Protein AF-A0A5N6GD60-F1 (afdb_monomer_lite)

Structure (mmCIF, N/CA/C/O backbone):
data_AF-A0A5N6GD60-F1
#
_entry.id   AF-A0A5N6GD60-F1
#
loop_
_atom_site.group_PDB
_atom_site.id
_atom_site.type_symbol
_atom_site.label_atom_id
_atom_site.label_alt_id
_atom_site.label_comp_id
_atom_site.label_asym_id
_atom_site.label_entity_id
_atom_site.label_seq_id
_atom_site.pdbx_PDB_ins_code
_atom_site.Cartn_x
_atom_site.Cartn_y
_atom_site.Cartn_z
_atom_site.occupancy
_atom_site.B_iso_or_equiv
_atom_site.auth_seq_id
_atom_site.auth_comp_id
_atom_site.auth_asym_id
_atom_site.auth_atom_id
_atom_site.pdbx_PDB_model_num
ATOM 1 N N . MET A 1 1 ? 6.104 -17.235 -14.531 1.00 30.34 1 MET A N 1
ATOM 2 C CA . MET A 1 1 ? 6.511 -17.018 -13.123 1.00 30.34 1 MET A CA 1
ATOM 3 C C . MET A 1 1 ? 5.355 -16.358 -12.399 1.00 30.34 1 MET A C 1
ATOM 5 O O . MET A 1 1 ? 4.880 -15.340 -12.887 1.00 30.34 1 MET A O 1
ATOM 9 N N . SER A 1 2 ? 4.858 -16.943 -11.306 1.00 24.28 2 SER A N 1
ATOM 10 C CA . SER A 1 2 ? 3.870 -16.249 -10.470 1.00 24.28 2 SER A CA 1
ATOM 11 C C . SER A 1 2 ? 4.576 -15.163 -9.651 1.00 24.28 2 SER A C 1
ATOM 13 O O . SER A 1 2 ? 5.749 -15.305 -9.308 1.00 24.28 2 SER A O 1
ATOM 15 N N . PHE A 1 3 ? 3.867 -14.085 -9.318 1.00 35.06 3 PHE A N 1
ATOM 16 C CA . PHE A 1 3 ? 4.394 -12.948 -8.552 1.00 35.06 3 PHE A CA 1
ATOM 17 C C . PHE A 1 3 ? 4.906 -13.298 -7.140 1.00 35.06 3 PHE A C 1
ATOM 19 O O . PHE A 1 3 ? 5.501 -12.440 -6.497 1.00 35.06 3 PHE A O 1
ATOM 26 N N . ARG A 1 4 ? 4.695 -14.529 -6.652 1.00 31.05 4 ARG A N 1
ATOM 27 C CA . ARG A 1 4 ? 5.201 -15.007 -5.353 1.00 31.05 4 ARG A CA 1
ATOM 28 C C . ARG A 1 4 ? 6.672 -15.454 -5.391 1.00 31.05 4 ARG A C 1
ATOM 30 O O . ARG A 1 4 ? 7.283 -15.595 -4.342 1.00 31.05 4 ARG A O 1
ATOM 37 N N . ASP A 1 5 ? 7.273 -15.583 -6.575 1.00 36.66 5 ASP A N 1
ATOM 38 C CA . ASP A 1 5 ? 8.685 -15.953 -6.771 1.00 36.66 5 ASP A CA 1
ATOM 39 C C . ASP A 1 5 ? 9.611 -14.721 -6.893 1.00 36.66 5 ASP A C 1
ATOM 41 O O . ASP A 1 5 ? 10.482 -14.660 -7.763 1.00 36.66 5 ASP A O 1
ATOM 45 N N . LEU A 1 6 ? 9.439 -13.700 -6.043 1.00 42.69 6 LEU A N 1
ATOM 46 C CA . LEU A 1 6 ? 10.255 -12.469 -6.072 1.00 42.69 6 LEU A CA 1
ATOM 47 C C . LEU A 1 6 ? 11.742 -12.716 -5.792 1.00 42.69 6 LEU A C 1
ATOM 49 O O . LEU A 1 6 ? 12.581 -12.007 -6.337 1.00 42.69 6 LEU A O 1
ATOM 53 N N . GLY A 1 7 ? 12.087 -13.790 -5.072 1.00 44.09 7 GLY A N 1
ATOM 54 C CA . GLY A 1 7 ? 13.473 -14.260 -4.961 1.00 44.09 7 GLY A CA 1
ATOM 55 C C . GLY A 1 7 ? 14.078 -14.668 -6.311 1.00 44.09 7 GLY A C 1
ATOM 56 O O . GLY A 1 7 ? 15.277 -14.933 -6.399 1.00 44.09 7 GLY A O 1
ATOM 57 N N . LYS A 1 8 ? 13.256 -14.734 -7.377 1.00 48.97 8 LYS A N 1
ATOM 58 C CA . LYS A 1 8 ? 13.677 -14.987 -8.749 1.00 48.97 8 LYS A CA 1
ATOM 59 C C . LYS A 1 8 ? 13.608 -13.837 -9.738 1.00 48.97 8 LYS A C 1
ATOM 61 O O . LYS A 1 8 ? 14.082 -14.031 -10.859 1.00 48.97 8 LYS A O 1
ATOM 66 N N . PHE A 1 9 ? 13.087 -12.688 -9.342 1.00 59.94 9 PHE A N 1
ATOM 67 C CA . PHE A 1 9 ? 12.993 -11.529 -10.211 1.00 59.94 9 PHE A CA 1
ATOM 68 C C . PHE A 1 9 ? 14.222 -10.637 -10.033 1.00 59.94 9 PHE A C 1
ATOM 70 O O . PHE A 1 9 ? 14.427 -10.050 -8.975 1.00 59.94 9 PHE A O 1
ATOM 77 N N . ASP A 1 10 ? 15.029 -10.538 -11.084 1.00 61.53 10 ASP A N 1
ATOM 78 C CA . ASP A 1 10 ? 16.164 -9.627 -11.133 1.00 61.53 10 ASP A CA 1
ATOM 79 C C . ASP A 1 10 ? 15.800 -8.436 -12.041 1.00 61.53 10 ASP A C 1
ATOM 81 O O . ASP A 1 10 ? 15.660 -8.619 -13.256 1.00 61.53 10 ASP A O 1
ATOM 85 N N . PRO A 1 11 ? 15.627 -7.225 -11.483 1.00 62.97 11 PRO A N 1
ATOM 86 C CA . PRO A 1 11 ? 15.223 -6.053 -12.252 1.00 62.97 11 PRO A CA 1
ATOM 87 C C . PRO A 1 11 ? 16.275 -5.603 -13.276 1.00 62.97 11 PRO A C 1
ATOM 89 O O . PRO A 1 11 ? 15.905 -5.011 -14.287 1.00 62.97 11 PRO A O 1
ATOM 92 N N . VAL A 1 12 ? 17.560 -5.910 -13.067 1.00 61.38 12 VAL A N 1
ATOM 93 C CA . VAL A 1 12 ? 18.630 -5.612 -14.028 1.00 61.38 12 VAL A CA 1
ATOM 94 C C . VAL A 1 12 ? 18.581 -6.600 -15.191 1.00 61.38 12 VAL A C 1
ATOM 96 O O . VAL A 1 12 ? 18.553 -6.180 -16.346 1.00 61.38 12 VAL A O 1
ATOM 99 N N . ILE A 1 13 ? 18.530 -7.909 -14.911 1.00 60.75 13 ILE A N 1
ATOM 100 C CA . ILE A 1 13 ? 18.481 -8.945 -15.955 1.00 60.75 13 ILE A CA 1
ATOM 101 C C . ILE A 1 13 ? 17.195 -8.808 -16.754 1.00 60.75 13 ILE A C 1
ATOM 103 O O . ILE A 1 13 ? 17.254 -8.725 -17.979 1.00 60.75 13 ILE A O 1
ATOM 107 N N . TRP A 1 14 ? 16.037 -8.745 -16.091 1.00 69.69 14 TRP A N 1
ATOM 108 C CA . TRP A 1 14 ? 14.760 -8.515 -16.767 1.00 69.69 14 TRP A CA 1
ATOM 109 C C . TRP A 1 14 ? 14.815 -7.204 -17.542 1.00 69.69 14 TRP A C 1
ATOM 111 O O . TRP A 1 14 ? 14.540 -7.168 -18.738 1.00 69.69 14 TRP A O 1
ATOM 121 N N . GLY A 1 15 ? 15.276 -6.144 -16.877 1.00 66.12 15 GLY A N 1
ATOM 122 C CA . GLY A 1 15 ? 15.380 -4.818 -17.446 1.00 66.12 15 GLY A CA 1
ATOM 123 C C . GLY A 1 15 ? 16.283 -4.747 -18.662 1.00 66.12 15 GLY A C 1
ATOM 124 O O . GLY A 1 15 ? 16.038 -3.860 -19.454 1.00 66.12 15 GLY A O 1
ATOM 125 N N . LYS A 1 16 ? 17.259 -5.643 -18.866 1.00 61.72 16 LYS A N 1
ATOM 126 C CA . LYS A 1 16 ? 18.139 -5.698 -20.054 1.00 61.72 16 LYS A CA 1
ATOM 127 C C . LYS A 1 16 ? 17.755 -6.770 -21.083 1.00 61.72 16 LYS A C 1
ATOM 129 O O . LYS A 1 16 ? 18.036 -6.584 -22.259 1.00 61.72 16 LYS A O 1
ATOM 134 N N . SER A 1 17 ? 17.090 -7.847 -20.669 1.00 60.19 17 SER A N 1
ATOM 135 C CA . SER A 1 17 ? 16.692 -8.971 -21.539 1.00 60.19 17 SER A CA 1
ATOM 136 C C . SER A 1 17 ? 15.254 -8.892 -22.055 1.00 60.19 17 SER A C 1
ATOM 138 O O . SER A 1 17 ? 14.883 -9.660 -22.943 1.00 60.19 17 SER A O 1
ATOM 140 N N . TYR A 1 18 ? 14.426 -7.993 -21.512 1.00 62.88 18 TYR A N 1
ATOM 141 C CA . TYR A 1 18 ? 13.030 -7.889 -21.921 1.00 62.88 18 TYR A CA 1
ATOM 142 C C . TYR A 1 18 ? 12.907 -7.485 -23.402 1.00 62.88 18 TYR A C 1
ATOM 144 O O . TYR A 1 18 ? 13.564 -6.522 -23.819 1.00 62.88 18 TYR A O 1
ATOM 152 N N . PRO A 1 19 ? 12.042 -8.163 -24.183 1.00 55.44 19 PRO A N 1
ATOM 153 C CA . PRO A 1 19 ? 11.844 -7.862 -25.592 1.00 55.44 19 PRO A CA 1
ATOM 154 C C . PRO A 1 19 ? 11.433 -6.408 -25.811 1.00 55.44 19 PRO A C 1
ATOM 156 O O . PRO A 1 19 ? 10.580 -5.860 -25.111 1.00 55.44 19 PRO A O 1
ATOM 159 N N . GLU A 1 20 ? 11.960 -5.799 -26.865 1.00 60.16 20 GLU A N 1
ATOM 160 C CA . GLU A 1 20 ? 11.677 -4.415 -27.261 1.00 60.16 20 GLU A CA 1
ATOM 161 C C . GLU A 1 20 ? 10.241 -4.195 -27.772 1.00 60.16 20 GLU A C 1
ATOM 163 O O . GLU A 1 20 ? 9.913 -3.140 -28.301 1.00 60.16 20 GLU A O 1
ATOM 168 N N . ILE A 1 21 ? 9.348 -5.165 -27.568 1.00 58.06 21 ILE A N 1
ATOM 169 C CA . ILE A 1 21 ? 7.967 -5.192 -28.053 1.00 58.06 21 ILE A CA 1
ATOM 170 C C . ILE A 1 21 ? 7.131 -4.000 -27.558 1.00 58.06 21 ILE A C 1
ATOM 172 O O . ILE A 1 21 ? 6.097 -3.694 -28.141 1.00 58.06 21 ILE A O 1
ATOM 176 N N . GLY A 1 22 ? 7.565 -3.311 -26.497 1.00 62.66 22 GLY A N 1
ATOM 177 C CA . GLY A 1 22 ? 6.959 -2.081 -25.983 1.00 62.66 22 GLY A CA 1
ATOM 178 C C . GLY A 1 22 ? 7.341 -0.801 -26.741 1.00 62.66 22 GLY A C 1
ATOM 179 O O . GLY A 1 22 ? 6.599 0.181 -26.618 1.00 62.66 22 GLY A O 1
ATOM 180 N N . ARG A 1 23 ? 8.413 -0.819 -27.553 1.00 68.50 23 ARG A N 1
ATOM 181 C CA . ARG A 1 23 ? 9.060 0.387 -28.095 1.00 68.50 23 ARG A CA 1
ATOM 182 C C . ARG A 1 23 ? 8.173 1.154 -29.050 1.00 68.50 23 ARG A C 1
ATOM 184 O O . ARG A 1 23 ? 7.614 0.528 -29.949 1.00 68.50 23 ARG A O 1
ATOM 191 N N . PRO A 1 24 ? 8.059 2.483 -28.877 1.00 67.94 24 PRO A N 1
ATOM 192 C CA . PRO A 1 24 ? 7.441 3.334 -29.865 1.00 67.94 24 PRO A CA 1
ATOM 193 C C . PRO A 1 24 ? 8.008 3.062 -31.250 1.00 67.94 24 PRO A C 1
ATOM 195 O O . PRO A 1 24 ? 9.206 2.829 -31.400 1.00 67.94 24 PRO A O 1
ATOM 198 N N . ILE A 1 25 ? 7.133 3.079 -32.251 1.00 72.69 25 ILE A N 1
ATOM 199 C CA . ILE A 1 25 ? 7.551 2.885 -33.646 1.00 72.69 25 ILE A CA 1
ATOM 200 C C . ILE A 1 25 ? 8.353 4.101 -34.133 1.00 72.69 25 ILE A C 1
ATOM 202 O O . ILE A 1 25 ? 9.256 3.967 -34.951 1.00 72.69 25 ILE A O 1
ATOM 206 N N . THR A 1 26 ? 8.033 5.286 -33.614 1.00 70.62 26 THR A N 1
ATOM 207 C CA . THR A 1 26 ? 8.676 6.565 -33.930 1.00 70.62 26 THR A CA 1
ATOM 208 C C . THR A 1 26 ? 9.478 7.063 -32.725 1.00 70.62 26 THR A C 1
ATOM 210 O O . THR A 1 26 ? 9.106 6.811 -31.580 1.00 70.62 26 THR A O 1
ATOM 213 N N . ALA A 1 27 ? 10.566 7.807 -32.955 1.00 63.56 27 ALA A N 1
ATOM 214 C CA . ALA A 1 27 ? 11.447 8.299 -31.884 1.00 63.56 27 ALA A CA 1
ATOM 215 C C . ALA A 1 27 ? 10.731 9.180 -30.834 1.00 63.56 27 ALA A C 1
ATOM 217 O O . ALA A 1 27 ? 11.106 9.171 -29.664 1.00 63.56 27 ALA A O 1
ATOM 218 N N . ASN A 1 28 ? 9.669 9.883 -31.242 1.00 65.12 28 ASN A N 1
ATOM 219 C CA . ASN A 1 28 ? 8.845 10.745 -30.381 1.00 65.12 28 ASN A CA 1
ATOM 220 C C . ASN A 1 28 ? 7.494 10.113 -30.012 1.00 65.12 28 ASN A C 1
ATOM 222 O O . ASN A 1 28 ? 6.608 10.781 -29.487 1.00 65.12 28 ASN A O 1
ATOM 226 N N . GLY A 1 29 ? 7.317 8.833 -30.318 1.00 68.56 29 GLY A N 1
ATOM 227 C CA . GLY A 1 29 ? 6.056 8.149 -30.136 1.00 68.56 29 GLY A CA 1
ATOM 228 C C . GLY A 1 29 ? 5.747 7.797 -28.677 1.00 68.56 29 GLY A C 1
ATOM 229 O O . GLY A 1 29 ? 6.643 7.636 -27.845 1.00 68.56 29 GLY A O 1
ATOM 230 N N . LEU A 1 30 ? 4.462 7.594 -28.374 1.00 73.12 30 LEU A N 1
ATOM 231 C CA . LEU A 1 30 ? 4.027 7.100 -27.066 1.00 73.12 30 LEU A CA 1
ATOM 232 C C . LEU A 1 30 ? 4.323 5.610 -26.906 1.00 73.12 30 LEU A C 1
ATOM 234 O O . LEU A 1 30 ? 4.057 4.799 -27.790 1.00 73.12 30 LEU A O 1
ATOM 238 N N . ALA A 1 31 ? 4.858 5.229 -25.748 1.00 69.38 31 ALA A N 1
ATOM 239 C CA . ALA A 1 31 ? 5.015 3.825 -25.403 1.00 69.38 31 ALA A CA 1
ATOM 240 C C . ALA A 1 31 ? 3.659 3.230 -24.992 1.00 69.38 31 ALA A C 1
ATOM 242 O O . ALA A 1 31 ? 2.867 3.878 -24.308 1.00 69.38 31 ALA A O 1
ATOM 243 N N . ASN A 1 32 ? 3.432 1.946 -25.286 1.00 68.75 32 ASN A N 1
ATOM 244 C CA . ASN A 1 32 ? 2.251 1.198 -24.823 1.00 68.75 32 ASN A CA 1
ATOM 245 C C . ASN A 1 32 ? 2.307 0.880 -23.317 1.00 68.75 32 ASN A C 1
ATOM 247 O O . ASN A 1 32 ? 1.819 -0.161 -22.903 1.00 68.75 32 ASN A O 1
ATOM 251 N N . SER A 1 33 ? 2.979 1.694 -22.497 1.00 69.00 33 SER A N 1
ATOM 252 C CA . SER A 1 33 ? 3.225 1.424 -21.075 1.00 69.00 33 SER A CA 1
ATOM 253 C C . SER A 1 33 ? 3.716 -0.001 -20.791 1.00 69.00 33 SER A C 1
ATOM 255 O O . SER A 1 33 ? 3.275 -0.611 -19.833 1.00 69.00 33 SER A O 1
ATOM 257 N N . GLY A 1 34 ? 4.563 -0.574 -21.656 1.00 65.25 34 GLY A N 1
ATOM 258 C CA . GLY A 1 34 ? 5.061 -1.952 -21.514 1.00 65.25 34 GLY A CA 1
ATOM 259 C C . GLY A 1 34 ? 4.035 -3.070 -21.770 1.00 65.25 34 GLY A C 1
ATOM 260 O O . GLY A 1 34 ? 4.425 -4.235 -21.839 1.00 65.25 34 GLY A O 1
ATOM 261 N N . VAL A 1 35 ? 2.756 -2.744 -21.985 1.00 72.94 35 VAL A N 1
ATOM 262 C CA . VAL A 1 35 ? 1.637 -3.693 -22.109 1.00 72.94 35 VAL A CA 1
ATOM 263 C C . VAL A 1 35 ? 1.257 -3.988 -23.567 1.00 72.94 35 VAL A C 1
ATOM 265 O O . VAL A 1 35 ? 0.117 -3.836 -23.992 1.00 72.94 35 VAL A O 1
ATOM 268 N N . ASN A 1 36 ? 2.222 -4.436 -24.373 1.00 74.19 36 ASN A N 1
ATOM 269 C CA . ASN A 1 36 ? 1.995 -4.717 -25.796 1.00 74.19 36 ASN A CA 1
ATOM 270 C C . ASN A 1 36 ? 1.575 -6.178 -26.065 1.00 74.19 36 ASN A C 1
ATOM 272 O O . ASN A 1 36 ? 2.282 -6.901 -26.762 1.00 74.19 36 ASN A O 1
ATOM 276 N N . SER A 1 37 ? 0.450 -6.621 -25.493 1.00 80.25 37 SER A N 1
ATOM 277 C CA . SER A 1 37 ? -0.134 -7.946 -25.766 1.00 80.25 37 SER A CA 1
ATOM 278 C C . SER A 1 37 ? -1.553 -7.833 -26.343 1.00 80.25 37 SER A C 1
ATOM 280 O O . SER A 1 37 ? -2.221 -6.823 -26.098 1.00 80.25 37 SER A O 1
ATOM 282 N N . PRO A 1 38 ? -2.051 -8.865 -27.057 1.00 82.00 38 PRO A N 1
ATOM 283 C CA . PRO A 1 38 ? -3.415 -8.873 -27.591 1.00 82.00 38 PRO A CA 1
ATOM 284 C C . PRO A 1 38 ? -4.490 -8.580 -26.543 1.00 82.00 38 PRO A C 1
ATOM 286 O O . PRO A 1 38 ? -5.468 -7.907 -26.842 1.00 82.00 38 PRO A O 1
ATOM 289 N N . LEU A 1 39 ? -4.282 -9.040 -25.303 1.00 87.12 39 LEU A N 1
ATOM 290 C CA . LEU A 1 39 ? -5.204 -8.808 -24.194 1.00 87.12 39 LEU A CA 1
ATOM 291 C C . LEU A 1 39 ? -5.367 -7.312 -23.901 1.00 87.12 39 LEU A C 1
ATOM 293 O O . LEU A 1 39 ? -6.486 -6.822 -23.817 1.00 87.12 39 LEU A O 1
ATOM 297 N N . PHE A 1 40 ? -4.262 -6.579 -23.764 1.00 86.81 40 PHE A N 1
ATOM 298 C CA . PHE A 1 40 ? -4.316 -5.146 -23.466 1.00 86.81 40 PHE A CA 1
ATOM 299 C C . PHE A 1 40 ? -4.817 -4.331 -24.656 1.00 86.81 40 PHE A C 1
ATOM 301 O O . PHE A 1 40 ? -5.535 -3.360 -24.460 1.00 86.81 40 PHE A O 1
ATOM 308 N N . HIS A 1 41 ? -4.520 -4.762 -25.885 1.00 85.69 41 HIS A N 1
ATOM 309 C CA . HIS A 1 41 ? -5.091 -4.151 -27.090 1.00 85.69 41 HIS A CA 1
ATOM 310 C C . HIS A 1 41 ? -6.609 -4.348 -27.158 1.00 85.69 41 HIS A C 1
ATOM 312 O O . HIS A 1 41 ? -7.321 -3.422 -27.530 1.00 85.69 41 HIS A O 1
ATOM 318 N N . ALA A 1 42 ? -7.112 -5.523 -26.766 1.00 85.94 42 ALA A N 1
ATOM 319 C CA . ALA A 1 42 ? -8.546 -5.781 -26.669 1.00 85.94 42 ALA A CA 1
ATOM 320 C C . ALA A 1 42 ? -9.207 -4.930 -25.574 1.00 85.94 42 ALA A C 1
ATOM 322 O O . ALA A 1 42 ? -10.278 -4.381 -25.807 1.00 85.94 42 ALA A O 1
ATOM 323 N N . VAL A 1 43 ? -8.565 -4.764 -24.408 1.00 87.75 43 VAL A N 1
ATOM 324 C CA . VAL A 1 43 ? -9.063 -3.873 -23.343 1.00 87.75 43 VAL A CA 1
ATOM 325 C C . VAL A 1 43 ? -9.071 -2.416 -23.808 1.00 87.75 43 VAL A C 1
ATOM 327 O O . VAL A 1 43 ? -10.077 -1.742 -23.620 1.00 87.75 43 VAL A O 1
ATOM 330 N N . ASP A 1 44 ? -7.999 -1.940 -24.448 1.00 85.06 44 ASP A N 1
ATOM 331 C CA . ASP A 1 44 ? -7.899 -0.576 -24.985 1.00 85.06 44 ASP A CA 1
ATOM 332 C C . ASP A 1 44 ? -8.969 -0.306 -26.063 1.00 85.06 44 ASP A C 1
ATOM 334 O O . ASP A 1 44 ? -9.572 0.768 -26.077 1.00 85.06 44 ASP A O 1
ATOM 338 N N . ALA A 1 45 ? -9.249 -1.290 -26.928 1.00 82.88 45 ALA A N 1
ATOM 339 C CA . ALA A 1 45 ? -10.349 -1.237 -27.892 1.00 82.88 45 ALA A CA 1
ATOM 340 C C . ALA A 1 45 ? -11.720 -1.205 -27.194 1.00 82.88 45 ALA A C 1
ATOM 342 O O . ALA A 1 45 ? -12.530 -0.322 -27.468 1.00 82.88 45 ALA A O 1
ATOM 343 N N . PHE A 1 46 ? -11.946 -2.109 -26.235 1.00 83.50 46 PHE A N 1
ATOM 344 C CA . PHE A 1 46 ? -13.203 -2.242 -25.497 1.00 83.50 46 PHE A CA 1
ATOM 345 C C . PHE A 1 46 ? -13.567 -0.980 -24.706 1.00 83.50 46 PHE A C 1
ATOM 347 O O . PHE A 1 46 ? -14.694 -0.490 -24.790 1.00 83.50 46 PHE A O 1
ATOM 354 N N . ILE A 1 47 ? -12.614 -0.421 -23.950 1.00 82.00 47 ILE A N 1
ATOM 355 C CA . ILE A 1 47 ? -12.843 0.822 -23.201 1.00 82.00 47 ILE A CA 1
ATOM 356 C C . ILE A 1 47 ? -12.915 2.040 -24.119 1.00 82.00 47 ILE A C 1
ATOM 358 O O . ILE A 1 47 ? -13.263 3.106 -23.625 1.00 82.00 47 ILE A O 1
ATOM 362 N N . GLY A 1 48 ? -12.544 1.917 -25.396 1.00 74.12 48 GLY A N 1
ATOM 363 C CA . GLY A 1 48 ? -12.447 2.992 -26.379 1.00 74.12 48 GLY A CA 1
ATOM 364 C C . GLY A 1 48 ? -11.393 4.048 -26.026 1.00 74.12 48 GLY A C 1
ATOM 365 O O . GLY A 1 48 ? -11.515 4.751 -25.025 1.00 74.12 48 GLY A O 1
ATOM 366 N N . MET A 1 49 ? -10.376 4.225 -26.867 1.00 66.19 49 MET A N 1
ATOM 367 C CA . MET A 1 49 ? -9.522 5.423 -26.830 1.00 66.19 49 MET A CA 1
ATOM 368 C C . MET A 1 49 ? -10.182 6.514 -27.684 1.00 66.19 49 MET A C 1
ATOM 370 O O . MET A 1 49 ? -10.825 6.199 -28.684 1.00 66.19 49 MET A O 1
ATOM 374 N N . HIS A 1 50 ? -10.133 7.775 -27.252 1.00 54.28 50 HIS A N 1
ATOM 375 C CA . HIS A 1 50 ? -10.887 8.853 -27.897 1.00 54.28 50 HIS A CA 1
ATOM 376 C C . HIS A 1 50 ? -10.427 9.039 -29.351 1.00 54.28 50 HIS A C 1
ATOM 378 O O . HIS A 1 50 ? -9.338 9.537 -29.603 1.00 54.28 50 HIS A O 1
ATOM 384 N N . GLN A 1 51 ? -11.271 8.680 -30.319 1.00 54.44 51 GLN A N 1
ATOM 385 C CA . GLN A 1 51 ? -11.113 9.136 -31.698 1.00 54.44 51 GLN A CA 1
ATOM 386 C C . GLN A 1 51 ? -11.678 10.552 -31.777 1.00 54.44 51 GLN A C 1
ATOM 388 O O . GLN A 1 51 ? -12.887 10.737 -31.869 1.00 54.44 51 GLN A O 1
ATOM 393 N N . THR A 1 52 ? -10.824 11.561 -31.629 1.00 46.78 52 THR A N 1
ATOM 394 C CA . THR A 1 52 ? -11.170 12.947 -32.006 1.00 46.78 52 THR A CA 1
ATOM 395 C C . THR A 1 52 ? -10.427 13.421 -33.243 1.00 46.78 52 THR A C 1
ATOM 397 O O . THR A 1 52 ? -10.861 14.379 -33.870 1.00 46.78 52 THR A O 1
ATOM 400 N N . SER A 1 53 ? -9.357 12.737 -33.639 1.00 48.81 53 SER A N 1
ATOM 401 C CA . SER A 1 53 ? -8.617 12.997 -34.871 1.00 48.81 53 SER A CA 1
ATOM 402 C C . SER A 1 53 ? -7.675 11.823 -35.153 1.00 48.81 53 SER A C 1
ATOM 404 O O . SER A 1 53 ? -7.397 11.017 -34.261 1.00 48.81 53 SER A O 1
ATOM 406 N N . ASP A 1 54 ? -7.131 11.755 -36.367 1.00 50.91 54 ASP A N 1
ATOM 407 C CA . ASP A 1 54 ? -6.030 10.859 -36.761 1.00 50.91 54 ASP A CA 1
ATOM 408 C C . ASP A 1 54 ? -4.715 11.079 -35.960 1.00 50.91 54 ASP A C 1
ATOM 410 O O . ASP A 1 54 ? -3.670 10.528 -36.307 1.00 50.91 54 ASP A O 1
ATOM 414 N N . GLU A 1 55 ? -4.747 11.857 -34.868 1.00 55.19 55 GLU A N 1
ATOM 415 C CA . GLU A 1 55 ? -3.577 12.315 -34.113 1.00 55.19 55 GLU A CA 1
ATOM 416 C C . GLU A 1 55 ? -3.335 11.600 -32.768 1.00 55.19 55 GLU A C 1
ATOM 418 O O . GLU A 1 55 ? -2.328 11.890 -32.118 1.00 55.19 55 GLU A O 1
ATOM 423 N N . ASP A 1 56 ? -4.176 10.643 -32.325 1.00 70.12 56 ASP A N 1
ATOM 424 C CA . ASP A 1 56 ? -3.824 9.838 -31.137 1.00 70.12 56 ASP A CA 1
ATOM 425 C C . ASP A 1 56 ? -2.695 8.850 -31.477 1.00 70.12 56 ASP A C 1
ATOM 427 O O . ASP A 1 56 ? -2.885 7.728 -31.969 1.00 70.12 56 ASP A O 1
ATOM 431 N N . GLU A 1 57 ? -1.481 9.313 -31.196 1.00 76.81 57 GLU A N 1
ATOM 432 C CA . GLU A 1 57 ? -0.226 8.630 -31.465 1.00 76.81 57 GLU A CA 1
ATOM 433 C C . GLU A 1 57 ? -0.167 7.224 -30.845 1.00 76.81 57 GLU A C 1
ATOM 435 O O . GLU A 1 57 ? 0.429 6.317 -31.435 1.00 76.81 57 GLU A O 1
ATOM 440 N N . LEU A 1 58 ? -0.819 6.995 -29.697 1.00 78.94 58 LEU A N 1
ATOM 441 C CA . LEU A 1 58 ? -0.865 5.676 -29.065 1.00 78.94 58 LEU A CA 1
ATOM 442 C C . LEU A 1 58 ? -1.692 4.697 -29.907 1.00 78.94 58 LEU A C 1
ATOM 444 O O . LEU A 1 58 ? -1.237 3.586 -30.203 1.00 78.94 58 LEU A O 1
ATOM 448 N N . PHE A 1 59 ? -2.895 5.106 -30.320 1.00 76.75 59 PHE A N 1
ATOM 449 C CA . PHE A 1 59 ? -3.790 4.268 -31.120 1.00 76.75 59 PHE A CA 1
ATOM 450 C C . PHE A 1 59 ? -3.168 3.917 -32.475 1.00 76.75 59 PHE A C 1
ATOM 452 O O . PHE A 1 59 ? -3.141 2.743 -32.869 1.00 76.75 59 PHE A O 1
ATOM 459 N N . ARG A 1 60 ? -2.600 4.922 -33.155 1.00 77.56 60 ARG A N 1
ATOM 460 C CA . ARG A 1 60 ? -1.910 4.763 -34.442 1.00 77.56 60 ARG A CA 1
ATOM 461 C C . ARG A 1 60 ? -0.810 3.710 -34.349 1.00 77.56 60 ARG A C 1
ATOM 463 O O . ARG A 1 60 ? -0.748 2.784 -35.162 1.00 77.56 60 ARG A O 1
ATOM 470 N N . GLN A 1 61 ? 0.023 3.794 -33.315 1.00 80.38 61 GLN A N 1
ATOM 471 C CA . GLN A 1 61 ? 1.095 2.831 -33.109 1.00 80.38 61 GLN A CA 1
ATOM 472 C C . GLN A 1 61 ? 0.596 1.426 -32.781 1.00 80.38 61 GLN A C 1
ATOM 474 O O . GLN A 1 61 ? 1.135 0.451 -33.308 1.00 80.38 61 GLN A O 1
ATOM 479 N N . GLN A 1 62 ? -0.427 1.290 -31.934 1.00 81.31 62 GLN A N 1
ATOM 480 C CA . GLN A 1 62 ? -1.013 -0.019 -31.648 1.00 81.31 62 GLN A CA 1
ATOM 481 C C . GLN A 1 62 ? -1.542 -0.682 -32.916 1.00 81.31 62 GLN A C 1
ATOM 483 O O . GLN A 1 62 ? -1.309 -1.873 -33.113 1.00 81.31 62 GLN A O 1
ATOM 488 N N . ARG A 1 63 ? -2.216 0.070 -33.794 1.00 80.50 63 ARG A N 1
ATOM 489 C CA . ARG A 1 63 ? -2.726 -0.448 -35.070 1.00 80.50 63 ARG A CA 1
ATOM 490 C C . ARG A 1 63 ? -1.599 -0.973 -35.962 1.00 80.50 63 ARG A C 1
ATOM 492 O O . ARG A 1 63 ? -1.687 -2.102 -36.437 1.00 80.50 63 ARG A O 1
ATOM 499 N N . ILE A 1 64 ? -0.513 -0.214 -36.122 1.00 80.44 64 ILE A N 1
ATOM 500 C CA . ILE A 1 64 ? 0.655 -0.652 -36.908 1.00 80.44 64 ILE A CA 1
ATOM 501 C C . ILE A 1 64 ? 1.253 -1.944 -36.326 1.00 80.44 64 ILE A C 1
ATOM 503 O O . ILE A 1 64 ? 1.523 -2.887 -37.067 1.00 80.44 64 ILE A O 1
ATOM 507 N N . ARG A 1 65 ? 1.403 -2.042 -34.997 1.00 79.44 65 ARG A N 1
ATOM 508 C CA . ARG A 1 65 ? 1.938 -3.262 -34.359 1.00 79.44 65 ARG A CA 1
ATOM 509 C C . ARG A 1 65 ? 1.020 -4.468 -34.519 1.00 79.44 65 ARG A C 1
ATOM 511 O O . ARG A 1 65 ? 1.517 -5.570 -34.730 1.00 79.44 65 ARG A O 1
ATOM 518 N N . ARG A 1 66 ? -0.300 -4.272 -34.434 1.00 83.31 66 ARG A N 1
ATOM 519 C CA . ARG A 1 66 ? -1.283 -5.338 -34.680 1.00 83.31 66 ARG A CA 1
ATOM 520 C C . ARG A 1 66 ? -1.108 -5.923 -36.076 1.00 83.31 66 ARG A C 1
ATOM 522 O O . ARG A 1 66 ? -1.026 -7.139 -36.201 1.00 83.31 66 ARG A O 1
ATOM 529 N N . LEU A 1 67 ? -0.980 -5.059 -37.084 1.00 81.19 67 LEU A N 1
ATOM 530 C CA . LEU A 1 67 ? -0.772 -5.459 -38.478 1.00 81.19 67 LEU A CA 1
ATOM 531 C C . LEU A 1 67 ? 0.565 -6.173 -38.704 1.00 81.19 67 LEU A C 1
ATOM 533 O O . LEU A 1 67 ? 0.627 -7.086 -39.519 1.00 81.19 67 LEU A O 1
ATOM 537 N N . ALA A 1 68 ? 1.616 -5.770 -37.990 1.00 79.44 68 ALA A N 1
ATOM 538 C CA . ALA A 1 68 ? 2.950 -6.333 -38.167 1.00 79.44 68 ALA A CA 1
ATOM 539 C C . ALA A 1 68 ? 3.173 -7.671 -37.436 1.00 79.44 68 ALA A C 1
ATOM 541 O O . ALA A 1 68 ? 4.015 -8.453 -37.866 1.00 79.44 68 ALA A O 1
ATOM 542 N N . VAL A 1 69 ? 2.480 -7.922 -36.315 1.00 79.06 69 VAL A N 1
ATOM 543 C CA . VAL A 1 69 ? 2.854 -9.003 -35.376 1.00 79.06 69 VAL A CA 1
ATOM 544 C C . VAL A 1 69 ? 1.715 -9.977 -35.059 1.00 79.06 69 VAL A C 1
ATOM 546 O O . VAL A 1 69 ? 1.990 -11.134 -34.741 1.00 79.06 69 VAL A O 1
ATOM 549 N N . LEU A 1 70 ? 0.444 -9.555 -35.094 1.00 84.50 70 LEU A N 1
ATOM 550 C CA . LEU A 1 70 ? -0.657 -10.395 -34.603 1.00 84.50 70 LEU A CA 1
ATOM 551 C C . LEU A 1 70 ? -1.297 -11.260 -35.704 1.00 84.50 70 LEU A C 1
ATOM 553 O O . LEU A 1 70 ? -1.486 -10.784 -36.824 1.00 84.50 70 LEU A O 1
ATOM 557 N N . PRO A 1 71 ? -1.722 -12.502 -35.386 1.00 90.25 71 PRO A N 1
ATOM 558 C CA . PRO A 1 71 ? -2.477 -13.342 -36.315 1.00 90.25 71 PRO A CA 1
ATOM 559 C C . PRO A 1 71 ? -3.782 -12.687 -36.787 1.00 90.25 71 PRO A C 1
ATOM 561 O O . PRO A 1 71 ? -4.435 -11.963 -36.030 1.00 90.25 71 PRO A O 1
ATOM 564 N N . ALA A 1 72 ? -4.215 -13.014 -38.010 1.00 90.94 72 ALA A N 1
ATOM 565 C CA . ALA A 1 72 ? -5.382 -12.401 -38.649 1.00 90.94 72 ALA A CA 1
ATOM 566 C C . ALA A 1 72 ? -6.666 -12.475 -37.801 1.00 90.94 72 ALA A C 1
ATOM 568 O O . ALA A 1 72 ? -7.349 -11.463 -37.675 1.00 90.94 72 ALA A O 1
ATOM 569 N N . LEU A 1 73 ? -6.952 -13.624 -37.175 1.00 92.69 73 LEU A N 1
ATOM 570 C CA . LEU A 1 73 ? -8.140 -13.812 -36.326 1.00 92.69 73 LEU A CA 1
ATOM 571 C C . LEU A 1 73 ? -8.111 -12.928 -35.070 1.00 92.69 73 LEU A C 1
ATOM 573 O O . LEU A 1 73 ? -9.120 -12.342 -34.693 1.00 92.69 73 LEU A O 1
ATOM 577 N N . VAL A 1 74 ? -6.939 -12.789 -34.442 1.00 89.12 74 VAL A N 1
ATOM 578 C CA . VAL A 1 74 ? -6.762 -11.928 -33.261 1.00 89.12 74 VAL A CA 1
ATOM 579 C C . VAL A 1 74 ? -6.947 -10.463 -33.644 1.00 89.12 74 VAL A C 1
ATOM 581 O O . VAL A 1 74 ? -7.602 -9.711 -32.926 1.00 89.12 74 VAL A O 1
ATOM 584 N N . ARG A 1 75 ? -6.400 -10.055 -34.794 1.00 89.62 75 ARG A N 1
ATOM 585 C CA . ARG A 1 75 ? -6.577 -8.705 -35.330 1.00 89.62 75 ARG A CA 1
ATOM 586 C C . ARG A 1 75 ? -8.050 -8.403 -35.615 1.00 89.62 75 ARG A C 1
ATOM 588 O O . ARG A 1 75 ? -8.532 -7.394 -35.116 1.00 89.62 75 ARG A O 1
ATOM 595 N N . GLN A 1 76 ? -8.745 -9.279 -36.345 1.00 89.38 76 GLN A N 1
ATOM 596 C CA . GLN A 1 76 ? -10.165 -9.111 -36.685 1.00 89.38 76 GLN A CA 1
ATOM 597 C C . GLN A 1 76 ? -11.033 -8.974 -35.433 1.00 89.38 76 GLN A C 1
ATOM 599 O O . GLN A 1 76 ? -11.879 -8.092 -35.367 1.00 89.38 76 GLN A O 1
ATOM 604 N N . PHE A 1 77 ? -10.778 -9.790 -34.406 1.00 89.00 77 PHE A N 1
ATOM 605 C CA . PHE A 1 77 ? -11.485 -9.682 -33.133 1.00 89.00 77 PHE A CA 1
ATOM 606 C C . PHE A 1 77 ? -11.283 -8.314 -32.459 1.00 89.00 77 PHE A C 1
ATOM 608 O O . PHE A 1 77 ? -12.245 -7.692 -32.018 1.00 89.00 77 PHE A O 1
ATOM 615 N N . ILE A 1 78 ? -10.042 -7.818 -32.389 1.00 87.38 78 ILE A N 1
ATOM 616 C CA . ILE A 1 78 ? -9.752 -6.514 -31.769 1.00 87.38 78 ILE A CA 1
ATOM 617 C C . ILE A 1 78 ? -10.311 -5.358 -32.615 1.00 87.38 78 ILE A C 1
ATOM 619 O O . ILE A 1 78 ? -10.741 -4.352 -32.058 1.00 87.38 78 ILE A O 1
ATOM 623 N N . GLU A 1 79 ? -10.286 -5.471 -33.944 1.00 84.75 79 GLU A N 1
ATOM 624 C CA . GLU A 1 79 ? -10.880 -4.485 -34.855 1.00 84.75 79 GLU A CA 1
ATOM 625 C C . GLU A 1 79 ? -12.398 -4.411 -34.668 1.00 84.75 79 GLU A C 1
ATOM 627 O O . GLU A 1 79 ? -12.899 -3.315 -34.440 1.00 84.75 79 GLU A O 1
ATOM 632 N N . ALA A 1 80 ? -13.088 -5.553 -34.607 1.00 84.56 80 ALA A N 1
ATOM 633 C CA . ALA A 1 80 ? -14.522 -5.612 -34.322 1.00 84.56 80 ALA A CA 1
ATOM 634 C C . ALA A 1 80 ? -14.880 -4.992 -32.956 1.00 84.56 80 ALA A C 1
ATOM 636 O O . ALA A 1 80 ? -15.864 -4.270 -32.836 1.00 84.56 80 ALA A O 1
ATOM 637 N N . LEU A 1 81 ? -14.054 -5.203 -31.919 1.00 83.19 81 LEU A N 1
ATOM 638 C CA . LEU A 1 81 ? -14.233 -4.544 -30.613 1.00 83.19 81 LEU A CA 1
ATOM 639 C C . LEU A 1 81 ? -14.066 -3.016 -30.667 1.00 83.19 81 LEU A C 1
ATOM 641 O O . LEU A 1 81 ? -14.587 -2.314 -29.799 1.00 83.19 81 LEU A O 1
ATOM 645 N N . ALA A 1 82 ? -13.290 -2.509 -31.627 1.00 77.62 82 ALA A N 1
ATOM 646 C CA . ALA A 1 82 ? -12.984 -1.090 -31.775 1.00 77.62 82 ALA A CA 1
ATOM 647 C C . ALA A 1 82 ? -13.967 -0.351 -32.698 1.00 77.62 82 ALA A C 1
ATOM 649 O O . ALA A 1 82 ? -13.882 0.876 -32.787 1.00 77.62 82 ALA A O 1
ATOM 650 N N . GLU A 1 83 ? -14.869 -1.057 -33.386 1.00 78.75 83 GLU A N 1
ATOM 651 C CA . GLU A 1 83 ? -15.843 -0.443 -34.288 1.00 78.75 83 GLU A CA 1
ATOM 652 C C . GLU A 1 83 ? -16.751 0.534 -33.517 1.00 78.75 83 GLU A C 1
ATOM 654 O O . GLU A 1 83 ? -17.375 0.141 -32.527 1.00 78.75 83 GLU A O 1
ATOM 659 N N . PRO A 1 84 ? -16.853 1.815 -33.925 1.00 71.44 84 PRO A N 1
ATOM 660 C CA . PRO A 1 84 ? -17.618 2.825 -33.185 1.00 71.44 84 PRO A CA 1
ATOM 661 C C . PRO A 1 84 ? -19.100 2.481 -32.989 1.00 71.44 84 PRO A C 1
ATOM 663 O O . PRO A 1 84 ? -19.686 2.876 -31.978 1.00 71.44 84 PRO A O 1
ATOM 666 N N . GLU A 1 85 ? -19.685 1.728 -33.924 1.00 72.38 85 GLU A N 1
ATOM 667 C CA . GLU A 1 85 ? -21.062 1.219 -33.860 1.00 72.38 85 GLU A CA 1
ATOM 668 C C . GLU A 1 85 ? -21.256 0.155 -32.767 1.00 72.38 85 GLU A C 1
ATOM 670 O O . GLU A 1 85 ? -22.368 -0.052 -32.278 1.00 72.38 85 GLU A O 1
ATOM 675 N N . HIS A 1 86 ? -20.170 -0.497 -32.345 1.00 70.81 86 HIS A N 1
ATOM 676 C CA . HIS A 1 86 ? -20.159 -1.588 -31.368 1.00 70.81 86 HIS A CA 1
ATOM 677 C C . HIS A 1 86 ? -19.344 -1.258 -30.104 1.00 70.81 86 HIS A C 1
ATOM 679 O O . HIS A 1 86 ? -19.311 -2.039 -29.152 1.00 70.81 86 HIS A O 1
ATOM 685 N N . SER A 1 87 ? -18.718 -0.078 -30.052 1.00 75.62 87 SER A N 1
ATOM 686 C CA . SER A 1 87 ? -17.903 0.359 -28.922 1.00 75.62 87 SER A CA 1
ATOM 687 C C . SER A 1 87 ? -18.753 0.630 -27.680 1.00 75.62 87 SER A C 1
ATOM 689 O O . SER A 1 87 ? -19.653 1.477 -27.683 1.00 75.62 87 SER A O 1
ATOM 691 N N . VAL A 1 88 ? -18.387 -0.001 -26.560 1.00 79.94 88 VAL A N 1
ATOM 692 C CA . VAL A 1 88 ? -19.028 0.229 -25.254 1.00 79.94 88 VAL A CA 1
ATOM 693 C C . VAL A 1 88 ? -18.897 1.689 -24.815 1.00 79.94 88 VAL A C 1
ATOM 695 O O . VAL A 1 88 ? -19.838 2.245 -24.252 1.00 79.94 88 VAL A O 1
ATOM 698 N N . ARG A 1 89 ? -17.776 2.357 -25.123 1.00 80.81 89 ARG A N 1
ATOM 699 C CA . ARG A 1 89 ? -17.610 3.789 -24.829 1.00 80.81 89 ARG A CA 1
ATOM 700 C C . ARG A 1 89 ? -18.619 4.647 -25.581 1.00 80.81 89 ARG A C 1
ATOM 702 O O . ARG A 1 89 ? -19.219 5.520 -24.962 1.00 80.81 89 ARG A O 1
ATOM 709 N N . SER A 1 90 ? -18.763 4.430 -26.889 1.00 78.38 90 SER A N 1
ATOM 710 C CA . SER A 1 90 ? -19.731 5.158 -27.723 1.00 78.38 90 SER A CA 1
ATOM 711 C C . SER A 1 90 ? -21.140 4.945 -27.176 1.00 78.38 90 SER A C 1
ATOM 713 O O . SER A 1 90 ? -21.854 5.902 -26.886 1.00 78.38 90 SER A O 1
ATOM 715 N N . TYR A 1 91 ? -21.486 3.688 -26.890 1.00 81.25 91 TYR A N 1
ATOM 716 C CA . TYR A 1 91 ? -22.768 3.316 -26.304 1.00 81.25 91 TYR A CA 1
ATOM 717 C C . TYR A 1 91 ? -23.061 4.034 -24.972 1.00 81.25 91 TYR A C 1
ATOM 719 O O . TYR A 1 91 ? -24.149 4.587 -24.802 1.00 81.25 91 TYR A O 1
ATOM 727 N N . VAL A 1 92 ? -22.085 4.093 -24.056 1.00 85.88 92 VAL A N 1
ATOM 728 C CA . VAL A 1 92 ? -22.211 4.808 -22.773 1.00 85.88 92 VAL A CA 1
ATOM 729 C C . VAL A 1 92 ? -22.294 6.327 -22.973 1.00 85.88 92 VAL A C 1
ATOM 731 O O . VAL A 1 92 ? -23.122 6.983 -22.345 1.00 85.88 92 VAL A O 1
ATOM 734 N N . ASN A 1 93 ? -21.466 6.898 -23.853 1.00 80.50 93 ASN A N 1
ATOM 735 C CA . ASN A 1 93 ? -21.404 8.344 -24.099 1.00 80.50 93 ASN A CA 1
ATOM 736 C C . ASN A 1 93 ? -22.646 8.890 -24.813 1.00 80.50 93 ASN A C 1
ATOM 738 O O . ASN A 1 93 ? -23.010 10.041 -24.594 1.00 80.50 93 ASN A O 1
ATOM 742 N N . ASN A 1 94 ? -23.323 8.071 -25.618 1.00 81.81 94 ASN A N 1
ATOM 743 C CA . ASN A 1 94 ? -24.556 8.451 -26.310 1.00 81.81 94 ASN A CA 1
ATOM 744 C C . ASN A 1 94 ? -25.759 8.612 -25.357 1.00 81.81 94 ASN A C 1
ATOM 746 O O . ASN A 1 94 ? -26.878 8.830 -25.817 1.00 81.81 94 ASN A O 1
ATOM 750 N N . GLY A 1 95 ? -25.555 8.465 -24.040 1.00 73.69 95 GLY A N 1
ATOM 751 C CA . GLY A 1 95 ? -26.559 8.736 -23.009 1.00 73.69 95 GLY A CA 1
ATOM 752 C C . GLY A 1 95 ? -27.699 7.719 -22.950 1.00 73.69 95 GLY A C 1
ATOM 753 O O . GLY A 1 95 ? -28.662 7.918 -22.218 1.00 73.69 95 GLY A O 1
ATOM 754 N N . ARG A 1 96 ? -27.603 6.612 -23.698 1.00 78.94 96 ARG A N 1
ATOM 755 C CA . ARG A 1 96 ? -28.641 5.567 -23.776 1.00 78.94 96 ARG A CA 1
ATOM 756 C C . ARG A 1 96 ? -28.570 4.544 -22.638 1.00 78.94 96 ARG A C 1
ATOM 758 O O . ARG A 1 96 ? -29.315 3.569 -22.642 1.00 78.94 96 ARG A O 1
ATOM 765 N N . VAL A 1 97 ? -27.666 4.739 -21.680 1.00 84.62 97 VAL A N 1
ATOM 766 C CA . VAL A 1 97 ? -27.425 3.820 -20.563 1.00 84.62 97 VAL A CA 1
ATOM 767 C C . VAL A 1 97 ? -27.903 4.409 -19.245 1.00 84.62 97 VAL A C 1
ATOM 769 O O . VAL A 1 97 ? -27.930 5.623 -19.060 1.00 84.62 97 VAL A O 1
ATOM 772 N N . SER A 1 98 ? -28.250 3.541 -18.295 1.00 86.75 98 SER A N 1
ATOM 773 C CA . SER A 1 98 ? -28.585 3.986 -16.944 1.00 86.75 98 SER A CA 1
ATOM 774 C C . SER A 1 98 ? -27.374 4.652 -16.263 1.00 86.75 98 SER A C 1
ATOM 776 O O . SER A 1 98 ? -26.230 4.273 -16.541 1.00 86.75 98 SER A O 1
ATOM 778 N N . PRO A 1 99 ? -27.588 5.580 -15.308 1.00 84.44 99 PRO A N 1
ATOM 779 C CA . PRO A 1 99 ? -26.498 6.188 -14.538 1.00 84.44 99 PRO A CA 1
ATOM 780 C C . PRO A 1 99 ? -25.594 5.157 -13.845 1.00 84.44 99 PRO A C 1
ATOM 782 O O . PRO A 1 99 ? -24.382 5.335 -13.775 1.00 84.44 99 PRO A O 1
ATOM 785 N N . CYS A 1 100 ? -26.172 4.040 -13.389 1.00 84.12 100 CYS A N 1
ATOM 786 C CA . CYS A 1 100 ? -25.431 2.930 -12.790 1.00 84.12 100 CYS A CA 1
ATOM 787 C C . CYS A 1 100 ? -24.491 2.249 -13.800 1.00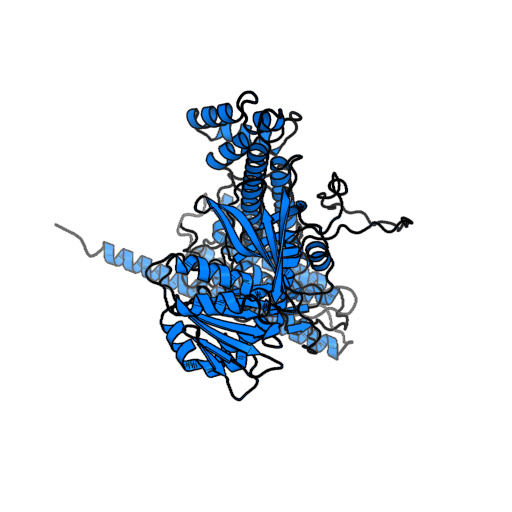 84.12 100 CYS A C 1
ATOM 789 O O . CYS A 1 100 ? -23.336 1.979 -13.480 1.00 84.12 100 CYS A O 1
ATOM 791 N N . ALA A 1 101 ? -24.949 2.014 -15.035 1.00 86.06 101 ALA A N 1
ATOM 792 C CA . ALA A 1 101 ? -24.119 1.428 -16.086 1.00 86.06 101 ALA A CA 1
ATOM 793 C C . ALA A 1 101 ? -22.996 2.380 -16.531 1.00 86.06 101 ALA A C 1
ATOM 795 O O . ALA A 1 101 ? -21.861 1.939 -16.716 1.00 86.06 101 ALA A O 1
ATOM 796 N N . ALA A 1 102 ? -23.280 3.684 -16.633 1.00 86.38 102 ALA A N 1
ATOM 797 C CA . ALA A 1 102 ? -22.257 4.697 -16.891 1.00 86.38 102 ALA A CA 1
ATOM 798 C C . ALA A 1 102 ? -21.200 4.732 -15.773 1.00 86.38 102 ALA A C 1
ATOM 800 O O . ALA A 1 102 ? -20.004 4.657 -16.048 1.00 86.38 102 ALA A O 1
ATOM 801 N N . ALA A 1 103 ? -21.635 4.735 -14.510 1.00 85.94 103 ALA A N 1
ATOM 802 C CA . ALA A 1 103 ? -20.739 4.695 -13.359 1.00 85.94 103 ALA A CA 1
ATOM 803 C C . ALA A 1 103 ? -19.906 3.403 -13.294 1.00 85.94 103 ALA A C 1
ATOM 805 O O . ALA A 1 103 ? -18.724 3.452 -12.957 1.00 85.94 103 ALA A O 1
ATOM 806 N N . ALA A 1 104 ? -20.490 2.253 -13.644 1.00 87.62 104 ALA A N 1
ATOM 807 C CA . ALA A 1 104 ? -19.773 0.980 -13.712 1.00 87.62 104 ALA A CA 1
ATOM 808 C C . ALA A 1 104 ? -18.685 0.998 -14.797 1.00 87.62 104 ALA A C 1
ATOM 810 O O . ALA A 1 104 ? -17.579 0.500 -14.579 1.00 87.62 104 ALA A O 1
ATOM 811 N N . PHE A 1 105 ? -18.973 1.611 -15.947 1.00 88.25 105 PHE A N 1
ATOM 812 C CA . PHE A 1 105 ? -17.982 1.814 -16.997 1.00 88.25 105 PHE A CA 1
ATOM 813 C C . PHE A 1 105 ? -16.844 2.738 -16.537 1.00 88.25 105 PHE A C 1
ATOM 815 O O . PHE A 1 105 ? -15.673 2.404 -16.717 1.00 88.25 105 PHE A O 1
ATOM 822 N N . ASP A 1 106 ? -17.160 3.851 -15.871 1.00 86.31 106 ASP A N 1
ATOM 823 C CA . ASP A 1 106 ? -16.146 4.748 -15.303 1.00 86.31 106 ASP A CA 1
ATOM 824 C C . ASP A 1 106 ? -15.274 4.027 -14.263 1.00 86.31 106 ASP A C 1
ATOM 826 O O . ASP A 1 106 ? -14.046 4.124 -14.300 1.00 86.31 106 ASP A O 1
ATOM 830 N N . ALA A 1 107 ? -15.883 3.222 -13.388 1.00 85.69 107 ALA A N 1
ATOM 831 C CA . ALA A 1 107 ? -15.173 2.408 -12.406 1.00 85.69 107 ALA A CA 1
ATOM 832 C C . ALA A 1 107 ? -14.243 1.362 -13.048 1.00 85.69 107 ALA A C 1
ATOM 834 O O . ALA A 1 107 ? -13.135 1.130 -12.548 1.00 85.69 107 ALA A O 1
ATOM 835 N N . LEU A 1 108 ? -14.653 0.748 -14.165 1.00 87.69 108 LEU A N 1
ATOM 836 C CA . LEU A 1 108 ? -13.804 -0.155 -14.947 1.00 87.69 108 LEU A CA 1
ATOM 837 C C . LEU A 1 108 ? -12.580 0.587 -15.495 1.00 87.69 108 LEU A C 1
ATOM 839 O O . LEU A 1 108 ? -11.450 0.129 -15.307 1.00 87.69 108 LEU A O 1
ATOM 843 N N . VAL A 1 109 ? -12.792 1.750 -16.122 1.00 86.50 109 VAL A N 1
ATOM 844 C CA . VAL A 1 109 ? -11.705 2.590 -16.648 1.00 86.50 109 VAL A CA 1
ATOM 845 C C . VAL A 1 109 ? -10.754 2.990 -15.519 1.00 86.50 109 VAL A C 1
ATOM 847 O O . VAL A 1 109 ? -9.540 2.872 -15.671 1.00 86.50 109 VAL A O 1
ATOM 850 N N . HIS A 1 110 ? -11.271 3.386 -14.352 1.00 83.12 110 HIS A N 1
ATOM 851 C CA . HIS A 1 110 ? -10.442 3.736 -13.191 1.00 83.12 110 HIS A CA 1
ATOM 852 C C . HIS A 1 110 ? -9.625 2.555 -12.684 1.00 83.12 110 HIS A C 1
ATOM 854 O O . HIS A 1 110 ? -8.446 2.719 -12.385 1.00 83.12 110 HIS A O 1
ATOM 860 N N . SER A 1 111 ? -10.226 1.368 -12.612 1.00 83.88 111 SER A N 1
ATOM 861 C CA . SER A 1 111 ? -9.545 0.148 -12.167 1.00 83.88 111 SER A CA 1
ATOM 862 C C . SER A 1 111 ? -8.413 -0.233 -13.120 1.00 83.88 111 SER A C 1
ATOM 864 O O . SER A 1 111 ? -7.324 -0.613 -12.684 1.00 83.88 111 SER A O 1
ATOM 866 N N . TYR A 1 112 ? -8.639 -0.075 -14.425 1.00 86.25 112 TYR A N 1
ATOM 867 C CA . TYR A 1 112 ? -7.615 -0.311 -15.434 1.00 86.25 112 TYR A CA 1
ATOM 868 C C . TYR A 1 112 ? -6.478 0.715 -15.354 1.00 86.25 112 TYR A C 1
ATOM 870 O O . TYR A 1 112 ? -5.306 0.345 -15.377 1.00 86.25 112 TYR A O 1
ATOM 878 N N . ILE A 1 113 ? -6.793 1.996 -15.160 1.00 84.44 113 ILE A N 1
ATOM 879 C CA . ILE A 1 113 ? -5.782 3.041 -14.955 1.00 84.44 113 ILE A CA 1
ATOM 880 C C . ILE A 1 113 ? -4.998 2.811 -13.665 1.00 84.44 113 ILE A C 1
ATOM 882 O O . ILE A 1 113 ? -3.780 2.948 -13.664 1.00 84.44 113 ILE A O 1
ATOM 886 N N . TRP A 1 114 ? -5.658 2.398 -12.584 1.00 81.12 114 TRP A N 1
ATOM 887 C CA . TRP A 1 114 ? -4.988 2.025 -11.341 1.00 81.12 114 TRP A CA 1
ATOM 888 C C . TRP A 1 114 ? -4.006 0.865 -11.558 1.00 81.12 114 TRP A C 1
ATOM 890 O O . TRP A 1 114 ? -2.877 0.915 -11.067 1.00 81.12 114 TRP A O 1
ATOM 900 N N . LEU A 1 115 ? -4.387 -0.150 -12.342 1.00 84.00 115 LEU A N 1
ATOM 901 C CA . LEU A 1 115 ? -3.488 -1.243 -12.724 1.00 84.00 115 LEU A CA 1
ATOM 902 C C . LEU A 1 115 ? -2.266 -0.718 -13.494 1.00 84.00 115 LEU A C 1
ATOM 904 O O . LEU A 1 115 ? -1.134 -1.089 -13.170 1.00 84.00 115 LEU A O 1
ATOM 908 N N . LEU A 1 116 ? -2.480 0.153 -14.486 1.00 83.62 116 LEU A N 1
ATOM 909 C CA . LEU A 1 116 ? -1.404 0.762 -15.273 1.00 83.62 116 LEU A CA 1
ATOM 910 C C . LEU A 1 116 ? -0.501 1.663 -14.422 1.00 83.62 116 LEU A C 1
ATOM 912 O O . LEU A 1 116 ? 0.708 1.664 -14.627 1.00 83.62 116 LEU A O 1
ATOM 916 N N . GLU A 1 117 ? -1.047 2.347 -13.419 1.00 79.25 117 GLU A N 1
ATOM 917 C CA . GLU A 1 117 ? -0.293 3.164 -12.468 1.00 79.25 117 GLU A CA 1
ATOM 918 C C . GLU A 1 117 ? 0.614 2.293 -11.582 1.00 79.25 117 GLU A C 1
ATOM 920 O O . GLU A 1 117 ? 1.802 2.578 -11.412 1.00 79.25 117 GLU A O 1
ATOM 925 N N . LYS A 1 118 ? 0.107 1.156 -11.080 1.00 77.56 118 LYS A N 1
ATOM 926 C CA . LYS A 1 118 ? 0.945 0.178 -10.362 1.00 77.56 118 LYS A CA 1
ATOM 927 C C . LYS A 1 118 ? 2.005 -0.440 -11.269 1.00 77.56 118 LYS A C 1
ATOM 929 O O . LYS A 1 118 ? 3.138 -0.648 -10.825 1.00 77.56 118 LYS A O 1
ATOM 934 N N . HIS A 1 119 ? 1.669 -0.706 -12.531 1.00 80.31 119 HIS A N 1
ATOM 935 C CA . HIS A 1 119 ? 2.641 -1.153 -13.523 1.00 80.31 119 HIS A CA 1
ATOM 936 C C . HIS A 1 119 ? 3.719 -0.088 -13.771 1.00 80.31 119 HIS A C 1
ATOM 938 O O . HIS A 1 119 ? 4.899 -0.419 -13.717 1.00 80.31 119 HIS A O 1
ATOM 944 N N . ARG A 1 120 ? 3.339 1.184 -13.949 1.00 81.56 120 ARG A N 1
ATOM 945 C CA . ARG A 1 120 ? 4.240 2.331 -14.135 1.00 81.56 120 ARG A CA 1
ATOM 946 C C . ARG A 1 120 ? 5.251 2.444 -13.004 1.00 81.56 120 ARG A C 1
ATOM 948 O O . ARG A 1 120 ? 6.448 2.462 -13.273 1.00 81.56 120 ARG A O 1
ATOM 955 N N . ILE A 1 121 ? 4.787 2.464 -11.755 1.00 74.31 121 ILE A N 1
ATOM 956 C CA . ILE A 1 121 ? 5.651 2.560 -10.566 1.00 74.31 121 ILE A CA 1
ATOM 957 C C . ILE A 1 121 ? 6.708 1.445 -10.573 1.00 74.31 121 ILE A C 1
ATOM 959 O O . ILE A 1 121 ? 7.897 1.699 -10.370 1.00 74.31 121 ILE A O 1
ATOM 963 N N . ARG A 1 122 ? 6.294 0.208 -10.876 1.00 73.62 122 ARG A N 1
ATOM 964 C CA . ARG A 1 122 ? 7.201 -0.947 -10.951 1.00 73.62 122 ARG A CA 1
ATOM 965 C C . ARG A 1 122 ? 8.152 -0.880 -12.145 1.00 73.62 122 ARG A C 1
ATOM 967 O O . ARG A 1 122 ? 9.338 -1.171 -11.990 1.00 73.62 122 ARG A O 1
ATOM 974 N N . ALA A 1 123 ? 7.647 -0.504 -13.316 1.00 75.12 123 ALA A N 1
ATOM 975 C CA . ALA A 1 123 ? 8.416 -0.411 -14.550 1.00 75.12 123 ALA A CA 1
ATOM 976 C C . ALA A 1 123 ? 9.488 0.675 -14.446 1.00 75.12 123 ALA A C 1
ATOM 978 O O . ALA A 1 123 ? 10.644 0.403 -14.748 1.00 75.12 123 ALA A O 1
ATOM 979 N N . ILE A 1 124 ? 9.148 1.865 -13.940 1.00 73.19 124 ILE A N 1
ATOM 980 C CA . ILE A 1 124 ? 10.116 2.944 -13.705 1.00 73.19 124 ILE A CA 1
ATOM 981 C C . ILE A 1 124 ? 11.178 2.492 -12.713 1.00 73.19 124 ILE A C 1
ATOM 983 O O . ILE A 1 124 ? 12.361 2.660 -12.999 1.00 73.19 124 ILE A O 1
ATOM 987 N N . GLY A 1 125 ? 10.786 1.898 -11.579 1.00 69.50 125 GLY A N 1
ATOM 988 C CA . GLY A 1 125 ? 11.736 1.362 -10.602 1.00 69.50 125 GLY A CA 1
ATOM 989 C C . GLY A 1 125 ? 12.729 0.403 -11.262 1.00 69.50 125 GLY A C 1
ATOM 990 O O . GLY A 1 125 ? 13.932 0.645 -11.238 1.00 69.50 125 GLY A O 1
ATOM 991 N N . THR A 1 126 ? 12.205 -0.607 -11.955 1.00 70.69 126 THR A N 1
ATOM 992 C CA . THR A 1 126 ? 12.978 -1.648 -12.652 1.00 70.69 126 THR A CA 1
ATOM 993 C C . THR A 1 126 ? 13.888 -1.093 -13.749 1.00 70.69 126 THR A C 1
ATOM 995 O O . THR A 1 126 ? 15.056 -1.454 -13.842 1.00 70.69 126 THR A O 1
ATOM 998 N N . VAL A 1 127 ? 13.375 -0.198 -14.590 1.00 69.69 127 VAL A N 1
ATOM 999 C CA . VAL A 1 127 ? 14.131 0.375 -15.709 1.00 69.69 127 VAL A CA 1
ATOM 1000 C C . VAL A 1 127 ? 15.217 1.319 -15.217 1.00 69.69 127 VAL A C 1
ATOM 1002 O O . VAL A 1 127 ? 16.305 1.337 -15.778 1.00 69.69 127 VAL A O 1
ATOM 1005 N N . SER A 1 128 ? 14.955 2.074 -14.155 1.00 66.62 128 SER A N 1
ATOM 1006 C CA . SER A 1 128 ? 15.973 2.960 -13.591 1.00 66.62 128 SER A CA 1
ATOM 1007 C C . SER A 1 128 ? 17.131 2.175 -12.988 1.00 66.62 128 SER A C 1
ATOM 1009 O O . SER A 1 128 ? 18.274 2.563 -13.190 1.00 66.62 128 SER A O 1
ATOM 1011 N N . ILE A 1 129 ? 16.831 1.047 -12.337 1.00 62.34 129 ILE A N 1
ATOM 1012 C CA . ILE A 1 129 ? 17.835 0.080 -11.882 1.00 62.34 129 ILE A CA 1
ATOM 1013 C C . ILE A 1 129 ? 18.667 -0.417 -13.071 1.00 62.34 129 ILE A C 1
ATOM 1015 O O . ILE A 1 129 ? 19.897 -0.362 -13.069 1.00 62.34 129 ILE A O 1
ATOM 1019 N N . ALA A 1 130 ? 18.001 -0.847 -14.146 1.00 65.56 130 ALA A N 1
ATOM 1020 C CA . ALA A 1 130 ? 18.690 -1.297 -15.350 1.00 65.56 130 ALA A CA 1
ATOM 1021 C C . ALA A 1 130 ? 19.580 -0.193 -15.960 1.00 65.56 130 ALA A C 1
ATOM 1023 O O . ALA A 1 130 ? 20.688 -0.481 -16.413 1.00 65.56 130 ALA A O 1
ATOM 1024 N N . SER A 1 131 ? 19.151 1.067 -15.923 1.00 64.38 131 SER A N 1
ATOM 1025 C CA . SER A 1 131 ? 19.934 2.218 -16.390 1.00 64.38 131 SER A CA 1
ATOM 1026 C C . SER A 1 131 ? 21.110 2.580 -15.502 1.00 64.38 131 SER A C 1
ATOM 1028 O O . SER A 1 131 ? 22.179 2.861 -16.033 1.00 64.38 131 SER A O 1
ATOM 1030 N N . ALA A 1 132 ? 20.958 2.515 -14.178 1.00 57.72 132 ALA A N 1
ATOM 1031 C CA . ALA A 1 132 ? 22.072 2.663 -13.242 1.00 57.72 132 ALA A CA 1
ATOM 1032 C C . ALA A 1 132 ? 23.131 1.567 -13.454 1.00 57.72 132 ALA A C 1
ATOM 1034 O O . ALA A 1 132 ? 24.320 1.789 -13.255 1.00 57.72 132 ALA A O 1
ATOM 1035 N N . SER A 1 133 ? 22.716 0.395 -13.940 1.00 56.56 133 SER A N 1
ATOM 1036 C CA . SER A 1 133 ? 23.622 -0.671 -14.380 1.00 56.56 133 SER A CA 1
ATOM 1037 C C . SER A 1 133 ? 24.062 -0.569 -15.853 1.00 56.56 133 SER A C 1
ATOM 1039 O O . SER A 1 133 ? 24.678 -1.500 -16.358 1.00 56.56 133 SER A O 1
ATOM 1041 N N . GLY A 1 134 ? 23.736 0.523 -16.555 1.00 56.78 134 GLY A N 1
ATOM 1042 C CA . GLY A 1 134 ? 24.261 0.889 -17.879 1.00 56.78 134 GLY A CA 1
ATOM 1043 C C . GLY A 1 134 ? 23.405 0.543 -19.105 1.00 56.78 134 GLY A C 1
ATOM 1044 O O . GLY A 1 134 ? 23.882 0.663 -20.231 1.00 56.78 134 GLY A O 1
ATOM 1045 N N . ARG A 1 135 ? 22.115 0.222 -18.929 1.00 63.69 135 ARG A N 1
ATOM 1046 C CA . ARG A 1 135 ? 21.160 0.150 -20.051 1.00 63.69 135 ARG A CA 1
ATOM 1047 C C . ARG A 1 135 ? 20.952 1.534 -20.681 1.00 63.69 135 ARG A C 1
ATOM 1049 O O . ARG A 1 135 ? 20.390 2.418 -20.040 1.00 63.69 135 ARG A O 1
ATOM 1056 N N . VAL A 1 136 ? 21.307 1.684 -21.959 1.00 60.62 136 VAL A N 1
ATOM 1057 C CA . VAL A 1 136 ? 21.266 2.970 -22.691 1.00 60.62 136 VAL A CA 1
ATOM 1058 C C . VAL A 1 136 ? 19.917 3.324 -23.334 1.00 60.62 136 VAL A C 1
ATOM 1060 O O . VAL A 1 136 ? 19.730 4.456 -23.767 1.00 60.62 136 VAL A O 1
ATOM 1063 N N . THR A 1 137 ? 18.955 2.398 -23.418 1.00 61.91 137 THR A N 1
ATOM 1064 C CA . THR A 1 137 ? 17.636 2.661 -24.037 1.00 61.91 137 THR A CA 1
ATOM 1065 C C . THR A 1 137 ? 16.497 1.952 -23.311 1.00 61.91 137 THR A C 1
ATOM 1067 O O . THR A 1 137 ? 16.669 0.831 -22.852 1.00 61.91 137 THR A O 1
ATOM 1070 N N . THR A 1 138 ? 15.304 2.537 -23.201 1.00 61.22 138 THR A N 1
ATOM 1071 C CA . THR A 1 138 ? 14.133 1.855 -22.610 1.00 61.22 138 THR A CA 1
ATOM 1072 C C . THR A 1 138 ? 13.385 0.992 -23.624 1.00 61.22 138 THR A C 1
ATOM 1074 O O . THR A 1 138 ? 13.493 1.167 -24.839 1.00 61.22 138 THR A O 1
ATOM 1077 N N . ALA A 1 139 ? 12.522 0.105 -23.121 1.00 58.16 139 ALA A N 1
ATOM 1078 C CA . ALA A 1 139 ? 11.440 -0.461 -23.923 1.00 58.16 139 ALA A CA 1
ATOM 1079 C C . ALA A 1 139 ? 10.419 0.605 -24.370 1.00 58.16 139 ALA A C 1
ATOM 1081 O O . ALA A 1 139 ? 9.548 0.280 -25.153 1.00 58.16 139 ALA A O 1
ATOM 1082 N N . GLY A 1 140 ? 10.499 1.851 -23.889 1.00 57.00 140 GLY A N 1
ATOM 1083 C CA . GLY A 1 140 ? 9.731 3.006 -24.356 1.00 57.00 140 GLY A CA 1
ATOM 1084 C C . GLY A 1 140 ? 10.478 3.870 -25.382 1.00 57.00 140 GLY A C 1
ATOM 1085 O O . GLY A 1 140 ? 10.033 4.967 -25.686 1.00 57.00 140 GLY A O 1
ATOM 1086 N N . GLY A 1 141 ? 11.621 3.418 -25.910 1.00 58.09 141 GLY A N 1
ATOM 1087 C CA . GLY A 1 141 ? 12.387 4.147 -26.930 1.00 58.09 141 GLY A CA 1
ATOM 1088 C C . GLY A 1 141 ? 13.211 5.330 -26.403 1.00 58.09 141 GLY A C 1
ATOM 1089 O O . GLY A 1 141 ? 14.085 5.809 -27.117 1.00 58.09 141 GLY A O 1
ATOM 1090 N N . ALA A 1 142 ? 13.014 5.760 -25.150 1.00 60.00 142 ALA A N 1
ATOM 1091 C CA . ALA A 1 142 ? 13.858 6.779 -24.524 1.00 60.00 142 ALA A CA 1
ATOM 1092 C C . ALA A 1 142 ? 15.326 6.320 -24.482 1.00 60.00 142 ALA A C 1
ATOM 1094 O O . ALA A 1 142 ? 15.595 5.195 -24.053 1.00 60.00 142 ALA A O 1
ATOM 1095 N N . GLN A 1 143 ? 16.247 7.181 -24.918 1.00 59.81 143 GLN A N 1
ATOM 1096 C CA . GLN A 1 143 ? 17.693 6.946 -24.917 1.00 59.81 143 GLN A CA 1
ATOM 1097 C C . GLN A 1 143 ? 18.371 7.728 -23.785 1.00 59.81 143 GLN A C 1
ATOM 1099 O O . GLN A 1 143 ? 17.868 8.761 -23.338 1.00 59.81 143 GLN A O 1
ATOM 1104 N N . LEU A 1 144 ? 19.492 7.208 -23.295 1.00 54.00 144 LEU A N 1
ATOM 1105 C CA . LEU A 1 144 ? 20.296 7.805 -22.236 1.00 54.00 144 LEU A CA 1
ATOM 1106 C C . LEU A 1 144 ? 21.219 8.860 -22.855 1.00 54.00 144 LEU A C 1
ATOM 1108 O O . LEU A 1 144 ? 22.237 8.522 -23.452 1.00 54.00 144 LEU A O 1
ATOM 1112 N N . GLU A 1 145 ? 20.862 10.135 -22.717 1.00 49.16 145 GLU A N 1
ATOM 1113 C CA . GLU A 1 145 ? 21.826 11.223 -22.896 1.00 49.16 145 GLU A CA 1
ATOM 1114 C C . GLU A 1 145 ? 22.697 11.337 -21.637 1.00 49.16 145 GLU A C 1
ATOM 1116 O O . GLU A 1 145 ? 22.339 10.837 -20.571 1.00 49.16 145 GLU A O 1
ATOM 1121 N N . THR A 1 146 ? 23.871 11.951 -21.759 1.00 39.31 146 THR A N 1
ATOM 1122 C CA . THR A 1 146 ? 25.017 11.941 -20.823 1.00 39.31 146 THR A CA 1
ATOM 1123 C C . THR A 1 146 ? 24.752 12.385 -19.369 1.00 39.31 146 THR A C 1
ATOM 1125 O O . THR A 1 146 ? 25.688 12.397 -18.568 1.00 39.31 146 THR A O 1
ATOM 1128 N N . SER A 1 147 ? 23.509 12.685 -18.977 1.00 40.34 147 SER A N 1
ATOM 1129 C CA . SER A 1 147 ? 23.108 12.989 -17.599 1.00 40.34 147 SER A CA 1
ATOM 1130 C C . SER A 1 147 ? 22.003 12.044 -17.091 1.00 40.34 147 SER A C 1
ATOM 1132 O O . SER A 1 147 ? 20.935 11.884 -17.681 1.00 40.34 147 SER A O 1
ATOM 1134 N N . SER A 1 148 ? 22.269 11.403 -15.952 1.00 44.69 148 SER A N 1
ATOM 1135 C CA . SER A 1 148 ? 21.508 10.290 -15.358 1.00 44.69 148 SER A CA 1
ATOM 1136 C C . SER A 1 148 ? 20.082 10.622 -14.887 1.00 44.69 148 SER A C 1
ATOM 1138 O O . SER A 1 148 ? 19.353 9.718 -14.481 1.00 44.69 148 SER A O 1
ATOM 1140 N N . LEU A 1 149 ? 19.648 11.884 -14.952 1.00 48.72 149 LEU A N 1
ATOM 1141 C CA . LEU A 1 149 ? 18.388 12.344 -14.352 1.00 48.72 149 LEU A CA 1
ATOM 1142 C C . LEU A 1 149 ? 17.192 12.383 -15.322 1.00 48.72 149 LEU A C 1
ATOM 1144 O O . LEU A 1 149 ? 16.055 12.317 -14.863 1.00 48.72 149 LEU A O 1
ATOM 1148 N N . TYR A 1 150 ? 17.404 12.392 -16.644 1.00 58.12 150 TYR A N 1
ATOM 1149 C CA . TYR A 1 150 ? 16.314 12.540 -17.629 1.00 58.12 150 TYR A CA 1
ATOM 1150 C C . TYR A 1 150 ? 15.644 11.222 -18.050 1.00 58.12 150 TYR A C 1
ATOM 1152 O O . TYR A 1 150 ? 14.517 11.212 -18.545 1.00 58.12 150 TYR A O 1
ATOM 1160 N N . PHE A 1 151 ? 16.300 10.078 -17.860 1.00 63.00 151 PHE A N 1
ATOM 1161 C CA . PHE A 1 151 ? 15.881 8.824 -18.494 1.00 63.00 151 PHE A CA 1
ATOM 1162 C C . PHE A 1 151 ? 14.597 8.214 -17.900 1.00 63.00 151 PHE A C 1
ATOM 1164 O O . PHE A 1 151 ? 13.643 7.916 -18.624 1.00 63.00 151 PHE A O 1
ATOM 1171 N N . SER A 1 152 ? 14.535 8.065 -16.574 1.00 64.56 152 SER A N 1
ATOM 1172 C CA . SER A 1 152 ? 13.335 7.600 -15.863 1.00 64.56 152 SER A CA 1
ATOM 1173 C C . SER A 1 152 ? 12.188 8.601 -15.957 1.00 64.56 152 SER A C 1
ATOM 1175 O O . SER A 1 152 ? 11.029 8.196 -15.991 1.00 64.56 152 SER A O 1
ATOM 1177 N N . GLN A 1 153 ? 12.510 9.894 -16.046 1.00 67.62 153 GLN A N 1
ATOM 1178 C CA . GLN A 1 153 ? 11.542 10.974 -16.216 1.00 67.62 153 GLN A CA 1
ATOM 1179 C C . GLN A 1 153 ? 10.861 10.913 -17.584 1.00 67.62 153 GLN A C 1
ATOM 1181 O O . GLN A 1 153 ? 9.638 11.001 -17.646 1.00 67.62 153 GLN A O 1
ATOM 1186 N N . ARG A 1 154 ? 11.613 10.676 -18.668 1.00 70.62 154 ARG A N 1
ATOM 1187 C CA . ARG A 1 154 ? 11.038 10.505 -20.013 1.00 70.62 154 ARG A CA 1
ATOM 1188 C C . ARG A 1 154 ? 10.140 9.275 -20.098 1.00 70.62 154 ARG A C 1
ATOM 1190 O O . ARG A 1 154 ? 9.022 9.385 -20.593 1.00 70.62 154 ARG A O 1
ATOM 1197 N N . LEU A 1 155 ? 10.580 8.130 -19.563 1.00 74.44 155 LEU A N 1
ATOM 1198 C CA . LEU A 1 155 ? 9.729 6.935 -19.497 1.00 74.44 155 LEU A CA 1
ATOM 1199 C C . LEU A 1 155 ? 8.462 7.200 -18.674 1.00 74.44 155 LEU A C 1
ATOM 1201 O O . LEU A 1 155 ? 7.366 6.836 -19.095 1.00 74.44 155 LEU A O 1
ATOM 1205 N N . ASN A 1 156 ? 8.611 7.845 -17.516 1.00 76.94 156 ASN A N 1
ATOM 1206 C CA . ASN A 1 156 ? 7.487 8.231 -16.678 1.00 76.94 156 ASN A CA 1
ATOM 1207 C C . ASN A 1 156 ? 6.476 9.089 -17.449 1.00 76.94 156 ASN A C 1
ATOM 1209 O O . ASN A 1 156 ? 5.298 8.744 -17.493 1.00 76.94 156 ASN A O 1
ATOM 1213 N N . ALA A 1 157 ? 6.952 10.154 -18.097 1.00 76.56 157 ALA A N 1
ATOM 1214 C CA . ALA A 1 157 ? 6.131 11.065 -18.882 1.00 76.56 157 ALA A CA 1
ATOM 1215 C C . ALA A 1 157 ? 5.391 10.330 -20.010 1.00 76.56 157 ALA A C 1
ATOM 1217 O O . ALA A 1 157 ? 4.174 10.452 -20.115 1.00 76.56 157 ALA A O 1
ATOM 1218 N N . GLN A 1 158 ? 6.085 9.482 -20.779 1.00 76.88 158 GLN A N 1
ATOM 1219 C CA . GLN A 1 158 ? 5.467 8.679 -21.842 1.00 76.88 158 GLN A CA 1
ATOM 1220 C C . GLN A 1 158 ? 4.369 7.745 -21.308 1.00 76.88 158 GLN A C 1
ATOM 1222 O O . GLN A 1 158 ? 3.293 7.652 -21.899 1.00 76.88 158 GLN A O 1
ATOM 1227 N N . MET A 1 159 ? 4.612 7.047 -20.191 1.00 81.12 159 MET A N 1
ATOM 1228 C CA . MET A 1 159 ? 3.618 6.150 -19.587 1.00 81.12 159 MET A CA 1
ATOM 1229 C C . MET A 1 159 ? 2.418 6.921 -19.029 1.00 81.12 159 MET A C 1
ATOM 1231 O O . MET A 1 159 ? 1.281 6.473 -19.178 1.00 81.12 159 MET A O 1
ATOM 1235 N N . MET A 1 160 ? 2.652 8.085 -18.417 1.00 80.50 160 MET A N 1
ATOM 1236 C CA . MET A 1 160 ? 1.593 8.965 -17.919 1.00 80.50 160 MET A CA 1
ATOM 1237 C C . MET A 1 160 ? 0.743 9.542 -19.043 1.00 80.50 160 MET A C 1
ATOM 1239 O O . MET A 1 160 ? -0.481 9.538 -18.930 1.00 80.50 160 MET A O 1
ATOM 1243 N N . GLN A 1 161 ? 1.365 9.954 -20.146 1.00 79.25 161 GLN A N 1
ATOM 1244 C CA . GLN A 1 161 ? 0.655 10.419 -21.330 1.00 79.25 161 GLN A CA 1
ATOM 1245 C C . GLN A 1 161 ? -0.190 9.297 -21.949 1.00 79.25 161 GLN A C 1
ATOM 1247 O O . GLN A 1 161 ? -1.357 9.514 -22.251 1.00 79.25 161 GLN A O 1
ATOM 1252 N N . SER A 1 162 ? 0.330 8.065 -22.026 1.00 81.12 162 SER A N 1
ATOM 1253 C CA . SER A 1 162 ? -0.448 6.919 -22.523 1.00 81.12 162 SER A CA 1
ATOM 1254 C C . SER A 1 162 ? -1.654 6.574 -21.625 1.00 81.12 162 SER A C 1
ATOM 1256 O O . SER A 1 162 ? -2.711 6.168 -22.115 1.00 81.12 162 SER A O 1
ATOM 1258 N N . MET A 1 163 ? -1.536 6.738 -20.302 1.00 83.69 163 MET A N 1
ATOM 1259 C CA . MET A 1 163 ? -2.674 6.596 -19.382 1.00 83.69 163 MET A CA 1
ATOM 1260 C C . MET A 1 163 ? -3.670 7.750 -19.533 1.00 83.69 163 MET A C 1
ATOM 1262 O O . MET A 1 163 ? -4.878 7.522 -19.475 1.00 83.69 163 MET A O 1
ATOM 1266 N N . ALA A 1 164 ? -3.183 8.972 -19.761 1.00 80.06 164 ALA A N 1
ATOM 1267 C CA . ALA A 1 164 ? -4.028 10.128 -20.038 1.00 80.06 164 ALA A CA 1
ATOM 1268 C C . ALA A 1 164 ? -4.849 9.933 -21.325 1.00 80.06 164 ALA A C 1
ATOM 1270 O O . ALA A 1 164 ? -6.051 10.180 -21.287 1.00 80.06 164 ALA A O 1
ATOM 1271 N N . SER A 1 165 ? -4.267 9.382 -22.400 1.00 79.62 165 SER A N 1
ATOM 1272 C CA . SER A 1 165 ? -5.003 9.031 -23.630 1.00 79.62 165 SER A CA 1
ATOM 1273 C C . SER A 1 165 ? -6.168 8.062 -23.372 1.00 79.62 165 SER A C 1
ATOM 1275 O O . SER A 1 165 ? -7.253 8.222 -23.927 1.00 79.62 165 SER A O 1
ATOM 1277 N N . ARG A 1 166 ? -5.992 7.079 -22.475 1.00 81.44 166 ARG A N 1
ATOM 1278 C CA . ARG A 1 166 ? -7.047 6.105 -22.113 1.00 81.44 166 ARG A CA 1
ATOM 1279 C C . ARG A 1 166 ? -8.165 6.708 -21.260 1.00 81.44 166 ARG A C 1
ATOM 1281 O O . ARG A 1 166 ? -9.338 6.359 -21.423 1.00 81.44 166 ARG A O 1
ATOM 1288 N N . LEU A 1 167 ? -7.800 7.598 -20.337 1.00 79.38 167 LEU A N 1
ATOM 1289 C CA . LEU A 1 167 ? -8.759 8.375 -19.549 1.00 79.38 167 LEU A CA 1
ATOM 1290 C C . LEU A 1 167 ? -9.561 9.325 -20.446 1.00 79.38 167 LEU A C 1
ATOM 1292 O O . LEU A 1 167 ? -10.782 9.418 -20.305 1.00 79.38 167 LEU A O 1
ATOM 1296 N N . ALA A 1 168 ? -8.884 9.980 -21.391 1.00 75.88 168 ALA A N 1
ATOM 1297 C CA . ALA A 1 168 ? -9.421 11.064 -22.201 1.00 75.88 168 ALA A CA 1
ATOM 1298 C C . ALA A 1 168 ? -10.078 12.137 -21.307 1.00 75.88 168 ALA A C 1
ATOM 1300 O O . ALA A 1 168 ? -9.465 12.606 -20.350 1.00 75.88 168 ALA A O 1
ATOM 1301 N N . THR A 1 169 ? -11.331 12.501 -21.579 1.00 73.50 169 THR A N 1
ATOM 1302 C CA . THR A 1 169 ? -12.109 13.482 -20.804 1.00 73.50 169 THR A CA 1
ATOM 1303 C C . THR A 1 169 ? -12.839 12.885 -19.597 1.00 73.50 169 THR A C 1
ATOM 1305 O O . THR A 1 169 ? -13.573 13.602 -18.919 1.00 73.50 169 THR A O 1
ATOM 1308 N N . ARG A 1 170 ? -12.673 11.585 -19.299 1.00 75.81 170 ARG A N 1
ATOM 1309 C CA . ARG A 1 170 ? -13.394 10.957 -18.183 1.00 75.81 170 ARG A CA 1
ATOM 1310 C C . ARG A 1 170 ? -12.858 11.421 -16.826 1.00 75.81 170 ARG A C 1
ATOM 1312 O O . ARG A 1 170 ? -11.640 11.544 -16.653 1.00 75.81 170 ARG A O 1
ATOM 1319 N N . PRO A 1 171 ? -13.740 11.630 -15.832 1.00 74.00 171 PRO A N 1
ATOM 1320 C CA . PRO A 1 171 ? -13.314 12.033 -14.499 1.00 74.00 171 PRO A CA 1
ATOM 1321 C C . PRO A 1 171 ? -12.451 10.932 -13.883 1.00 74.00 171 PRO A C 1
ATOM 1323 O O . PRO A 1 171 ? -12.702 9.760 -14.117 1.00 74.00 171 PRO A O 1
ATOM 1326 N N . ARG A 1 172 ? -11.456 11.277 -13.055 1.00 75.88 172 ARG A N 1
ATOM 1327 C CA . ARG A 1 172 ? -10.660 10.304 -12.266 1.00 75.88 172 ARG A CA 1
ATOM 1328 C C . ARG A 1 172 ? -11.311 9.943 -10.928 1.00 75.88 172 ARG A C 1
ATOM 1330 O O . ARG A 1 172 ? -10.663 9.421 -10.029 1.00 75.88 172 ARG A O 1
ATOM 1337 N N . SER A 1 173 ? -12.556 10.328 -10.730 1.00 84.19 173 SER A N 1
ATOM 1338 C CA . SER A 1 173 ? -13.278 10.228 -9.465 1.00 84.19 173 SER A CA 1
ATOM 1339 C C . SER A 1 173 ? -14.747 9.994 -9.760 1.00 84.19 173 SER A C 1
ATOM 1341 O O . SER A 1 173 ? -15.192 10.269 -10.870 1.00 84.19 173 SER A O 1
ATOM 1343 N N . MET A 1 174 ? -15.496 9.554 -8.760 1.00 87.06 174 MET A N 1
ATOM 1344 C CA . MET A 1 174 ? -16.945 9.404 -8.845 1.00 87.06 174 MET A CA 1
ATOM 1345 C C . MET A 1 174 ? -17.636 10.113 -7.683 1.00 87.06 174 MET A C 1
ATOM 1347 O O . MET A 1 174 ? -17.018 10.387 -6.652 1.00 87.06 174 MET A O 1
ATOM 1351 N N . ALA A 1 175 ? -18.917 10.406 -7.868 1.00 90.38 175 ALA A N 1
ATOM 1352 C CA . ALA A 1 175 ? -19.801 10.948 -6.850 1.00 90.38 175 ALA A CA 1
ATOM 1353 C C . ALA A 1 175 ? -20.395 9.800 -6.022 1.00 90.38 175 ALA A C 1
ATOM 1355 O O . ALA A 1 175 ? -21.134 8.977 -6.556 1.00 90.38 175 ALA A O 1
ATOM 1356 N N . ALA A 1 176 ? -20.064 9.728 -4.734 1.00 93.44 176 ALA A N 1
ATOM 1357 C CA . ALA A 1 176 ? -20.715 8.837 -3.777 1.00 93.44 176 ALA A CA 1
ATOM 1358 C C . ALA A 1 176 ? -21.656 9.631 -2.871 1.00 93.44 176 ALA A C 1
ATOM 1360 O O . ALA A 1 176 ? -21.349 10.754 -2.481 1.00 93.44 176 ALA A O 1
ATOM 1361 N N . THR A 1 177 ? -22.780 9.041 -2.486 1.00 95.62 177 THR A N 1
ATOM 1362 C CA . THR A 1 177 ? -23.752 9.689 -1.601 1.00 95.62 177 THR A CA 1
ATOM 1363 C C . THR A 1 177 ? -23.405 9.415 -0.143 1.00 95.62 177 THR A C 1
ATOM 1365 O O . THR A 1 177 ? -23.187 8.264 0.241 1.00 95.62 177 THR A O 1
ATOM 1368 N N . LEU A 1 178 ? -23.388 10.456 0.694 1.00 96.38 178 LEU A N 1
ATOM 1369 C CA . LEU A 1 178 ? -23.311 10.296 2.146 1.00 96.38 178 LEU A CA 1
ATOM 1370 C C . LEU A 1 178 ? -24.642 9.752 2.679 1.00 96.38 178 LEU A C 1
ATOM 1372 O O . LEU A 1 178 ? -25.622 10.486 2.736 1.00 96.38 178 LEU A O 1
ATOM 1376 N N . VAL A 1 179 ? -24.687 8.486 3.090 1.00 97.00 179 VAL A N 1
ATOM 1377 C CA . VAL A 1 179 ? -25.924 7.818 3.543 1.00 97.00 179 VAL A CA 1
ATOM 1378 C C . VAL A 1 179 ? -26.195 8.052 5.018 1.00 97.00 179 VAL A C 1
ATOM 1380 O O . VAL A 1 179 ? -27.329 8.282 5.423 1.00 97.00 179 VAL A O 1
ATOM 1383 N N . SER A 1 180 ? -25.162 7.953 5.849 1.00 96.81 180 SER A N 1
ATOM 1384 C CA . SER A 1 180 ? -25.322 8.107 7.288 1.00 96.81 180 SER A CA 1
ATOM 1385 C C . SER A 1 180 ? -24.035 8.553 7.954 1.00 96.81 180 SER A C 1
ATOM 1387 O O . SER A 1 180 ? -22.926 8.323 7.461 1.00 96.81 180 SER A O 1
ATOM 1389 N N . ARG A 1 181 ? -24.208 9.195 9.107 1.00 95.25 181 ARG A N 1
ATOM 1390 C CA . ARG A 1 181 ? -23.135 9.580 10.013 1.00 95.25 181 ARG A CA 1
ATOM 1391 C C . ARG A 1 181 ? -23.577 9.289 11.438 1.00 95.25 181 ARG A C 1
ATOM 1393 O O . ARG A 1 181 ? -24.631 9.765 11.850 1.00 95.25 181 ARG A O 1
ATOM 1400 N N . SER A 1 182 ? -22.768 8.556 12.194 1.00 94.69 182 SER A N 1
ATOM 1401 C CA . SER A 1 182 ? -23.053 8.251 13.599 1.00 94.69 182 SER A CA 1
ATOM 1402 C C . SER A 1 182 ? -21.795 8.345 14.465 1.00 94.69 182 SER A C 1
ATOM 1404 O O . SER A 1 182 ? -20.689 8.082 13.981 1.00 94.69 182 SER A O 1
ATOM 1406 N N . PRO A 1 183 ? -21.921 8.737 15.745 1.00 95.12 183 PRO A N 1
ATOM 1407 C CA . PRO A 1 183 ? -20.823 8.614 16.691 1.00 95.12 183 PRO A CA 1
ATOM 1408 C C . PRO A 1 183 ? -20.532 7.134 16.944 1.00 95.12 183 PRO A C 1
ATOM 1410 O O . PRO A 1 183 ? -21.445 6.335 17.125 1.00 95.12 183 PRO A O 1
ATOM 1413 N N . ILE A 1 184 ? -19.251 6.784 16.971 1.00 94.88 184 ILE A N 1
ATOM 1414 C CA . ILE A 1 184 ? -18.781 5.424 17.302 1.00 94.88 184 ILE A CA 1
ATOM 1415 C C . ILE A 1 184 ? -17.957 5.406 18.588 1.00 94.88 184 ILE A C 1
ATOM 1417 O O . ILE A 1 184 ? -17.593 4.348 19.075 1.00 94.88 184 ILE A O 1
ATOM 1421 N N . GLY A 1 185 ? -17.686 6.588 19.132 1.00 92.62 185 GLY A N 1
ATOM 1422 C CA . GLY A 1 185 ? -17.023 6.891 20.391 1.00 92.62 185 GLY A CA 1
ATOM 1423 C C . GLY A 1 185 ? -16.979 8.417 20.530 1.00 92.62 185 GLY A C 1
ATOM 1424 O O . GLY A 1 185 ? -17.361 9.140 19.606 1.00 92.62 185 GLY A O 1
ATOM 1425 N N . ARG A 1 186 ? -16.481 8.951 21.647 1.00 93.69 186 ARG A N 1
ATOM 1426 C CA . ARG A 1 186 ? -16.435 10.413 21.871 1.00 93.69 186 ARG A CA 1
ATOM 1427 C C . ARG A 1 186 ? -15.594 11.177 20.844 1.00 93.69 186 ARG A C 1
ATOM 1429 O O . ARG A 1 186 ? -15.838 12.356 20.610 1.00 93.69 186 ARG A O 1
ATOM 1436 N N . ARG A 1 187 ? -14.600 10.519 20.238 1.00 92.62 187 ARG A N 1
ATOM 1437 C CA . ARG A 1 187 ? -13.607 11.135 19.337 1.00 92.62 187 ARG A CA 1
ATOM 1438 C C . ARG A 1 187 ? -13.535 10.488 17.957 1.00 92.62 187 ARG A C 1
ATOM 1440 O O . ARG A 1 187 ? -12.517 10.600 17.277 1.00 92.62 187 ARG A O 1
ATOM 1447 N N . ALA A 1 188 ? -14.586 9.793 17.538 1.00 94.00 188 ALA A N 1
ATOM 1448 C CA . ALA A 1 188 ? -14.646 9.203 16.209 1.00 94.00 188 ALA A CA 1
ATOM 1449 C C . ALA A 1 188 ? -16.091 9.083 15.719 1.00 94.00 188 ALA A C 1
ATOM 1451 O O . ALA A 1 188 ? -17.020 8.912 16.512 1.00 94.00 188 ALA A O 1
ATOM 1452 N N . ILE A 1 189 ? -16.270 9.161 14.403 1.00 95.25 189 ILE A N 1
ATOM 1453 C CA . ILE A 1 189 ? -17.556 8.938 13.735 1.00 95.25 189 ILE A CA 1
ATOM 1454 C C . ILE A 1 189 ? -17.423 7.843 12.674 1.00 95.25 189 ILE A C 1
ATOM 1456 O O . ILE A 1 189 ? -16.368 7.696 12.053 1.00 95.25 189 ILE A O 1
ATOM 1460 N N . ALA A 1 190 ? -18.505 7.104 12.453 1.00 96.00 190 ALA A N 1
ATOM 1461 C CA . ALA A 1 190 ? -18.700 6.302 11.256 1.00 96.00 190 ALA A CA 1
ATOM 1462 C C . ALA A 1 190 ? -19.355 7.166 10.178 1.00 96.00 190 ALA A C 1
ATOM 1464 O O . ALA A 1 190 ? -20.334 7.865 10.445 1.00 96.00 190 ALA A O 1
ATOM 1465 N N . VAL A 1 191 ? -18.821 7.099 8.963 1.00 97.00 191 VAL A N 1
ATOM 1466 C CA . VAL A 1 191 ? -19.348 7.773 7.772 1.00 97.00 191 VAL A CA 1
ATOM 1467 C C . VAL A 1 191 ? -19.647 6.708 6.731 1.00 97.00 191 VAL A C 1
ATOM 1469 O O . VAL A 1 191 ? -18.734 6.017 6.284 1.00 97.00 191 VAL A O 1
ATOM 1472 N N . THR A 1 192 ? -20.910 6.557 6.348 1.00 97.50 192 THR A N 1
ATOM 1473 C CA . THR A 1 192 ? -21.327 5.538 5.380 1.00 97.50 192 THR A CA 1
ATOM 1474 C C . THR A 1 192 ? -21.560 6.167 4.017 1.00 97.50 192 THR A C 1
ATOM 1476 O O . THR A 1 192 ? -22.345 7.106 3.894 1.00 97.50 192 THR A O 1
ATOM 1479 N N . LEU A 1 193 ? -20.882 5.644 2.999 1.00 97.06 193 LEU A N 1
ATOM 1480 C CA . LEU A 1 193 ? -20.942 6.119 1.622 1.00 97.06 193 LEU A CA 1
ATOM 1481 C C . LEU A 1 193 ? -21.592 5.064 0.731 1.00 97.06 193 LEU A C 1
ATOM 1483 O O . LEU A 1 193 ? -21.212 3.895 0.801 1.00 97.06 193 LEU A O 1
ATOM 1487 N N . HIS A 1 194 ? -22.518 5.490 -0.124 1.00 96.25 194 HIS A N 1
ATOM 1488 C CA . HIS A 1 194 ? -23.115 4.666 -1.170 1.00 96.25 194 HIS A CA 1
ATOM 1489 C C . HIS A 1 194 ? -22.527 5.042 -2.528 1.00 96.25 194 HIS A C 1
ATOM 1491 O O . HIS A 1 194 ? -22.583 6.197 -2.956 1.00 96.25 194 HIS A O 1
ATOM 1497 N N . PHE A 1 195 ? -21.955 4.056 -3.204 1.00 94.56 195 PHE A N 1
ATOM 1498 C CA . PHE A 1 195 ? -21.360 4.207 -4.518 1.00 94.56 195 PHE A CA 1
ATOM 1499 C C . PHE A 1 195 ? -22.423 4.119 -5.617 1.00 94.56 195 PHE A C 1
ATOM 1501 O O . PHE A 1 195 ? -23.395 3.374 -5.490 1.00 94.56 195 PHE A O 1
ATOM 1508 N N . PRO A 1 196 ? -22.232 4.826 -6.740 1.00 91.62 196 PRO A N 1
ATOM 1509 C CA . PRO A 1 196 ? -23.171 4.792 -7.860 1.00 91.62 196 PRO A CA 1
ATOM 1510 C C . PRO A 1 196 ? -23.165 3.445 -8.607 1.00 91.62 196 PRO A C 1
ATOM 1512 O O . PRO A 1 196 ? -24.057 3.184 -9.409 1.00 91.62 196 PRO A O 1
ATOM 1515 N N . CYS A 1 197 ? -22.172 2.588 -8.347 1.00 91.12 197 CYS A N 1
ATOM 1516 C CA . CYS A 1 197 ? -22.047 1.238 -8.890 1.00 91.12 197 CYS A CA 1
ATOM 1517 C C . CYS A 1 197 ? -21.332 0.306 -7.894 1.00 91.12 197 CYS A C 1
ATOM 1519 O O . CYS A 1 197 ? -20.813 0.742 -6.866 1.00 91.12 197 CYS A O 1
ATOM 1521 N N . LEU A 1 198 ? -21.300 -0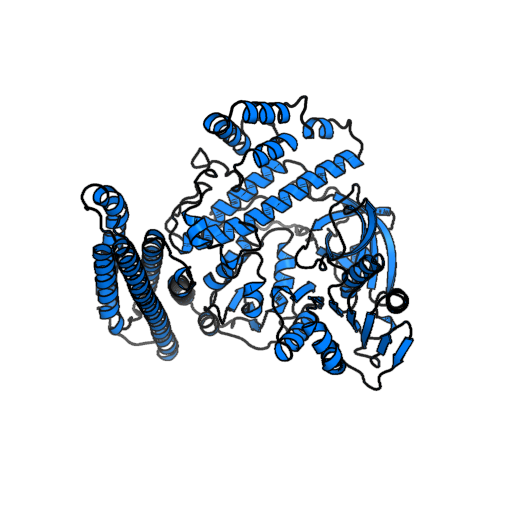.989 -8.209 1.00 91.69 198 LEU A N 1
ATOM 1522 C CA . LEU A 1 198 ? -20.571 -2.000 -7.444 1.00 91.69 198 LEU A CA 1
ATOM 1523 C C . LEU A 1 198 ? -19.057 -1.901 -7.697 1.00 91.69 198 LEU A C 1
ATOM 1525 O O . LEU A 1 198 ? -18.614 -2.003 -8.840 1.00 91.69 198 LEU A O 1
ATOM 1529 N N . LEU A 1 199 ? -18.262 -1.760 -6.633 1.00 90.75 199 LEU A N 1
ATOM 1530 C CA . LEU A 1 199 ? -16.802 -1.623 -6.699 1.00 90.75 199 LEU A CA 1
ATOM 1531 C C . LEU A 1 199 ? -16.077 -2.799 -6.027 1.00 90.75 199 LEU A C 1
ATOM 1533 O O . LEU A 1 199 ? -16.533 -3.275 -4.988 1.00 90.75 199 LEU A O 1
ATOM 1537 N N . PRO A 1 200 ? -14.913 -3.243 -6.539 1.00 89.19 200 PRO A N 1
ATOM 1538 C CA . PRO A 1 200 ? -14.116 -4.315 -5.940 1.00 89.19 200 PRO A CA 1
ATOM 1539 C C . PRO A 1 200 ? -13.287 -3.802 -4.748 1.00 89.19 200 PRO A C 1
ATOM 1541 O O . PRO A 1 200 ? -12.057 -3.822 -4.777 1.00 89.19 200 PRO A O 1
ATOM 1544 N N . ILE A 1 201 ? -13.969 -3.307 -3.714 1.00 91.06 201 ILE A N 1
ATOM 1545 C CA . ILE A 1 201 ? -13.373 -2.756 -2.494 1.00 91.06 201 ILE A CA 1
ATOM 1546 C C . ILE A 1 201 ? -13.904 -3.500 -1.262 1.00 91.06 201 ILE A C 1
ATOM 1548 O O . ILE A 1 201 ? -15.072 -3.885 -1.222 1.00 91.06 201 ILE A O 1
ATOM 1552 N N . ARG A 1 202 ? -13.050 -3.713 -0.261 1.00 92.94 202 ARG A N 1
ATOM 1553 C CA . ARG A 1 202 ? -13.354 -4.479 0.959 1.00 92.94 202 ARG A CA 1
ATOM 1554 C C . ARG A 1 202 ? -12.782 -3.819 2.217 1.00 92.94 202 ARG A C 1
ATOM 1556 O O . ARG A 1 202 ? -12.122 -2.783 2.133 1.00 92.94 202 ARG A O 1
ATOM 1563 N N . ALA A 1 203 ? -13.021 -4.410 3.389 1.00 92.94 203 ALA A N 1
ATOM 1564 C CA . ALA A 1 203 ? -12.382 -3.956 4.624 1.00 92.94 203 ALA A CA 1
ATOM 1565 C C . ALA A 1 203 ? -10.846 -3.949 4.487 1.00 92.94 203 ALA A C 1
ATOM 1567 O O . ALA A 1 203 ? -10.256 -4.868 3.920 1.00 92.94 203 ALA A O 1
ATOM 1568 N N . GLY A 1 204 ? -10.197 -2.896 4.988 1.00 92.31 204 GLY A N 1
ATOM 1569 C CA . GLY A 1 204 ? -8.748 -2.694 4.853 1.00 92.31 204 GLY A CA 1
ATOM 1570 C C . GLY A 1 204 ? -8.309 -1.964 3.580 1.00 92.31 204 GLY A C 1
ATOM 1571 O O . GLY A 1 204 ? -7.192 -1.459 3.541 1.00 92.31 204 GLY A O 1
ATOM 1572 N N . ASP A 1 205 ? -9.176 -1.824 2.569 1.00 93.50 205 ASP A N 1
ATOM 1573 C CA . ASP A 1 205 ? -8.921 -0.904 1.454 1.00 93.50 205 ASP A CA 1
ATOM 1574 C C . ASP A 1 205 ? -9.074 0.562 1.873 1.00 93.50 205 ASP A C 1
ATOM 1576 O O . ASP A 1 205 ? -9.517 0.878 2.977 1.00 93.50 205 ASP A O 1
ATOM 1580 N N . ARG A 1 206 ? -8.739 1.487 0.969 1.00 92.19 206 ARG A N 1
ATOM 1581 C CA . ARG A 1 206 ? -8.845 2.929 1.202 1.00 92.19 206 ARG A CA 1
ATOM 1582 C C . ARG A 1 206 ? -9.781 3.586 0.196 1.00 92.19 206 ARG A C 1
ATOM 1584 O O . ARG A 1 206 ? -9.915 3.149 -0.944 1.00 92.19 206 ARG A O 1
ATOM 1591 N N . VAL A 1 207 ? -10.373 4.700 0.600 1.00 92.12 207 VAL A N 1
ATOM 1592 C CA . VAL A 1 207 ? -11.084 5.631 -0.280 1.00 92.12 207 VAL A CA 1
ATOM 1593 C C . VAL A 1 207 ? -10.385 6.983 -0.193 1.00 92.12 207 VAL A C 1
ATOM 1595 O O . VAL A 1 207 ? -10.166 7.488 0.907 1.00 92.12 207 VAL A O 1
ATOM 1598 N N . LEU A 1 208 ? -10.015 7.564 -1.336 1.00 90.25 208 LEU A N 1
ATOM 1599 C CA . LEU A 1 208 ? -9.614 8.970 -1.400 1.00 90.25 208 LEU A CA 1
ATOM 1600 C C . LEU A 1 208 ? -10.871 9.831 -1.410 1.00 90.25 208 LEU A C 1
ATOM 1602 O O . LEU A 1 208 ? -11.766 9.591 -2.217 1.00 90.25 208 LEU A O 1
ATOM 1606 N N . VAL A 1 209 ? -10.904 10.846 -0.554 1.00 91.25 209 VAL A N 1
ATOM 1607 C CA . VAL A 1 209 ? -11.985 11.832 -0.457 1.00 91.25 209 VAL A CA 1
ATOM 1608 C C . VAL A 1 209 ? -11.429 13.212 -0.786 1.00 91.25 209 VAL A C 1
ATOM 1610 O O . VAL A 1 209 ? -10.427 13.620 -0.195 1.00 91.25 209 VAL A O 1
ATOM 1613 N N . TRP A 1 210 ? -12.086 13.932 -1.698 1.00 89.62 210 TRP A N 1
ATOM 1614 C CA . TRP A 1 210 ? -11.795 15.340 -1.984 1.00 89.62 210 TRP A CA 1
ATOM 1615 C C . TRP A 1 210 ? -12.711 16.236 -1.145 1.00 89.62 210 TRP A C 1
ATOM 1617 O O . TRP A 1 210 ? -13.932 16.146 -1.285 1.00 89.62 210 TRP A O 1
ATOM 1627 N N . PRO A 1 211 ? -12.158 17.106 -0.287 1.00 84.62 211 PRO A N 1
ATOM 1628 C CA . PRO A 1 211 ? -12.954 17.992 0.552 1.00 84.62 211 PRO A CA 1
ATOM 1629 C C . PRO A 1 211 ? -13.236 19.322 -0.163 1.00 84.62 211 PRO A C 1
ATOM 1631 O O . PRO A 1 211 ? -12.727 20.368 0.236 1.00 84.62 211 PRO A O 1
ATOM 1634 N N . THR A 1 212 ? -14.011 19.283 -1.247 1.00 73.19 212 THR A N 1
ATOM 1635 C CA . THR A 1 212 ? -14.407 20.474 -2.020 1.00 73.19 212 THR A CA 1
ATOM 1636 C C . THR A 1 212 ? -15.925 20.630 -2.061 1.00 73.19 212 THR A C 1
ATOM 1638 O O . THR A 1 212 ? -16.657 19.643 -1.984 1.00 73.19 212 THR A O 1
ATOM 1641 N N . ALA A 1 213 ? -16.389 21.880 -2.147 1.00 52.47 213 ALA A N 1
ATOM 1642 C CA . ALA A 1 213 ? -17.808 22.228 -2.101 1.00 52.47 213 ALA A CA 1
ATOM 1643 C C . ALA A 1 213 ? -18.537 22.091 -3.453 1.00 52.47 213 ALA A C 1
ATOM 1645 O O . ALA A 1 213 ? -19.740 21.848 -3.421 1.00 52.47 213 ALA A O 1
ATOM 1646 N N . ASP A 1 214 ? -17.829 22.137 -4.591 1.00 45.66 214 ASP A N 1
ATOM 1647 C CA . ASP A 1 214 ? -18.445 22.216 -5.926 1.00 45.66 214 ASP A CA 1
ATOM 1648 C C . ASP A 1 214 ? -17.976 21.129 -6.905 1.00 45.66 214 ASP A C 1
ATOM 1650 O O . ASP A 1 214 ? -16.825 20.677 -6.870 1.00 45.66 214 ASP A O 1
ATOM 1654 N N . GLU A 1 215 ? -18.889 20.740 -7.800 1.00 42.94 215 GLU A N 1
ATOM 1655 C CA . GLU A 1 215 ? -18.669 19.796 -8.905 1.00 42.94 215 GLU A CA 1
ATOM 1656 C C . GLU A 1 215 ? -17.845 20.408 -10.063 1.00 42.94 215 GLU A C 1
ATOM 1658 O O . GLU A 1 215 ? -17.228 19.657 -10.818 1.00 42.94 215 GLU A O 1
ATOM 1663 N N . ASP A 1 216 ? -17.711 21.742 -10.136 1.00 36.81 216 ASP A N 1
ATOM 1664 C CA . ASP A 1 216 ? -17.190 22.439 -11.329 1.00 36.81 216 ASP A CA 1
ATOM 1665 C C . ASP A 1 216 ? -15.765 23.022 -11.231 1.00 36.81 216 ASP A C 1
ATOM 1667 O O . ASP A 1 216 ? -15.145 23.300 -12.257 1.00 36.81 216 ASP A O 1
ATOM 1671 N N . ALA A 1 217 ? -15.163 23.150 -10.043 1.00 35.25 217 ALA A N 1
ATOM 1672 C CA . ALA A 1 217 ? -13.889 23.879 -9.878 1.00 35.25 217 ALA A CA 1
ATOM 1673 C C . ALA A 1 217 ? -12.614 23.120 -10.324 1.00 35.25 217 ALA A C 1
ATOM 1675 O O . ALA A 1 217 ? -11.498 23.579 -10.098 1.00 35.25 217 ALA A O 1
ATOM 1676 N N . CYS A 1 218 ? -12.744 21.934 -10.919 1.00 34.84 218 CYS A N 1
ATOM 1677 C CA . CYS A 1 218 ? -11.605 21.168 -11.441 1.00 34.84 218 CYS A CA 1
ATOM 1678 C C . CYS A 1 218 ? -11.979 20.492 -12.764 1.00 34.84 218 CYS A C 1
ATOM 1680 O O . CYS A 1 218 ? -11.706 19.311 -12.996 1.00 34.84 218 CYS A O 1
ATOM 1682 N N . THR A 1 219 ? -12.674 21.236 -13.619 1.00 33.81 219 THR A N 1
ATOM 1683 C CA . THR A 1 219 ? -12.739 20.923 -15.039 1.00 33.81 219 THR A CA 1
ATOM 1684 C C . THR A 1 219 ? -11.683 21.776 -15.740 1.00 33.81 219 THR A C 1
ATOM 1686 O O . THR A 1 219 ? -11.828 22.984 -15.847 1.00 33.81 219 THR A O 1
ATOM 1689 N N . ARG A 1 220 ? -10.626 21.101 -16.220 1.00 35.91 220 ARG A N 1
ATOM 1690 C CA . ARG A 1 220 ? -9.449 21.628 -16.947 1.00 35.91 220 ARG A CA 1
ATOM 1691 C C . ARG A 1 220 ? -8.365 22.268 -16.060 1.00 35.91 220 ARG A C 1
ATOM 1693 O O . ARG A 1 220 ? -8.678 23.021 -15.158 1.00 35.91 220 ARG A O 1
ATOM 1700 N N . GLU A 1 221 ? -7.108 21.924 -16.378 1.00 30.84 221 GLU A N 1
ATOM 1701 C CA . GLU A 1 221 ? -5.836 22.430 -15.804 1.00 30.84 221 GLU A CA 1
ATOM 1702 C C . GLU A 1 221 ? -5.504 21.887 -14.386 1.00 30.84 221 GLU A C 1
ATOM 1704 O O . GLU A 1 221 ? -6.284 22.009 -13.456 1.00 30.84 221 GLU A O 1
ATOM 1709 N N . GLU A 1 222 ? -4.412 21.171 -14.088 1.00 34.03 222 GLU A N 1
ATOM 1710 C CA . GLU A 1 222 ? -3.156 20.859 -14.778 1.00 34.03 222 GLU A CA 1
ATOM 1711 C C . GLU A 1 222 ? -2.747 19.406 -14.434 1.00 34.03 222 GLU A C 1
ATOM 1713 O O . GLU A 1 222 ? -2.419 19.057 -13.300 1.00 34.03 222 GLU A O 1
ATOM 1718 N N . CYS A 1 223 ? -2.762 18.521 -15.431 1.00 27.48 223 CYS A N 1
ATOM 1719 C CA . CYS A 1 223 ? -1.914 17.319 -15.458 1.00 27.48 223 CYS A CA 1
ATOM 1720 C C . CYS A 1 223 ? -0.777 17.504 -16.476 1.00 27.48 223 CYS A C 1
ATOM 1722 O O . CYS A 1 223 ? -0.231 16.521 -16.981 1.00 27.48 223 CYS A O 1
ATOM 1724 N N . LEU A 1 224 ? -0.448 18.757 -16.801 1.00 28.64 224 LEU A N 1
ATOM 1725 C CA . LEU A 1 224 ? 0.710 19.088 -17.608 1.00 28.64 224 LEU A CA 1
ATOM 1726 C C . LEU A 1 224 ? 1.906 19.211 -16.673 1.00 28.64 224 LEU A C 1
ATOM 1728 O O . LEU A 1 224 ? 1.965 20.040 -15.773 1.00 28.64 224 LEU A O 1
ATOM 1732 N N . PHE A 1 225 ? 2.831 18.285 -16.872 1.00 27.86 225 PHE A N 1
ATOM 1733 C CA . PHE A 1 225 ? 4.204 18.433 -16.452 1.00 27.86 225 PHE A CA 1
ATOM 1734 C C . PHE A 1 225 ? 4.771 19.675 -17.129 1.00 27.86 225 PHE A C 1
ATOM 1736 O O . PHE A 1 225 ? 4.962 19.648 -18.343 1.00 27.86 225 PHE A O 1
ATOM 1743 N N . ASP A 1 226 ? 5.122 20.702 -16.362 1.00 23.69 226 ASP A N 1
ATOM 1744 C CA . ASP A 1 226 ? 6.136 21.640 -16.826 1.00 23.69 226 ASP A CA 1
ATOM 1745 C C . ASP A 1 226 ? 7.498 20.949 -16.740 1.00 23.69 226 ASP A C 1
ATOM 1747 O O . ASP A 1 226 ? 8.207 20.955 -15.733 1.00 23.69 226 ASP A O 1
ATOM 1751 N N . GLY A 1 227 ? 7.812 20.254 -17.828 1.00 32.09 227 GLY A N 1
ATOM 1752 C CA . GLY A 1 227 ? 9.169 19.977 -18.246 1.00 32.09 227 GLY A CA 1
ATOM 1753 C C . GLY A 1 227 ? 9.483 20.853 -19.449 1.00 32.09 227 GLY A C 1
ATOM 1754 O O . GLY A 1 227 ? 9.290 20.411 -20.574 1.00 32.09 227 GLY A O 1
ATOM 1755 N N . ALA A 1 228 ? 9.983 22.066 -19.223 1.00 26.78 228 ALA A N 1
ATOM 1756 C CA . ALA A 1 228 ? 10.748 22.815 -20.214 1.00 26.78 228 ALA A CA 1
ATOM 1757 C C . ALA A 1 228 ? 11.590 23.893 -19.520 1.00 26.78 228 ALA A C 1
ATOM 1759 O O . ALA A 1 228 ? 11.122 24.608 -18.641 1.00 26.78 228 ALA A O 1
ATOM 1760 N N . ASN A 1 229 ? 12.856 23.970 -19.918 1.00 32.62 229 ASN A N 1
ATOM 1761 C CA . ASN A 1 229 ? 13.822 24.976 -19.498 1.00 32.62 229 ASN A CA 1
ATOM 1762 C C . ASN A 1 229 ? 13.322 26.398 -19.797 1.00 32.62 229 ASN A C 1
ATOM 1764 O O . ASN A 1 229 ? 12.943 26.687 -20.930 1.00 32.62 229 ASN A O 1
ATOM 1768 N N . GLY A 1 230 ? 13.424 27.293 -18.818 1.00 25.95 230 GLY A N 1
ATOM 1769 C CA . GLY A 1 230 ? 13.223 28.728 -18.996 1.00 25.95 230 GLY A CA 1
ATOM 1770 C C . GLY A 1 230 ? 13.159 29.427 -17.644 1.00 25.95 230 GLY A C 1
ATOM 1771 O O . GLY A 1 230 ? 12.230 29.204 -16.880 1.00 25.95 230 GLY A O 1
ATOM 1772 N N . ASP A 1 231 ? 14.177 30.222 -17.337 1.00 25.62 231 ASP A N 1
ATOM 1773 C CA . ASP A 1 231 ? 14.269 31.054 -16.134 1.00 25.62 231 ASP A CA 1
ATOM 1774 C C . ASP A 1 231 ? 13.095 32.061 -16.108 1.00 25.62 231 ASP A C 1
ATOM 1776 O O . ASP A 1 231 ? 12.977 32.847 -17.055 1.00 25.62 231 ASP A O 1
ATOM 1780 N N . PRO A 1 232 ? 12.190 32.061 -15.106 1.00 28.78 232 PRO A N 1
ATOM 1781 C CA . PRO A 1 232 ? 11.103 33.024 -15.072 1.00 28.78 232 PRO A CA 1
ATOM 1782 C C . PRO A 1 232 ? 11.545 34.267 -14.298 1.00 28.78 232 PRO A C 1
ATOM 1784 O O . PRO A 1 232 ? 11.779 34.240 -13.088 1.00 28.78 232 PRO A O 1
ATOM 1787 N N . THR A 1 233 ? 11.604 35.398 -14.994 1.00 25.22 233 THR A N 1
ATOM 1788 C CA . THR A 1 233 ? 11.540 36.708 -14.347 1.00 25.22 233 THR A CA 1
ATOM 1789 C C . THR A 1 233 ? 10.231 36.820 -13.548 1.00 25.22 233 THR A C 1
ATOM 1791 O O . THR A 1 233 ? 9.171 36.413 -14.032 1.00 25.22 233 THR A O 1
ATOM 1794 N N . PRO A 1 234 ? 10.256 37.360 -12.316 1.00 29.72 234 PRO A N 1
ATOM 1795 C CA . PRO A 1 234 ? 9.075 37.396 -11.468 1.00 29.72 234 PRO A CA 1
ATOM 1796 C C . PRO A 1 234 ? 8.140 38.511 -11.942 1.00 29.72 234 PRO A C 1
ATOM 1798 O O . PRO A 1 234 ? 8.399 39.691 -11.717 1.00 29.72 234 PRO A O 1
ATOM 1801 N N . THR A 1 235 ? 7.030 38.141 -12.576 1.00 28.11 235 THR A N 1
ATOM 1802 C CA . THR A 1 235 ? 5.852 39.010 -12.663 1.00 28.11 235 THR A CA 1
ATOM 1803 C C . THR A 1 235 ? 4.798 38.475 -11.705 1.00 28.11 235 THR A C 1
ATOM 1805 O O . THR A 1 235 ? 4.381 37.323 -11.773 1.00 28.11 235 THR A O 1
ATOM 1808 N N . THR A 1 236 ? 4.449 39.300 -10.726 1.00 25.30 236 THR A N 1
ATOM 1809 C CA . THR A 1 236 ? 3.566 38.989 -9.601 1.00 25.30 236 THR A CA 1
ATOM 1810 C C . THR A 1 236 ? 2.107 38.905 -10.070 1.00 25.30 236 THR A C 1
ATOM 1812 O O . THR A 1 236 ? 1.584 39.924 -10.523 1.00 25.30 236 THR A O 1
ATOM 1815 N N . PRO A 1 237 ? 1.392 37.772 -9.923 1.00 31.45 237 PRO A N 1
ATOM 1816 C CA . PRO A 1 237 ? -0.061 37.747 -10.062 1.00 31.45 237 PRO A CA 1
ATOM 1817 C C . PRO A 1 237 ? -0.705 38.157 -8.729 1.00 31.45 237 PRO A C 1
ATOM 1819 O O . PRO A 1 237 ? -0.479 37.539 -7.689 1.00 31.45 237 PRO A O 1
ATOM 1822 N N . THR A 1 238 ? -1.515 39.213 -8.751 1.00 29.33 238 THR A N 1
ATOM 1823 C CA . THR A 1 238 ? -2.130 39.881 -7.587 1.00 29.33 238 THR A CA 1
ATOM 1824 C C . THR A 1 238 ? -3.422 39.219 -7.082 1.00 29.33 238 THR A C 1
ATOM 1826 O O . THR A 1 238 ? -4.305 39.884 -6.542 1.00 29.33 238 THR A O 1
ATOM 1829 N N . THR A 1 239 ? -3.575 37.900 -7.209 1.00 28.66 239 THR A N 1
ATOM 1830 C CA . THR A 1 239 ? -4.716 37.180 -6.614 1.00 28.66 239 THR A CA 1
ATOM 1831 C C . THR A 1 239 ? -4.241 35.831 -6.078 1.00 28.66 239 THR A C 1
ATOM 1833 O O . THR A 1 239 ? -3.654 35.066 -6.843 1.00 28.66 239 THR A O 1
ATOM 1836 N N . PRO A 1 240 ? -4.433 35.512 -4.781 1.00 28.05 240 PRO A N 1
ATOM 1837 C CA . PRO A 1 240 ? -4.000 34.232 -4.241 1.00 28.05 240 PRO A CA 1
ATOM 1838 C C . PRO A 1 240 ? -4.841 33.124 -4.877 1.00 28.05 240 PRO A C 1
ATOM 1840 O O . PRO A 1 240 ? -6.016 32.961 -4.553 1.00 28.05 240 PRO A O 1
ATOM 1843 N N . ALA A 1 241 ? -4.240 32.371 -5.797 1.00 31.11 241 ALA A N 1
ATOM 1844 C CA . ALA A 1 241 ? -4.826 31.147 -6.314 1.00 31.11 241 ALA A CA 1
ATOM 1845 C C . ALA A 1 241 ? -5.150 30.231 -5.124 1.00 31.11 241 ALA A C 1
ATOM 1847 O O . ALA A 1 241 ? -4.263 29.867 -4.345 1.00 31.11 241 ALA A O 1
ATOM 1848 N N . ILE A 1 242 ? -6.428 29.890 -4.947 1.00 38.41 242 ILE A N 1
ATOM 1849 C CA . ILE A 1 242 ? -6.849 28.899 -3.957 1.00 38.41 242 ILE A CA 1
ATOM 1850 C C . ILE A 1 242 ? -6.214 27.579 -4.390 1.00 38.41 242 ILE A C 1
ATOM 1852 O O . ILE A 1 242 ? -6.655 26.959 -5.355 1.00 38.41 242 ILE A O 1
ATOM 1856 N N . LEU A 1 243 ? -5.146 27.165 -3.704 1.00 39.91 243 LEU A N 1
ATOM 1857 C CA . LEU A 1 243 ? -4.500 25.885 -3.972 1.00 39.91 243 LEU A CA 1
ATOM 1858 C C . LEU A 1 243 ? -5.554 24.769 -3.854 1.00 39.91 243 LEU A C 1
ATOM 1860 O O . LEU A 1 243 ? -6.213 24.679 -2.810 1.00 39.91 243 LEU A O 1
ATOM 1864 N N . PRO A 1 244 ? -5.725 23.910 -4.875 1.00 54.03 244 PRO A N 1
ATOM 1865 C CA . PRO A 1 244 ? -6.733 22.862 -4.846 1.00 54.03 244 PRO A CA 1
ATOM 1866 C C . PRO A 1 244 ? -6.504 21.948 -3.640 1.00 54.03 244 PRO A C 1
ATOM 1868 O O . PRO A 1 244 ? -5.394 21.455 -3.400 1.00 54.03 244 PRO A O 1
ATOM 1871 N N . VAL A 1 245 ? -7.557 21.734 -2.843 1.00 65.00 245 VAL A N 1
ATOM 1872 C CA . VAL A 1 245 ? -7.443 20.926 -1.628 1.00 65.00 245 VAL A CA 1
ATOM 1873 C C . VAL A 1 245 ? -7.172 19.476 -2.016 1.00 65.00 245 VAL A C 1
ATOM 1875 O O . VAL A 1 245 ? -7.977 18.822 -2.680 1.00 65.00 245 VAL A O 1
ATOM 1878 N N . ARG A 1 246 ? -6.010 18.968 -1.597 1.00 72.19 246 ARG A N 1
ATOM 1879 C CA . ARG A 1 246 ? -5.579 17.602 -1.909 1.00 72.19 246 ARG A CA 1
ATOM 1880 C C . ARG A 1 246 ? -6.500 16.561 -1.259 1.00 72.19 246 ARG A C 1
ATOM 1882 O O . ARG A 1 246 ? -6.937 16.766 -0.120 1.00 72.19 246 ARG A O 1
ATOM 1889 N N . PRO A 1 247 ? -6.750 15.427 -1.936 1.00 83.62 247 PRO A N 1
ATOM 1890 C CA . PRO A 1 247 ? -7.551 14.349 -1.376 1.00 83.62 247 PRO A CA 1
ATOM 1891 C C . PRO A 1 247 ? -6.891 13.694 -0.160 1.00 83.62 247 PRO A C 1
ATOM 1893 O O . PRO A 1 247 ? -5.674 13.759 0.031 1.00 83.62 247 PRO A O 1
ATOM 1896 N N . ARG A 1 248 ? -7.699 13.017 0.661 1.00 85.94 248 ARG A N 1
ATOM 1897 C CA . ARG A 1 248 ? -7.235 12.246 1.824 1.00 85.94 248 ARG A CA 1
ATOM 1898 C C . ARG A 1 248 ? -7.724 10.810 1.789 1.00 85.94 248 ARG A C 1
ATOM 1900 O O . ARG A 1 248 ? -8.880 10.560 1.463 1.00 85.94 248 ARG A O 1
ATOM 1907 N N . HIS A 1 249 ? -6.841 9.885 2.161 1.00 87.75 249 HIS A N 1
ATOM 1908 C CA . HIS A 1 249 ? -7.187 8.480 2.338 1.00 87.75 249 HIS A CA 1
ATOM 1909 C C . HIS A 1 249 ? -7.953 8.269 3.641 1.00 87.75 249 HIS A C 1
ATOM 1911 O O . HIS A 1 249 ? -7.543 8.748 4.699 1.00 87.75 249 HIS A O 1
ATOM 1917 N N . TYR A 1 250 ? -9.018 7.484 3.548 1.00 91.81 250 TYR A N 1
ATOM 1918 C CA . TYR A 1 250 ? -9.751 6.936 4.676 1.00 91.81 250 TYR A CA 1
ATOM 1919 C C . TYR A 1 250 ? -9.864 5.429 4.510 1.00 91.81 250 TYR A C 1
ATOM 1921 O O . TYR A 1 250 ? -10.211 4.947 3.432 1.00 91.81 250 TYR A O 1
ATOM 1929 N N . SER A 1 251 ? -9.577 4.693 5.578 1.00 92.31 251 SER A N 1
ATOM 1930 C CA . SER A 1 251 ? -9.657 3.236 5.559 1.00 92.31 251 SER A CA 1
ATOM 1931 C C . SER A 1 251 ? -11.110 2.757 5.602 1.00 92.31 251 SER A C 1
ATOM 1933 O O . SER A 1 251 ? -11.919 3.214 6.419 1.00 92.31 251 SER A O 1
ATOM 1935 N N . VAL A 1 252 ? -11.434 1.806 4.732 1.00 95.31 252 VAL A N 1
ATOM 1936 C CA . VAL A 1 252 ? -12.719 1.113 4.695 1.00 95.31 252 VAL A CA 1
ATOM 1937 C C . VAL A 1 252 ? -12.805 0.200 5.906 1.00 95.31 252 VAL A C 1
ATOM 1939 O O . VAL A 1 252 ? -12.010 -0.723 6.076 1.00 95.31 252 VAL A O 1
ATOM 1942 N N . SER A 1 253 ? -13.781 0.485 6.763 1.00 94.44 253 SER A N 1
ATOM 1943 C CA . SER A 1 253 ? -14.008 -0.249 8.005 1.00 94.44 253 SER A CA 1
ATOM 1944 C C . SER A 1 253 ? -14.865 -1.483 7.781 1.00 94.44 253 SER A C 1
ATOM 1946 O O . SER A 1 253 ? -14.549 -2.543 8.295 1.00 94.44 253 SER A O 1
ATOM 1948 N N . LYS A 1 254 ? -15.937 -1.365 6.993 1.00 91.69 254 LYS A N 1
ATOM 1949 C CA . LYS A 1 254 ? -16.801 -2.494 6.631 1.00 91.69 254 LYS A CA 1
ATOM 1950 C C . LYS A 1 254 ? -17.527 -2.244 5.318 1.00 91.69 254 LYS A C 1
ATOM 1952 O O . LYS A 1 254 ? -17.825 -1.096 4.977 1.00 91.69 254 LYS A O 1
ATOM 1957 N N . VAL A 1 255 ? -17.864 -3.330 4.632 1.00 91.81 255 VAL A N 1
ATOM 1958 C CA . VAL A 1 255 ? -18.848 -3.337 3.546 1.00 91.81 255 VAL A CA 1
ATOM 1959 C C . VAL A 1 255 ? -20.222 -3.571 4.172 1.00 91.81 255 VAL A C 1
ATOM 1961 O O . VAL A 1 255 ? -20.412 -4.530 4.910 1.00 91.81 255 VAL A O 1
ATOM 1964 N N . THR A 1 256 ? -21.164 -2.663 3.928 1.00 87.00 256 THR A N 1
ATOM 1965 C CA . THR A 1 256 ? -22.524 -2.711 4.508 1.00 87.00 256 THR A CA 1
ATOM 1966 C C . THR A 1 256 ? -23.581 -3.166 3.510 1.00 87.00 256 THR A C 1
ATOM 1968 O O . THR A 1 256 ? -24.604 -3.704 3.915 1.00 87.00 256 THR A O 1
ATOM 1971 N N . GLN A 1 257 ? -23.317 -2.994 2.215 1.00 89.56 257 GLN A N 1
ATOM 1972 C CA . GLN A 1 257 ? -24.139 -3.511 1.127 1.00 89.56 257 GLN A CA 1
ATOM 1973 C C . GLN A 1 257 ? -23.230 -3.859 -0.048 1.00 89.56 257 GLN A C 1
ATOM 1975 O O . GLN A 1 257 ? -22.277 -3.130 -0.337 1.00 89.56 257 GLN A O 1
ATOM 1980 N N . GLY A 1 258 ? -23.521 -4.961 -0.732 1.00 87.38 258 GLY A N 1
ATOM 1981 C CA . GLY A 1 258 ? -22.712 -5.448 -1.839 1.00 87.38 258 GLY A CA 1
ATOM 1982 C C . GLY A 1 258 ? -23.276 -6.717 -2.468 1.00 87.38 258 GLY A C 1
ATOM 1983 O O . GLY A 1 258 ? -24.314 -7.223 -2.047 1.00 87.38 258 GLY A O 1
ATOM 1984 N N . ASN A 1 259 ? -22.570 -7.228 -3.472 1.00 85.94 259 ASN A N 1
ATOM 1985 C CA . ASN A 1 259 ? -22.846 -8.507 -4.115 1.00 85.94 259 ASN A CA 1
ATOM 1986 C C . ASN A 1 259 ? -21.539 -9.303 -4.235 1.00 85.94 259 ASN A C 1
ATOM 1988 O O . ASN A 1 259 ? -20.616 -8.907 -4.954 1.00 85.94 259 ASN A O 1
ATOM 1992 N N . GLY A 1 260 ? -21.443 -10.415 -3.503 1.00 83.94 260 GLY A N 1
ATOM 1993 C CA . GLY A 1 260 ? -20.230 -11.225 -3.434 1.00 83.94 260 GLY A CA 1
ATOM 1994 C C . GLY A 1 260 ? -19.026 -10.408 -2.955 1.00 83.94 260 GLY A C 1
ATOM 1995 O O . GLY A 1 260 ? -19.000 -9.930 -1.827 1.00 83.94 260 GLY A O 1
ATOM 1996 N N . ARG A 1 261 ? -18.020 -10.245 -3.822 1.00 83.50 261 ARG A N 1
ATOM 1997 C CA . ARG A 1 261 ? -16.787 -9.479 -3.538 1.00 83.50 261 ARG A CA 1
ATOM 1998 C C . ARG A 1 261 ? -16.863 -8.001 -3.933 1.00 83.50 261 ARG A C 1
ATOM 2000 O O . ARG A 1 261 ? -15.839 -7.321 -3.915 1.00 83.50 261 ARG A O 1
ATOM 2007 N N . LEU A 1 262 ? -18.034 -7.521 -4.344 1.00 90.31 262 LEU A N 1
ATOM 2008 C CA . LEU A 1 262 ? -18.234 -6.141 -4.765 1.00 90.31 262 LEU A CA 1
ATOM 2009 C C . LEU A 1 262 ? -19.047 -5.379 -3.720 1.00 90.31 262 LEU A C 1
ATOM 2011 O O . LEU A 1 262 ? -20.101 -5.847 -3.298 1.00 90.31 262 LEU A O 1
ATOM 2015 N N . ALA A 1 263 ? -18.590 -4.191 -3.344 1.00 92.69 263 ALA A N 1
ATOM 2016 C CA . ALA A 1 263 ? -19.268 -3.307 -2.410 1.00 92.69 263 ALA A CA 1
ATOM 2017 C C . ALA A 1 263 ? -20.059 -2.227 -3.152 1.00 92.69 263 ALA A C 1
ATOM 2019 O O . ALA A 1 263 ? -19.553 -1.596 -4.079 1.00 92.69 263 ALA A O 1
ATOM 2020 N N . GLN A 1 264 ? -21.285 -1.986 -2.699 1.00 94.50 264 GLN A N 1
ATOM 2021 C CA . GLN A 1 264 ? -22.097 -0.830 -3.079 1.00 94.50 264 GLN A CA 1
ATOM 2022 C C . GLN A 1 264 ? -22.087 0.236 -1.985 1.00 94.50 264 GLN A C 1
ATOM 2024 O O . GLN A 1 264 ? -22.147 1.424 -2.278 1.00 94.50 264 GLN A O 1
ATOM 2029 N N . GLN A 1 265 ? -21.987 -0.179 -0.720 1.00 96.19 265 GLN A N 1
ATOM 2030 C CA . GLN A 1 265 ? -21.980 0.729 0.417 1.00 96.19 265 GLN A CA 1
ATOM 2031 C C . GLN A 1 265 ? -20.875 0.358 1.401 1.00 96.19 265 GLN A C 1
ATOM 2033 O O . GLN A 1 265 ? -20.785 -0.788 1.852 1.00 96.19 265 GLN A O 1
ATOM 2038 N N . VAL A 1 266 ? -20.059 1.339 1.780 1.00 96.62 266 VAL A N 1
ATOM 2039 C CA . VAL A 1 266 ? -18.946 1.160 2.721 1.00 96.62 266 VAL A CA 1
ATOM 2040 C C . VAL A 1 266 ? -19.041 2.136 3.880 1.00 96.62 266 VAL A C 1
ATOM 2042 O O . VAL A 1 266 ? -19.514 3.259 3.722 1.00 96.62 266 VAL A O 1
ATOM 2045 N N . THR A 1 267 ? -18.539 1.731 5.042 1.00 96.94 267 THR A N 1
ATOM 2046 C CA . THR A 1 267 ? -18.373 2.619 6.196 1.00 96.94 267 THR A CA 1
ATOM 2047 C C . THR A 1 267 ? -16.899 2.960 6.384 1.00 96.94 267 THR A C 1
ATOM 2049 O O . THR A 1 267 ? -16.045 2.073 6.380 1.00 96.94 267 THR A O 1
ATOM 2052 N N . LEU A 1 268 ? -16.609 4.242 6.585 1.00 96.00 268 LEU A N 1
ATOM 2053 C CA . LEU A 1 268 ? -15.303 4.792 6.936 1.00 96.00 268 LEU A CA 1
ATOM 2054 C C . LEU A 1 268 ? -15.299 5.179 8.418 1.00 96.00 268 LEU A C 1
ATOM 2056 O O . LEU A 1 268 ? -16.266 5.767 8.904 1.00 96.00 268 LEU A O 1
ATOM 2060 N N . SER A 1 269 ? -14.203 4.903 9.122 1.00 94.06 269 SER A N 1
ATOM 2061 C CA . SER A 1 269 ? -14.000 5.378 10.495 1.00 94.06 269 SER A CA 1
ATOM 2062 C C . SER A 1 269 ? -13.152 6.642 10.469 1.00 94.06 269 SER A C 1
ATOM 2064 O O . SER A 1 269 ? -12.014 6.628 10.003 1.00 94.06 269 SER A O 1
ATOM 2066 N N . VAL A 1 270 ? -13.710 7.747 10.958 1.00 92.94 270 VAL A N 1
ATOM 2067 C CA . VAL A 1 270 ? -13.082 9.069 10.893 1.00 92.94 270 VAL A CA 1
ATOM 2068 C C . VAL A 1 270 ? -12.791 9.556 12.307 1.00 92.94 270 VAL A C 1
ATOM 2070 O O . VAL A 1 270 ? -13.708 9.798 13.095 1.00 92.94 270 VAL A O 1
ATOM 2073 N N . ALA A 1 271 ? -11.504 9.703 12.627 1.00 90.56 271 ALA A N 1
ATOM 2074 C CA . ALA A 1 271 ? -11.063 10.288 13.888 1.00 90.56 271 ALA A CA 1
ATOM 2075 C C . ALA A 1 271 ? -11.381 11.787 13.941 1.00 90.56 271 ALA A C 1
ATOM 2077 O O . ALA A 1 271 ? -11.283 12.497 12.941 1.00 90.56 271 ALA A O 1
ATOM 2078 N N . ASP A 1 272 ? -11.722 12.267 15.130 1.00 86.56 272 ASP A N 1
ATOM 2079 C CA . ASP A 1 272 ? -11.935 13.681 15.401 1.00 86.56 272 ASP A CA 1
ATOM 2080 C C . ASP A 1 272 ? -10.609 14.463 15.379 1.00 86.56 272 ASP A C 1
ATOM 2082 O O . ASP A 1 272 ? -9.682 14.162 16.139 1.00 86.56 272 ASP A O 1
ATOM 2086 N N . SER A 1 273 ? -10.522 15.454 14.489 1.00 84.19 273 SER A N 1
ATOM 2087 C CA . SER A 1 273 ? -9.373 16.350 14.318 1.00 84.19 273 SER A CA 1
ATOM 2088 C C . SER A 1 273 ? -9.789 17.634 13.593 1.00 84.19 273 SER A C 1
ATOM 2090 O O . SER A 1 273 ? -10.808 17.659 12.905 1.00 84.19 273 SER A O 1
ATOM 2092 N N . GLU A 1 274 ? -8.955 18.670 13.675 1.00 77.94 274 GLU A N 1
ATOM 2093 C CA . GLU A 1 274 ? -9.173 19.970 13.015 1.00 77.94 274 GLU A CA 1
ATOM 2094 C C . GLU A 1 274 ? -8.859 19.967 11.504 1.00 77.94 274 GLU A C 1
ATOM 2096 O O . GLU A 1 274 ? -8.877 21.004 10.844 1.00 77.94 274 GLU A O 1
ATOM 2101 N N . GLY A 1 275 ? -8.554 18.805 10.916 1.00 80.50 275 GLY A N 1
ATOM 2102 C CA . GLY A 1 275 ? -8.213 18.713 9.499 1.00 80.50 275 GLY A CA 1
ATOM 2103 C C . GLY A 1 275 ? -9.397 19.041 8.583 1.00 80.50 275 GLY A C 1
ATOM 2104 O O . GLY A 1 275 ? -10.489 18.508 8.768 1.00 80.50 275 GLY A O 1
ATOM 2105 N N . MET A 1 276 ? -9.161 19.827 7.523 1.00 83.56 276 MET A N 1
ATOM 2106 C CA . MET A 1 276 ? -10.198 20.242 6.556 1.00 83.56 276 MET A CA 1
ATOM 2107 C C . MET A 1 276 ? -11.044 19.078 6.021 1.00 83.56 276 MET A C 1
ATOM 2109 O O . MET A 1 276 ? -12.265 19.171 5.978 1.00 83.56 276 MET A O 1
ATOM 2113 N N . SER A 1 277 ? -10.414 17.952 5.665 1.00 86.31 277 SER A N 1
ATOM 2114 C CA . SER A 1 277 ? -11.133 16.774 5.155 1.00 86.31 277 SER A CA 1
ATOM 2115 C C . SER A 1 277 ? -11.997 16.084 6.213 1.00 86.31 277 SER A C 1
ATOM 2117 O O . SER A 1 277 ? -13.068 15.566 5.907 1.00 86.31 277 SER A O 1
ATOM 2119 N N . VAL A 1 278 ? -11.557 16.093 7.473 1.00 88.50 278 VAL A N 1
ATOM 2120 C CA . VAL A 1 278 ? -12.338 15.550 8.590 1.00 88.50 278 VAL A CA 1
ATOM 2121 C C . VAL A 1 278 ? -13.529 16.453 8.872 1.00 88.50 278 VAL A C 1
ATOM 2123 O O . VAL A 1 278 ? -14.650 15.959 8.952 1.00 88.50 278 VAL A O 1
ATOM 2126 N N . ARG A 1 279 ? -13.306 17.769 8.948 1.00 89.69 279 ARG A N 1
ATOM 2127 C CA . ARG A 1 279 ? -14.370 18.762 9.102 1.00 89.69 279 ARG A CA 1
ATOM 2128 C C . ARG A 1 279 ? -15.411 18.641 7.988 1.00 89.69 279 ARG A C 1
ATOM 2130 O O . ARG A 1 279 ? -16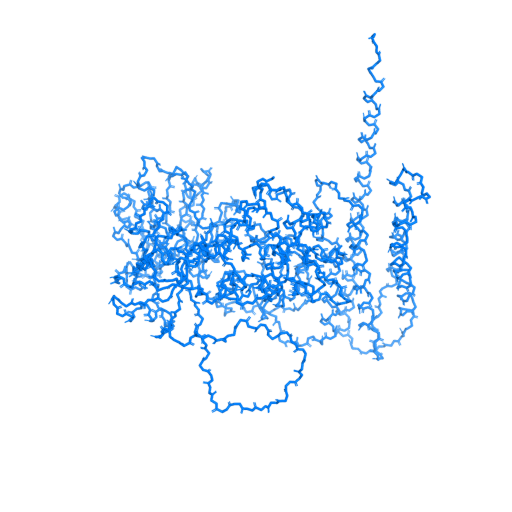.593 18.526 8.285 1.00 89.69 279 ARG A O 1
ATOM 2137 N N . PHE A 1 280 ? -14.964 18.535 6.736 1.00 91.06 280 PHE A N 1
ATOM 2138 C CA . PHE A 1 280 ? -15.827 18.304 5.580 1.00 91.06 280 PHE A CA 1
ATOM 2139 C C . PHE A 1 280 ? -16.741 17.085 5.779 1.00 91.06 280 PHE A C 1
ATOM 2141 O O . PHE A 1 280 ? -17.955 17.224 5.702 1.00 91.06 280 PHE A O 1
ATOM 2148 N N . LEU A 1 281 ? -16.203 15.910 6.126 1.00 92.12 281 LEU A N 1
ATOM 2149 C CA . LEU A 1 281 ? -17.024 14.708 6.355 1.00 92.12 281 LEU A CA 1
ATOM 2150 C C . LEU A 1 281 ? -17.958 14.824 7.576 1.00 92.12 281 LEU A C 1
ATOM 2152 O O . LEU A 1 281 ? -19.046 14.241 7.596 1.00 92.12 281 LEU A O 1
ATOM 2156 N N . ARG A 1 282 ? -17.544 15.565 8.609 1.00 90.06 282 ARG A N 1
ATOM 2157 C CA . ARG A 1 282 ? -18.337 15.792 9.827 1.00 90.06 282 ARG A CA 1
ATOM 2158 C C . ARG A 1 282 ? -19.488 16.769 9.617 1.00 90.06 282 ARG A C 1
ATOM 2160 O O . ARG A 1 282 ? -20.512 16.616 10.272 1.00 90.06 282 ARG A O 1
ATOM 2167 N N . GLU A 1 283 ? -19.323 17.747 8.735 1.00 90.31 283 GLU A N 1
ATOM 2168 C CA . GLU A 1 283 ? -20.287 18.832 8.524 1.00 90.31 283 GLU A CA 1
ATOM 2169 C C . GLU A 1 283 ? -21.159 18.617 7.280 1.00 90.31 283 GLU A C 1
ATOM 2171 O O . GLU A 1 283 ? -22.285 19.111 7.244 1.00 90.31 283 GLU A O 1
ATOM 2176 N N . ARG A 1 284 ? -20.701 17.835 6.288 1.00 90.44 284 ARG A N 1
ATOM 2177 C CA . ARG A 1 284 ? -21.467 17.565 5.060 1.00 90.44 284 ARG A CA 1
ATOM 2178 C C . ARG A 1 284 ? -22.852 16.986 5.404 1.00 90.44 284 ARG A C 1
ATOM 2180 O O . ARG A 1 284 ? -22.925 16.029 6.185 1.00 90.44 284 ARG A O 1
ATOM 2187 N N . PRO A 1 285 ? -23.953 17.532 4.859 1.00 93.69 285 PRO A N 1
ATOM 2188 C CA . PRO A 1 285 ? -25.287 16.988 5.095 1.00 93.69 285 PRO A CA 1
ATOM 2189 C C . PRO A 1 285 ? -25.439 15.569 4.540 1.00 93.69 285 PRO A C 1
ATOM 2191 O O . PRO A 1 285 ? -24.911 15.246 3.475 1.00 93.69 285 PRO A O 1
ATOM 2194 N N . VAL A 1 286 ? -26.189 14.725 5.248 1.00 95.50 286 VAL A N 1
ATOM 2195 C CA . VAL A 1 286 ? -26.601 13.408 4.738 1.00 95.50 286 VAL A CA 1
ATOM 2196 C C . VAL A 1 286 ? -27.440 13.595 3.466 1.00 95.50 286 VAL A C 1
ATOM 2198 O O . VAL A 1 286 ? -28.200 14.553 3.357 1.00 95.50 286 VAL A O 1
ATOM 2201 N N . GLY A 1 287 ? -27.266 12.705 2.491 1.00 93.44 287 GLY A N 1
ATOM 2202 C CA . GLY A 1 287 ? -27.872 12.768 1.160 1.00 93.44 287 GLY A CA 1
ATOM 2203 C C . GLY A 1 287 ? -27.037 13.526 0.124 1.00 93.44 287 GLY A C 1
ATOM 2204 O O . GLY A 1 287 ? -27.280 13.381 -1.070 1.00 93.44 287 GLY A O 1
ATOM 2205 N N . GLN A 1 288 ? -26.026 14.292 0.544 1.00 93.06 288 GLN A N 1
ATOM 2206 C CA . GLN A 1 288 ? -25.171 15.037 -0.380 1.00 93.06 288 GLN A CA 1
ATOM 2207 C C . GLN A 1 288 ? -24.104 14.157 -1.038 1.00 93.06 288 GLN A C 1
ATOM 2209 O O . GLN A 1 288 ? -23.600 13.194 -0.449 1.00 93.06 288 GLN A O 1
ATOM 2214 N N . SER A 1 289 ? -23.730 14.546 -2.256 1.00 91.44 289 SER A N 1
ATOM 2215 C CA . SER A 1 289 ? -22.636 13.939 -3.011 1.00 91.44 289 SER A CA 1
ATOM 2216 C C . SER A 1 289 ? -21.275 14.299 -2.402 1.00 91.44 289 SER A C 1
ATOM 2218 O O . SER A 1 289 ? -21.051 15.423 -1.928 1.00 91.44 289 SER A O 1
ATOM 2220 N N . ILE A 1 290 ? -20.372 13.319 -2.415 1.00 92.00 290 ILE A N 1
ATOM 2221 C CA . ILE A 1 290 ? -18.968 13.404 -2.032 1.00 92.00 290 ILE A CA 1
ATOM 2222 C C . ILE A 1 290 ? -18.134 12.829 -3.171 1.00 92.00 290 ILE A C 1
ATOM 2224 O O . ILE A 1 290 ? -18.321 11.689 -3.601 1.00 92.00 290 ILE A O 1
ATOM 2228 N N . ARG A 1 291 ? -17.151 13.606 -3.617 1.00 91.06 291 ARG A N 1
ATOM 2229 C CA . ARG A 1 291 ? -16.192 13.175 -4.626 1.00 91.06 291 ARG A CA 1
ATOM 2230 C C . ARG A 1 291 ? -15.190 12.189 -4.027 1.00 91.06 291 ARG A C 1
ATOM 2232 O O . ARG A 1 291 ? -14.470 12.519 -3.080 1.00 91.06 291 ARG A O 1
ATOM 2239 N N . ILE A 1 292 ? -15.117 10.997 -4.615 1.00 90.88 292 ILE A N 1
ATOM 2240 C CA . ILE A 1 292 ? -14.284 9.895 -4.130 1.00 90.88 292 ILE A CA 1
ATOM 2241 C C . ILE A 1 292 ? -13.502 9.170 -5.229 1.00 90.88 292 ILE A C 1
ATOM 2243 O O . ILE A 1 292 ? -13.805 9.268 -6.420 1.00 90.88 292 ILE A O 1
ATOM 2247 N N . ARG A 1 293 ? -12.525 8.364 -4.806 1.00 89.06 293 ARG A N 1
ATOM 2248 C CA . ARG A 1 293 ? -11.874 7.333 -5.623 1.00 89.06 293 ARG A CA 1
ATOM 2249 C C . ARG A 1 293 ? -11.544 6.119 -4.758 1.00 89.06 293 ARG A C 1
ATOM 2251 O O . ARG A 1 293 ? -10.950 6.271 -3.691 1.00 89.06 293 ARG A O 1
ATOM 2258 N N . ALA A 1 294 ? -11.891 4.921 -5.220 1.00 88.31 294 ALA A N 1
ATOM 2259 C CA . ALA A 1 294 ? -11.449 3.685 -4.580 1.00 88.31 294 ALA A CA 1
ATOM 2260 C C . ALA A 1 294 ? -9.926 3.518 -4.726 1.00 88.31 294 ALA A C 1
ATOM 2262 O O . ALA A 1 294 ? -9.366 3.741 -5.799 1.00 88.31 294 ALA A O 1
ATOM 2263 N N . SER A 1 295 ? -9.252 3.117 -3.651 1.00 86.12 295 SER A N 1
ATOM 2264 C CA . SER A 1 295 ? -7.810 2.866 -3.617 1.00 86.12 295 SER A CA 1
ATOM 2265 C C . SER A 1 295 ? -7.544 1.543 -2.898 1.00 86.12 295 SER A C 1
ATOM 2267 O O . SER A 1 295 ? -7.367 1.522 -1.676 1.00 86.12 295 SER A O 1
ATOM 2269 N N . PRO A 1 296 ? -7.542 0.422 -3.645 1.00 87.00 296 PRO A N 1
ATOM 2270 C CA . PRO A 1 296 ? -7.276 -0.887 -3.071 1.00 87.00 296 PRO A CA 1
ATOM 2271 C C . PRO A 1 296 ? -5.910 -0.952 -2.373 1.00 87.00 296 PRO A C 1
ATOM 2273 O O . PRO A 1 296 ? -4.906 -0.445 -2.889 1.00 87.00 296 PRO A O 1
ATOM 2276 N N . ALA A 1 297 ? -5.860 -1.629 -1.228 1.00 86.06 297 ALA A N 1
ATOM 2277 C CA . ALA A 1 297 ? -4.676 -1.849 -0.406 1.00 86.06 297 ALA A CA 1
ATOM 2278 C C . ALA A 1 297 ? -4.465 -3.355 -0.125 1.00 86.06 297 ALA A C 1
ATOM 2280 O O . ALA A 1 297 ? -4.588 -3.798 1.015 1.00 86.06 297 ALA A O 1
ATOM 2281 N N . PRO A 1 298 ? -4.071 -4.165 -1.135 1.00 85.81 298 PRO A N 1
ATOM 2282 C CA . PRO A 1 298 ? -3.968 -5.621 -0.981 1.00 85.81 298 PRO A CA 1
ATOM 2283 C C . PRO A 1 298 ? -3.016 -6.105 0.114 1.00 85.81 298 PRO A C 1
ATOM 2285 O O . PRO A 1 298 ? -3.195 -7.188 0.658 1.00 85.81 298 PRO A O 1
ATOM 2288 N N . HIS A 1 299 ? -2.001 -5.302 0.432 1.00 84.31 299 HIS A N 1
ATOM 2289 C CA . HIS A 1 299 ? -1.029 -5.578 1.488 1.00 84.31 299 HIS A CA 1
ATOM 2290 C C . HIS A 1 299 ? -1.631 -5.509 2.899 1.00 84.31 299 HIS A C 1
ATOM 2292 O O . HIS A 1 299 ? -0.990 -5.971 3.835 1.00 84.31 299 HIS A O 1
ATOM 2298 N N . PHE A 1 300 ? -2.827 -4.935 3.051 1.00 92.69 300 PHE A N 1
ATOM 2299 C CA . PHE A 1 300 ? -3.540 -4.803 4.318 1.00 92.69 300 PHE A CA 1
ATOM 2300 C C . PHE A 1 300 ? -4.839 -5.627 4.339 1.00 92.69 300 PHE A C 1
ATOM 2302 O O . PHE A 1 300 ? -5.675 -5.449 5.217 1.00 92.69 300 PHE A O 1
ATOM 2309 N N . TRP A 1 301 ? -5.033 -6.542 3.382 1.00 92.38 301 TRP A N 1
ATOM 2310 C CA . TRP A 1 301 ? -6.141 -7.498 3.430 1.00 92.38 301 TRP A CA 1
ATOM 2311 C C . TRP A 1 301 ? -5.862 -8.612 4.442 1.00 92.38 301 TRP A C 1
ATOM 2313 O O . TRP A 1 301 ? -4.705 -9.022 4.583 1.00 92.38 301 TRP A O 1
ATOM 2323 N N . PRO A 1 302 ? -6.899 -9.136 5.121 1.00 92.75 302 PRO A N 1
ATOM 2324 C CA . PRO A 1 302 ? -6.749 -10.305 5.971 1.00 92.75 302 PRO A CA 1
ATOM 2325 C C . PRO A 1 302 ? -6.435 -11.549 5.116 1.00 92.75 302 PRO A C 1
ATOM 2327 O O . PRO A 1 302 ? -6.793 -11.584 3.930 1.00 92.75 302 PRO A O 1
ATOM 2330 N N . PRO A 1 303 ? -5.810 -12.594 5.693 1.00 93.75 303 PRO A N 1
ATOM 2331 C CA . PRO A 1 303 ? -5.663 -13.882 5.022 1.00 93.75 303 PRO A CA 1
ATOM 2332 C C . PRO A 1 303 ? -7.029 -14.420 4.584 1.00 93.75 303 PRO A C 1
ATOM 2334 O O . PRO A 1 303 ? -8.026 -14.223 5.284 1.00 93.75 303 PRO A O 1
ATOM 2337 N N . ALA A 1 304 ? -7.072 -15.094 3.432 1.00 90.38 304 ALA A N 1
ATOM 2338 C CA . ALA A 1 304 ? -8.317 -15.622 2.877 1.00 90.38 304 ALA A CA 1
ATOM 2339 C C . ALA A 1 304 ? -8.905 -16.737 3.754 1.00 90.38 304 ALA A C 1
ATOM 2341 O O . ALA A 1 304 ? -10.121 -16.905 3.801 1.00 90.38 304 ALA A O 1
ATOM 2342 N N . GLU A 1 305 ? -8.043 -17.480 4.447 1.00 93.94 305 GLU A N 1
ATOM 2343 C CA . GLU A 1 305 ? -8.393 -18.555 5.361 1.00 93.94 305 GLU A CA 1
ATOM 2344 C C . GLU A 1 305 ? -8.806 -17.984 6.736 1.00 93.94 305 GLU A C 1
ATOM 2346 O O . GLU A 1 305 ? -7.972 -17.417 7.453 1.00 93.94 305 GLU A O 1
ATOM 2351 N N . PRO A 1 306 ? -10.070 -18.161 7.171 1.00 94.88 306 PRO A N 1
ATOM 2352 C CA . PRO A 1 306 ? -10.554 -17.632 8.454 1.00 94.88 306 PRO A CA 1
ATOM 2353 C C . PRO A 1 306 ? -9.880 -18.262 9.683 1.00 94.88 306 PRO A C 1
ATOM 2355 O O . PRO A 1 306 ? -9.878 -17.669 10.762 1.00 94.88 306 PRO A O 1
ATOM 2358 N N . GLN A 1 307 ? -9.294 -19.452 9.520 1.00 96.06 307 GLN A N 1
ATOM 2359 C CA . GLN A 1 307 ? -8.570 -20.175 10.570 1.00 96.06 307 GLN A CA 1
ATOM 2360 C C . GLN A 1 307 ? -7.200 -19.564 10.890 1.00 96.06 307 GLN A C 1
ATOM 2362 O O . GLN A 1 307 ? -6.629 -19.869 11.932 1.00 96.06 307 GLN A O 1
ATOM 2367 N N . THR A 1 308 ? -6.676 -18.689 10.026 1.00 96.94 308 THR A N 1
ATOM 2368 C CA . THR A 1 308 ? -5.387 -18.035 10.255 1.00 96.94 308 THR A CA 1
ATOM 2369 C C . THR A 1 308 ? -5.500 -17.053 11.430 1.00 96.94 308 THR A C 1
ATOM 2371 O O . THR A 1 308 ? -6.304 -16.108 11.346 1.00 96.94 308 THR A O 1
ATOM 2374 N N . PRO A 1 309 ? -4.721 -17.231 12.517 1.00 97.75 309 PRO A N 1
ATOM 2375 C CA . PRO A 1 309 ? -4.810 -16.373 13.695 1.00 97.75 309 PRO A CA 1
ATOM 2376 C C . PRO A 1 309 ? -4.407 -14.921 13.393 1.00 97.75 309 PRO A C 1
ATOM 2378 O O . PRO A 1 309 ? -3.640 -14.661 12.460 1.00 97.75 309 PRO A O 1
ATOM 2381 N N . LEU A 1 310 ? -4.924 -13.964 14.168 1.00 98.31 310 LEU A N 1
ATOM 2382 C CA . LEU A 1 310 ? -4.658 -12.533 13.964 1.00 98.31 310 LEU A CA 1
ATOM 2383 C C . LEU A 1 310 ? -4.253 -11.815 15.247 1.00 98.31 310 LEU A C 1
ATOM 2385 O O . LEU A 1 310 ? -4.968 -11.873 16.245 1.00 98.31 310 LEU A O 1
ATOM 2389 N N . LEU A 1 311 ? -3.164 -11.051 15.169 1.00 98.50 311 LEU A N 1
ATOM 2390 C CA . LEU A 1 311 ? -2.816 -10.030 16.154 1.00 98.50 311 LEU A CA 1
ATOM 2391 C C . LEU A 1 311 ? -3.140 -8.653 15.570 1.00 98.50 311 LEU A C 1
ATOM 2393 O O . LEU A 1 311 ? -2.497 -8.204 14.625 1.00 98.50 311 LEU A O 1
ATOM 2397 N N . LEU A 1 312 ? -4.147 -7.986 16.116 1.00 98.62 312 LEU A N 1
ATOM 2398 C CA . LEU A 1 312 ? -4.665 -6.712 15.632 1.00 98.62 312 LEU A CA 1
ATOM 2399 C C . LEU A 1 312 ? -4.288 -5.610 16.622 1.00 98.62 312 LEU A C 1
ATOM 2401 O O . LEU A 1 312 ? -4.610 -5.696 17.801 1.00 98.62 312 LEU A O 1
ATOM 2405 N N . LEU A 1 313 ? -3.604 -4.570 16.165 1.00 98.44 313 LEU A N 1
ATOM 2406 C CA . LEU A 1 313 ? -3.078 -3.493 17.001 1.00 98.44 313 LEU A CA 1
ATOM 2407 C C . LEU A 1 313 ? -3.623 -2.164 16.478 1.00 98.44 313 LEU A C 1
ATOM 2409 O O . LEU A 1 313 ? -3.197 -1.658 15.440 1.00 98.44 313 LEU A O 1
ATOM 2413 N N . GLY A 1 314 ? -4.621 -1.622 17.168 1.00 97.31 314 GLY A N 1
ATOM 2414 C CA . GLY A 1 314 ? -5.382 -0.452 16.742 1.00 97.31 314 GLY A CA 1
ATOM 2415 C C . GLY A 1 314 ? -5.197 0.750 17.659 1.00 97.31 314 GLY A C 1
ATOM 2416 O O . GLY A 1 314 ? -5.056 0.601 18.870 1.00 97.31 314 GLY A O 1
ATOM 2417 N N . GLN A 1 315 ? -5.291 1.959 17.110 1.00 96.12 315 GLN A N 1
ATOM 2418 C CA . GLN A 1 315 ? -5.435 3.185 17.896 1.00 96.12 315 GLN A CA 1
ATOM 2419 C C . GLN A 1 315 ? -6.614 4.020 17.401 1.00 96.12 315 GLN A C 1
ATOM 2421 O O . GLN A 1 315 ? -6.666 4.416 16.233 1.00 96.12 315 GLN A O 1
ATOM 2426 N N . GLY A 1 316 ? -7.537 4.347 18.310 1.00 94.06 316 GLY A N 1
ATOM 2427 C CA . GLY A 1 316 ? -8.709 5.167 18.001 1.00 94.06 316 GLY A CA 1
ATOM 2428 C C . GLY A 1 316 ? -9.458 4.653 16.767 1.00 94.06 316 GLY A C 1
ATOM 2429 O O . GLY A 1 316 ? -9.745 3.463 16.662 1.00 94.06 316 GLY A O 1
ATOM 2430 N N . ALA A 1 317 ? -9.754 5.541 15.809 1.00 92.62 317 ALA A N 1
ATOM 2431 C CA . ALA A 1 317 ? -10.471 5.188 14.576 1.00 92.62 317 ALA A CA 1
ATOM 2432 C C . ALA A 1 317 ? -9.743 4.145 13.699 1.00 92.62 317 ALA A C 1
ATOM 2434 O O . ALA A 1 317 ? -10.371 3.552 12.824 1.00 92.62 317 ALA A O 1
ATOM 2435 N N . GLY A 1 318 ? -8.455 3.880 13.956 1.00 92.88 318 GLY A N 1
ATOM 2436 C CA . GLY A 1 318 ? -7.688 2.818 13.307 1.00 92.88 318 GLY A CA 1
ATOM 2437 C C . GLY A 1 318 ? -8.212 1.402 13.578 1.00 92.88 318 GLY A C 1
ATOM 2438 O O . GLY A 1 318 ? -7.840 0.482 12.865 1.00 92.88 318 GLY A O 1
ATOM 2439 N N . VAL A 1 319 ? -9.124 1.212 14.540 1.00 95.88 319 VAL A N 1
ATOM 2440 C CA . VAL A 1 319 ? -9.836 -0.069 14.721 1.00 95.88 319 VAL A CA 1
ATOM 2441 C C . VAL A 1 319 ? -10.798 -0.393 13.570 1.00 95.88 319 VAL A C 1
ATOM 2443 O O . VAL A 1 319 ? -11.184 -1.545 13.400 1.00 95.88 319 VAL A O 1
ATOM 2446 N N . GLY A 1 320 ? -11.193 0.603 12.769 1.00 95.25 320 GLY A N 1
ATOM 2447 C CA . GLY A 1 320 ? -12.209 0.459 11.725 1.00 95.25 320 GLY A CA 1
ATOM 2448 C C . GLY A 1 320 ? -12.017 -0.768 10.822 1.00 95.25 320 GLY A C 1
ATOM 2449 O O . GLY A 1 320 ? -12.921 -1.599 10.770 1.00 95.25 320 GLY A O 1
ATOM 2450 N N . PRO A 1 321 ? -10.866 -0.928 10.139 1.00 95.81 321 PRO A N 1
ATOM 2451 C CA . PRO A 1 321 ? -10.589 -2.104 9.308 1.00 95.81 321 PRO A CA 1
ATOM 2452 C C . PRO A 1 321 ? -10.693 -3.435 10.059 1.00 95.81 321 PRO A C 1
ATOM 2454 O O . PRO A 1 321 ? -11.213 -4.410 9.522 1.00 95.81 321 PRO A O 1
ATOM 2457 N N . PHE A 1 322 ? -10.252 -3.468 11.318 1.00 97.56 322 PHE A N 1
ATOM 2458 C CA . PHE A 1 322 ? -10.277 -4.671 12.150 1.00 97.56 322 PHE A CA 1
ATOM 2459 C C . PHE A 1 322 ? -11.698 -5.104 12.479 1.00 97.56 322 PHE A C 1
ATOM 2461 O O . PHE A 1 322 ? -11.984 -6.297 12.460 1.00 97.56 322 PHE A O 1
ATOM 2468 N N . LEU A 1 323 ? -12.613 -4.154 12.687 1.00 95.44 323 LEU A N 1
ATOM 2469 C CA . LEU A 1 323 ? -14.032 -4.468 12.830 1.00 95.44 323 LEU A CA 1
ATOM 2470 C C . LEU A 1 323 ? -14.575 -5.187 11.584 1.00 95.44 323 LEU A C 1
ATOM 2472 O O . LEU A 1 323 ? -15.321 -6.160 11.712 1.00 95.44 323 LEU A O 1
ATOM 2476 N N . GLY A 1 324 ? -14.171 -4.752 10.388 1.00 93.81 324 GLY A N 1
ATOM 2477 C CA . GLY A 1 324 ? -14.496 -5.426 9.131 1.00 93.81 324 GLY A CA 1
ATOM 2478 C C . GLY A 1 324 ? -13.941 -6.842 9.066 1.00 93.81 324 GLY A C 1
ATOM 2479 O O . GLY A 1 324 ? -14.696 -7.769 8.786 1.00 93.81 324 GLY A O 1
ATOM 2480 N N . PHE A 1 325 ? -12.662 -7.031 9.409 1.00 96.00 325 PHE A N 1
ATOM 2481 C CA . PHE A 1 325 ? -12.031 -8.358 9.415 1.00 96.00 325 PHE A CA 1
ATOM 2482 C C . PHE A 1 325 ? -12.748 -9.324 10.364 1.00 96.00 325 PHE A C 1
ATOM 2484 O O . PHE A 1 325 ? -13.007 -10.473 10.008 1.00 96.00 325 PHE A O 1
ATOM 2491 N N . LEU A 1 326 ? -13.094 -8.855 11.566 1.00 95.88 326 LEU A N 1
ATOM 2492 C CA . LEU A 1 326 ? -13.829 -9.638 12.560 1.00 95.88 326 LEU A CA 1
ATOM 2493 C C . LEU A 1 326 ? -15.236 -9.991 12.065 1.00 95.88 326 LEU A C 1
ATOM 2495 O O . LEU A 1 326 ? -15.663 -11.139 12.177 1.00 95.88 326 LEU A O 1
ATOM 2499 N N . THR A 1 327 ? -15.941 -9.025 11.474 1.00 92.56 327 THR A N 1
ATOM 2500 C CA . THR A 1 327 ? -17.299 -9.229 10.948 1.00 92.56 327 THR A CA 1
ATOM 2501 C C . THR A 1 327 ? -17.311 -10.237 9.798 1.00 92.56 327 THR A C 1
ATOM 2503 O O . THR A 1 327 ? -18.149 -11.136 9.789 1.00 92.56 327 THR A O 1
ATOM 2506 N N . GLU A 1 328 ? -16.364 -10.137 8.860 1.00 90.75 328 GLU A N 1
ATOM 2507 C CA . GLU A 1 328 ? -16.222 -11.090 7.751 1.00 90.75 328 GLU A CA 1
ATOM 2508 C C . GLU A 1 328 ? -15.926 -12.507 8.264 1.00 90.75 328 GLU A C 1
ATOM 2510 O O . GLU A 1 328 ? -16.519 -13.482 7.800 1.00 90.75 328 GLU A O 1
ATOM 2515 N N . ARG A 1 329 ? -15.064 -12.636 9.278 1.00 93.25 329 ARG A N 1
ATOM 2516 C CA . ARG A 1 329 ? -14.717 -13.937 9.870 1.00 93.25 329 ARG A CA 1
ATOM 2517 C C . ARG A 1 329 ? -15.851 -14.570 10.658 1.00 93.25 329 ARG A C 1
ATOM 2519 O O . ARG A 1 329 ? -15.954 -15.791 10.655 1.00 93.25 329 ARG A O 1
ATOM 2526 N N . ARG A 1 330 ? -16.734 -13.776 11.269 1.00 92.06 330 ARG A N 1
ATOM 2527 C CA . ARG A 1 330 ? -17.917 -14.281 11.987 1.00 92.06 330 ARG A CA 1
ATOM 2528 C C . ARG A 1 330 ? -18.860 -15.095 11.098 1.00 92.06 330 ARG A C 1
ATOM 2530 O O . ARG A 1 330 ? -19.589 -15.934 11.611 1.00 92.06 330 ARG A O 1
ATOM 2537 N N . ALA A 1 331 ? -18.831 -14.888 9.781 1.00 87.88 331 ALA A N 1
ATOM 2538 C CA . ALA A 1 331 ? -19.602 -15.697 8.837 1.00 87.88 331 ALA A CA 1
ATOM 2539 C C . ALA A 1 331 ? -19.036 -17.120 8.637 1.00 87.88 331 ALA A C 1
ATOM 2541 O O . ALA A 1 331 ? -19.676 -17.945 7.989 1.00 87.88 331 ALA A O 1
ATOM 2542 N N . SER A 1 332 ? -17.840 -17.412 9.157 1.00 91.50 332 SER A N 1
ATOM 2543 C CA . SER A 1 332 ? -17.171 -18.706 9.001 1.00 91.50 332 SER A CA 1
ATOM 2544 C C . SER A 1 332 ? -17.409 -19.617 10.211 1.00 91.50 332 SER A C 1
ATOM 2546 O O . SER A 1 332 ? -17.381 -19.138 11.343 1.00 91.50 332 SER A O 1
ATOM 2548 N N . PRO A 1 333 ? -17.573 -20.939 10.010 1.00 89.25 333 PRO A N 1
ATOM 2549 C CA . PRO A 1 333 ? -17.823 -21.884 11.104 1.00 89.25 333 PRO A CA 1
ATOM 2550 C C . PRO A 1 333 ? -16.588 -22.140 11.978 1.00 89.25 333 PRO A C 1
ATOM 2552 O O . PRO A 1 333 ? -16.711 -22.571 13.120 1.00 89.25 333 PRO A O 1
ATOM 2555 N N . THR A 1 334 ? -15.388 -21.901 11.446 1.00 93.44 334 THR A N 1
ATOM 2556 C CA . THR A 1 334 ? -14.121 -22.106 12.153 1.00 93.44 334 THR A CA 1
ATOM 2557 C C . THR A 1 334 ? -13.243 -20.882 11.955 1.00 93.44 334 THR A C 1
ATOM 2559 O O . THR A 1 334 ? -12.931 -20.519 10.820 1.00 93.44 334 THR A O 1
ATOM 2562 N N . VAL A 1 335 ? -12.846 -20.253 13.060 1.00 96.38 335 VAL A N 1
ATOM 2563 C CA . VAL A 1 335 ? -12.053 -19.020 13.076 1.00 96.38 335 VAL A CA 1
ATOM 2564 C C . VAL A 1 335 ? -10.835 -19.231 13.971 1.00 96.38 335 VAL A C 1
ATOM 2566 O O . VAL A 1 335 ? -10.953 -19.821 15.042 1.00 96.38 335 VAL A O 1
ATOM 2569 N N . GLY A 1 336 ? -9.664 -18.777 13.522 1.00 96.31 336 GLY A N 1
ATOM 2570 C CA . GLY A 1 336 ? -8.432 -18.832 14.312 1.00 96.31 336 GLY A CA 1
ATOM 2571 C C . GLY A 1 336 ? -8.474 -17.870 15.493 1.00 96.31 336 GLY A C 1
ATOM 2572 O O . GLY A 1 336 ? -9.257 -16.924 15.483 1.00 96.31 336 GLY A O 1
ATOM 2573 N N . ALA A 1 337 ? -7.615 -18.075 16.492 1.00 97.62 337 ALA A N 1
ATOM 2574 C CA . ALA A 1 337 ? -7.532 -17.181 17.646 1.00 97.62 337 ALA A CA 1
ATOM 2575 C C . ALA A 1 337 ? -7.214 -15.731 17.232 1.00 97.62 337 ALA A C 1
ATOM 2577 O O . ALA A 1 337 ? -6.459 -15.486 16.283 1.00 97.62 337 ALA A O 1
ATOM 2578 N N . ILE A 1 338 ? -7.798 -14.763 17.940 1.00 98.31 338 ILE A N 1
ATOM 2579 C CA . ILE A 1 338 ? -7.629 -13.339 17.651 1.00 98.31 338 ILE A CA 1
ATOM 2580 C C . ILE A 1 338 ? -7.325 -12.577 18.937 1.00 98.31 338 ILE A C 1
ATOM 2582 O O . ILE A 1 338 ? -8.075 -12.652 19.909 1.00 98.31 338 ILE A O 1
ATOM 2586 N N . ILE A 1 339 ? -6.257 -11.784 18.913 1.00 98.50 339 ILE A N 1
ATOM 2587 C CA . ILE A 1 339 ? -5.963 -10.793 19.950 1.00 98.50 339 ILE A CA 1
ATOM 2588 C C . ILE A 1 339 ? -6.056 -9.412 19.309 1.00 98.50 339 ILE A C 1
ATOM 2590 O O . ILE A 1 339 ? -5.348 -9.130 18.346 1.00 98.50 339 ILE A O 1
ATOM 2594 N N . LEU A 1 340 ? -6.918 -8.548 19.841 1.00 98.50 340 LEU A N 1
ATOM 2595 C CA . LEU A 1 340 ? -7.015 -7.137 19.473 1.00 98.50 340 LEU A CA 1
ATOM 2596 C C . LEU A 1 340 ? -6.527 -6.276 20.636 1.00 98.50 340 LEU A C 1
ATOM 2598 O O . LEU A 1 340 ? -7.140 -6.278 21.694 1.00 98.50 340 LEU A O 1
ATOM 2602 N N . ILE A 1 341 ? -5.481 -5.481 20.440 1.00 98.38 341 ILE A N 1
ATOM 2603 C CA . ILE A 1 341 ? -5.088 -4.424 21.376 1.00 98.38 341 ILE A CA 1
ATOM 2604 C C . ILE A 1 341 ? -5.525 -3.086 20.795 1.00 98.38 341 ILE A C 1
ATOM 2606 O O . ILE A 1 341 ? -5.088 -2.704 19.712 1.00 98.38 341 ILE A O 1
ATOM 2610 N N . LEU A 1 342 ? -6.377 -2.364 21.519 1.00 98.00 342 LEU A N 1
ATOM 2611 C CA . LEU A 1 342 ? -6.930 -1.085 21.099 1.00 98.00 342 LEU A CA 1
ATOM 2612 C C . LEU A 1 342 ? -6.538 0.031 22.066 1.00 98.00 342 LEU A C 1
ATOM 2614 O O . LEU A 1 342 ? -6.927 0.040 23.233 1.00 98.00 342 LEU A O 1
ATOM 2618 N N . ALA A 1 343 ? -5.786 0.999 21.552 1.00 97.44 343 ALA A N 1
ATOM 2619 C CA . ALA A 1 343 ? -5.363 2.181 22.279 1.00 97.44 343 ALA A CA 1
ATOM 2620 C C . ALA A 1 343 ? -6.402 3.307 22.202 1.00 97.44 343 ALA A C 1
ATOM 2622 O O . ALA A 1 343 ? -6.806 3.731 21.114 1.00 97.44 343 ALA A O 1
ATOM 2623 N N . ALA A 1 344 ? -6.767 3.856 23.360 1.00 95.88 344 ALA A N 1
ATOM 2624 C CA . ALA A 1 344 ? -7.621 5.036 23.484 1.00 95.88 344 ALA A CA 1
ATOM 2625 C C . ALA A 1 344 ? -7.216 5.893 24.700 1.00 95.88 344 ALA A C 1
ATOM 2627 O O . ALA A 1 344 ? -6.268 5.588 25.429 1.00 95.88 344 ALA A O 1
ATOM 2628 N N . ARG A 1 345 ? -7.895 7.025 24.919 1.00 93.88 345 ARG A N 1
ATOM 2629 C CA . ARG A 1 345 ? -7.635 7.880 26.094 1.00 93.88 345 ARG A CA 1
ATOM 2630 C C . ARG A 1 345 ? -8.418 7.385 27.300 1.00 93.88 345 ARG A C 1
ATOM 2632 O O . ARG A 1 345 ? -7.819 7.021 28.303 1.00 93.88 345 ARG A O 1
ATOM 2639 N N . THR A 1 346 ? -9.736 7.347 27.173 1.00 94.62 346 THR A N 1
ATOM 2640 C CA . THR A 1 346 ? -10.671 6.824 28.172 1.00 94.62 346 THR A CA 1
ATOM 2641 C C . THR A 1 346 ? -11.566 5.762 27.544 1.00 94.62 346 THR A C 1
ATOM 2643 O O . THR A 1 346 ? -11.597 5.627 26.319 1.00 94.62 346 THR A O 1
ATOM 2646 N N . ILE A 1 347 ? -12.341 5.043 28.360 1.00 93.81 347 ILE A N 1
ATOM 2647 C CA . ILE A 1 347 ? -13.292 4.042 27.857 1.00 93.81 347 ILE A CA 1
ATOM 2648 C C . ILE A 1 347 ? -14.308 4.639 26.868 1.00 93.81 347 ILE A C 1
ATOM 2650 O O . ILE A 1 347 ? -14.622 4.021 25.859 1.00 93.81 347 ILE A O 1
ATOM 2654 N N . GLY A 1 348 ? -14.757 5.880 27.091 1.00 93.94 348 GLY A N 1
ATOM 2655 C CA . GLY A 1 348 ? -15.698 6.561 26.196 1.00 93.94 348 GLY A CA 1
ATOM 2656 C C . GLY A 1 348 ? -15.092 6.977 24.851 1.00 93.94 348 GLY A C 1
ATOM 2657 O O . GLY A 1 348 ? -15.825 7.350 23.938 1.00 93.94 348 GLY A O 1
ATOM 2658 N N . ASP A 1 349 ? -13.765 6.936 24.715 1.00 95.31 349 ASP A N 1
ATOM 2659 C CA . ASP A 1 349 ? -13.070 7.225 23.460 1.00 95.31 349 ASP A CA 1
ATOM 2660 C C . ASP A 1 349 ? -12.847 5.970 22.603 1.00 95.31 349 ASP A C 1
ATOM 2662 O O . ASP A 1 349 ? -12.390 6.108 21.470 1.00 95.31 349 ASP A O 1
ATOM 2666 N N . VAL A 1 350 ? -13.143 4.771 23.125 1.00 96.12 350 VAL A N 1
ATOM 2667 C CA . VAL A 1 350 ? -12.976 3.491 22.422 1.00 96.12 350 VAL A CA 1
ATOM 2668 C C . VAL A 1 350 ? -14.027 3.371 21.316 1.00 96.12 350 VAL A C 1
ATOM 2670 O O . VAL A 1 350 ? -15.217 3.305 21.632 1.00 96.12 350 VAL A O 1
ATOM 2673 N N . PRO A 1 351 ? -13.636 3.334 20.028 1.00 96.12 351 PRO A N 1
ATOM 2674 C CA . PRO A 1 351 ? -14.618 3.223 18.963 1.00 96.12 351 PRO A CA 1
ATOM 2675 C C . PRO A 1 351 ? -15.222 1.821 18.890 1.00 96.12 351 PRO A C 1
ATOM 2677 O O . PRO A 1 351 ? -14.497 0.838 19.030 1.00 96.12 351 PRO A O 1
ATOM 2680 N N . TYR A 1 352 ? -16.525 1.741 18.616 1.00 95.94 352 TYR A N 1
ATOM 2681 C CA . TYR A 1 352 ? -17.267 0.487 18.435 1.00 95.94 352 TYR A CA 1
ATOM 2682 C C . TYR A 1 352 ? -17.218 -0.461 19.645 1.00 95.94 352 TYR A C 1
ATOM 2684 O O . TYR A 1 352 ? -17.262 -1.677 19.477 1.00 95.94 352 TYR A O 1
ATOM 2692 N N . LEU A 1 353 ? -17.122 0.069 20.871 1.00 95.19 353 LEU A N 1
ATOM 2693 C CA . LEU A 1 353 ? -17.003 -0.755 22.082 1.00 95.19 353 LEU A CA 1
ATOM 2694 C C . LEU A 1 353 ? -18.115 -1.816 22.184 1.00 95.19 353 LEU A C 1
ATOM 2696 O O . LEU A 1 353 ? -17.816 -2.989 22.380 1.00 95.19 353 LEU A O 1
ATOM 2700 N N . SER A 1 354 ? -19.373 -1.430 21.957 1.00 93.75 354 SER A N 1
ATOM 2701 C CA . SER A 1 354 ? -20.508 -2.362 21.997 1.00 93.75 354 SER A CA 1
ATOM 2702 C C . SER A 1 354 ? -20.452 -3.426 20.895 1.00 93.75 354 SER A C 1
ATOM 2704 O O . SER A 1 354 ? -20.788 -4.582 21.141 1.00 93.75 354 SER A O 1
ATOM 2706 N N . ASP A 1 355 ? -19.992 -3.081 19.687 1.00 94.81 355 ASP A N 1
ATOM 2707 C CA . ASP A 1 355 ? -19.808 -4.076 18.623 1.00 94.81 355 ASP A CA 1
ATOM 2708 C C . ASP A 1 355 ? -18.697 -5.073 18.987 1.00 94.81 355 ASP A C 1
ATOM 2710 O O . ASP A 1 355 ? -18.837 -6.271 18.746 1.00 94.81 355 ASP A O 1
ATOM 2714 N N . LEU A 1 356 ? -17.603 -4.599 19.597 1.00 95.56 356 LEU A N 1
ATOM 2715 C CA . LEU A 1 356 ? -16.502 -5.448 20.060 1.00 95.56 356 LEU A CA 1
ATOM 2716 C C . LEU A 1 356 ? -16.943 -6.390 21.189 1.00 95.56 356 LEU A C 1
ATOM 2718 O O . LEU A 1 356 ? -16.549 -7.556 21.182 1.00 95.56 356 LEU A O 1
ATOM 2722 N N . GLU A 1 357 ? -17.790 -5.927 22.112 1.00 94.75 357 GLU A N 1
ATOM 2723 C CA . GLU A 1 357 ? -18.413 -6.762 23.149 1.00 94.75 357 GLU A CA 1
ATOM 2724 C C . GLU A 1 357 ? -19.206 -7.913 22.521 1.00 94.75 357 GLU A C 1
ATOM 2726 O O . GLU A 1 357 ? -18.942 -9.077 22.830 1.00 94.75 357 GLU A O 1
ATOM 2731 N N . VAL A 1 358 ? -20.087 -7.616 21.561 1.00 94.88 358 VAL A N 1
ATOM 2732 C CA . VAL A 1 358 ? -20.883 -8.628 20.843 1.00 94.88 358 VAL A CA 1
ATOM 2733 C C . VAL A 1 358 ? -19.997 -9.583 20.036 1.00 94.88 358 VAL A C 1
ATOM 2735 O O . VAL A 1 358 ? -20.216 -10.796 20.029 1.00 94.88 358 VAL A O 1
ATOM 2738 N N . LEU A 1 359 ? -18.974 -9.071 19.351 1.00 95.12 359 LEU A N 1
ATOM 2739 C CA . LEU A 1 359 ? -18.048 -9.908 18.586 1.00 95.12 359 LEU A CA 1
ATOM 2740 C C . LEU A 1 359 ? -17.245 -10.838 19.499 1.00 95.12 359 LEU A C 1
ATOM 2742 O O . LEU A 1 359 ? -17.083 -12.008 19.164 1.00 95.12 359 LEU A O 1
ATOM 2746 N N . SER A 1 360 ? -16.818 -10.368 20.674 1.00 95.62 360 SER A N 1
ATOM 2747 C CA . SER A 1 360 ? -16.063 -11.181 21.636 1.00 95.62 360 SER A CA 1
ATOM 2748 C C . SER A 1 360 ? -16.856 -12.361 22.209 1.00 95.62 360 SER A C 1
ATOM 2750 O O . SER A 1 360 ? -16.252 -13.330 22.651 1.00 95.62 360 SER A O 1
ATOM 2752 N N . GLN A 1 361 ? -18.193 -12.311 22.176 1.00 94.44 361 GLN A N 1
ATOM 2753 C CA . GLN A 1 361 ? -19.062 -13.425 22.582 1.00 94.44 361 GLN A CA 1
ATOM 2754 C C . GLN A 1 361 ? -19.139 -14.537 21.528 1.00 94.44 361 GLN A C 1
ATOM 2756 O O . GLN A 1 361 ? -19.470 -15.673 21.855 1.00 94.44 361 GLN A O 1
ATOM 2761 N N . THR A 1 362 ? -18.882 -14.212 20.258 1.00 92.81 362 THR A N 1
ATOM 2762 C CA . THR A 1 362 ? -19.116 -15.121 19.119 1.00 92.81 362 THR A CA 1
ATOM 2763 C C . THR A 1 362 ? -17.839 -15.576 18.425 1.00 92.81 362 THR A C 1
ATOM 2765 O O . THR A 1 362 ? -17.850 -16.583 17.724 1.00 92.81 362 THR A O 1
ATOM 2768 N N . LEU A 1 363 ? -16.739 -14.852 18.616 1.00 96.38 363 LEU A N 1
ATOM 2769 C CA . LEU A 1 363 ? -15.430 -15.155 18.054 1.00 96.38 363 LEU A CA 1
ATOM 2770 C C . LEU A 1 363 ? -14.449 -15.549 19.165 1.00 96.38 363 LEU A C 1
ATOM 2772 O O . LEU A 1 363 ? -14.598 -15.076 20.293 1.00 96.38 363 LEU A O 1
ATOM 2776 N N . PRO A 1 364 ? -13.396 -16.332 18.857 1.00 96.31 364 PRO A N 1
ATOM 2777 C CA . PRO A 1 364 ? -12.258 -16.543 19.754 1.00 96.31 364 PRO A CA 1
ATOM 2778 C C . PRO A 1 364 ? -11.396 -15.268 19.826 1.00 96.31 364 PRO A C 1
ATOM 2780 O O . PRO A 1 364 ? -10.259 -15.232 19.356 1.00 96.31 364 PRO A O 1
ATOM 2783 N N . LEU A 1 365 ? -11.989 -14.194 20.353 1.00 97.38 365 LEU A N 1
ATOM 2784 C CA . LEU A 1 365 ? -11.471 -12.834 20.354 1.00 97.38 365 LEU A CA 1
ATOM 2785 C C . LEU A 1 365 ? -11.220 -12.357 21.787 1.00 97.38 365 LEU A C 1
ATOM 2787 O O . LEU A 1 365 ? -12.153 -12.216 22.579 1.00 97.38 365 LEU A O 1
ATOM 2791 N N . THR A 1 366 ? -9.966 -12.011 22.059 1.00 97.44 366 THR A N 1
ATOM 2792 C CA . THR A 1 366 ? -9.549 -11.274 23.254 1.00 97.44 366 THR A CA 1
ATOM 2793 C C . THR A 1 366 ? -9.268 -9.826 22.868 1.00 97.44 366 THR A C 1
ATOM 2795 O O . THR A 1 366 ? -8.441 -9.569 21.993 1.00 97.44 366 THR A O 1
ATOM 2798 N N . VAL A 1 367 ? -9.930 -8.865 23.516 1.00 98.00 367 VAL A N 1
ATOM 2799 C CA . VAL A 1 367 ? -9.741 -7.428 23.271 1.00 98.00 367 VAL A CA 1
ATOM 2800 C C . VAL A 1 367 ? -9.080 -6.762 24.479 1.00 98.00 367 VAL A C 1
ATOM 2802 O O . VAL A 1 367 ? -9.705 -6.560 25.515 1.00 98.00 367 VAL A O 1
ATOM 2805 N N . GLY A 1 368 ? -7.818 -6.369 24.346 1.00 97.38 368 GLY A N 1
ATOM 2806 C CA . GLY A 1 368 ? -7.106 -5.540 25.314 1.00 97.38 368 GLY A CA 1
ATOM 2807 C C . GLY A 1 368 ? -7.323 -4.047 25.052 1.00 97.38 368 GLY A C 1
ATOM 2808 O O . GLY A 1 368 ? -6.900 -3.522 24.027 1.00 97.38 368 GLY A O 1
ATOM 2809 N N . LEU A 1 369 ? -7.941 -3.332 25.988 1.00 97.56 369 LEU A N 1
ATOM 2810 C CA . LEU A 1 369 ? -8.157 -1.886 25.922 1.00 97.56 369 LEU A CA 1
ATOM 2811 C C . LEU A 1 369 ? -7.042 -1.145 26.671 1.00 97.56 369 LEU A C 1
ATOM 2813 O O . LEU A 1 369 ? -7.087 -0.999 27.895 1.00 97.56 369 LEU A O 1
ATOM 2817 N N . ALA A 1 370 ? -6.060 -0.644 25.922 1.00 96.81 370 ALA A N 1
ATOM 2818 C CA . ALA A 1 370 ? -4.959 0.163 26.437 1.00 96.81 370 ALA A CA 1
ATOM 2819 C C . ALA A 1 370 ? -5.387 1.635 26.560 1.00 96.81 370 ALA A C 1
ATOM 2821 O O . ALA A 1 370 ? -5.360 2.408 25.597 1.00 96.81 370 ALA A O 1
ATOM 2822 N N . LEU A 1 371 ? -5.826 2.025 27.755 1.00 96.19 371 LEU A N 1
ATOM 2823 C CA . LEU A 1 371 ? -6.336 3.364 28.037 1.00 96.19 371 LEU A CA 1
ATOM 2824 C C . LEU A 1 371 ? -5.226 4.226 28.645 1.00 96.19 371 LEU A C 1
ATOM 2826 O O . LEU A 1 371 ? -4.644 3.873 29.661 1.00 96.19 371 LEU A O 1
ATOM 2830 N N . SER A 1 372 ? -4.922 5.373 28.035 1.00 93.19 372 SER A N 1
ATOM 2831 C CA . SER A 1 372 ? -3.833 6.255 28.504 1.00 93.19 372 SER A CA 1
ATOM 2832 C C . SER A 1 372 ? -4.222 7.183 29.662 1.00 93.19 372 SER A C 1
ATOM 2834 O O . SER A 1 372 ? -3.352 7.825 30.247 1.00 93.19 372 SER A O 1
ATOM 2836 N N . ARG A 1 373 ? -5.518 7.292 29.979 1.00 92.81 373 ARG A N 1
ATOM 2837 C CA . ARG A 1 373 ? -6.072 8.136 31.056 1.00 92.81 373 ARG A CA 1
ATOM 2838 C C . ARG A 1 373 ? -7.060 7.393 31.958 1.00 92.81 373 ARG A C 1
ATOM 2840 O O . ARG A 1 373 ? -7.733 8.022 32.765 1.00 92.81 373 ARG A O 1
ATOM 2847 N N . ASP A 1 374 ? -7.180 6.083 31.789 1.00 92.31 374 ASP A N 1
ATOM 2848 C CA . ASP A 1 374 ? -8.029 5.207 32.594 1.00 92.31 374 ASP A CA 1
ATOM 2849 C C . ASP A 1 374 ? -7.306 3.862 32.766 1.00 92.31 374 ASP A C 1
ATOM 2851 O O . ASP A 1 374 ? -6.321 3.581 32.080 1.00 92.31 374 ASP A O 1
ATOM 2855 N N . LYS A 1 375 ? -7.761 3.032 33.699 1.00 92.38 375 LYS A N 1
ATOM 2856 C CA . LYS A 1 375 ? -7.203 1.698 33.916 1.00 92.38 375 LYS A CA 1
ATOM 2857 C C . LYS A 1 375 ? -7.462 0.804 32.705 1.00 92.38 375 LYS A C 1
ATOM 2859 O O . LYS A 1 375 ? -8.550 0.827 32.128 1.00 92.38 375 LYS A O 1
ATOM 2864 N N . CYS A 1 376 ? -6.466 -0.005 32.347 1.00 93.25 376 CYS A N 1
ATOM 2865 C CA . CYS A 1 376 ? -6.583 -0.966 31.255 1.00 93.25 376 CYS A CA 1
ATOM 2866 C C . CYS A 1 376 ? -7.725 -1.960 31.517 1.00 93.25 376 CYS A C 1
ATOM 2868 O O . CYS A 1 376 ? -8.040 -2.284 32.666 1.00 93.25 376 CYS A O 1
ATOM 2870 N N . ARG A 1 377 ? -8.339 -2.467 30.447 1.00 94.94 377 ARG A N 1
ATOM 2871 C CA . ARG A 1 377 ? -9.389 -3.489 30.530 1.00 94.94 377 ARG A CA 1
ATOM 2872 C C . ARG A 1 377 ? -9.121 -4.603 29.533 1.00 94.94 377 ARG A C 1
ATOM 2874 O O . ARG A 1 377 ? -8.524 -4.348 28.494 1.00 94.94 377 ARG A O 1
ATOM 2881 N N . ILE A 1 378 ? -9.549 -5.817 29.845 1.00 94.50 378 ILE A N 1
ATOM 2882 C CA . ILE A 1 378 ? -9.492 -6.953 28.922 1.00 94.50 378 ILE A CA 1
ATOM 2883 C C . ILE A 1 378 ? -10.911 -7.475 28.761 1.00 94.50 378 ILE A C 1
ATOM 2885 O O . ILE A 1 378 ? -11.578 -7.757 29.751 1.00 94.50 378 ILE A O 1
ATOM 2889 N N . LEU A 1 379 ? -11.373 -7.551 27.522 1.00 93.19 379 LEU A N 1
ATOM 2890 C CA . LEU A 1 379 ? -12.678 -8.059 27.142 1.00 93.19 379 LEU A CA 1
ATOM 2891 C C . LEU A 1 379 ? -12.503 -9.432 26.491 1.00 93.19 379 LEU A C 1
ATOM 2893 O O . LEU A 1 379 ? -11.826 -9.550 25.469 1.00 93.19 379 LEU A O 1
ATOM 2897 N N . THR A 1 380 ? -13.154 -10.442 27.059 1.00 90.88 380 THR A N 1
ATOM 2898 C CA . THR A 1 380 ? -13.151 -11.818 26.546 1.00 90.88 380 THR A CA 1
ATOM 2899 C C . THR A 1 380 ? -14.534 -12.419 26.772 1.00 90.88 380 THR A C 1
ATOM 2901 O O . THR A 1 380 ? -15.083 -12.283 27.863 1.00 90.88 380 THR A O 1
ATOM 2904 N N . GLN A 1 381 ? -15.120 -13.066 25.757 1.00 88.25 381 GLN A N 1
ATOM 2905 C CA . GLN A 1 381 ? -16.450 -13.695 25.859 1.00 88.25 381 GLN A CA 1
ATOM 2906 C C . GLN A 1 381 ? -17.554 -12.742 26.367 1.00 88.25 381 GLN A C 1
ATOM 2908 O O . GLN A 1 381 ? -18.452 -13.139 27.103 1.00 88.25 381 GLN A O 1
ATOM 2913 N N . GLY A 1 382 ? -17.491 -11.460 25.996 1.00 82.62 382 GLY A N 1
ATOM 2914 C CA . GLY A 1 382 ? -18.441 -10.434 26.437 1.00 82.62 382 GLY A CA 1
ATOM 2915 C C . GLY A 1 382 ? -18.228 -9.906 27.859 1.00 82.62 382 GLY A C 1
ATOM 2916 O O . GLY A 1 382 ? -18.919 -8.969 28.250 1.00 82.62 382 GLY A O 1
ATOM 2917 N N . ALA A 1 383 ? -17.287 -10.459 28.630 1.00 83.69 383 ALA A N 1
ATOM 2918 C CA . ALA A 1 383 ? -16.981 -10.017 29.987 1.00 83.69 383 ALA A CA 1
ATOM 2919 C C . ALA A 1 383 ? -15.768 -9.077 30.007 1.00 83.69 383 ALA A C 1
ATOM 2921 O O . ALA A 1 383 ? -14.738 -9.368 29.400 1.00 83.69 383 ALA A O 1
ATOM 2922 N N . ILE A 1 384 ? -15.876 -7.961 30.737 1.00 86.88 384 ILE A N 1
ATOM 2923 C CA . ILE A 1 384 ? -14.800 -6.972 30.888 1.00 86.88 384 ILE A CA 1
ATOM 2924 C C . ILE A 1 384 ? -14.113 -7.149 32.245 1.00 86.88 384 ILE A C 1
ATOM 2926 O O . ILE A 1 384 ? -14.684 -6.849 33.292 1.00 86.88 384 ILE A O 1
ATOM 2930 N N . ALA A 1 385 ? -12.851 -7.570 32.219 1.00 87.88 385 ALA A N 1
ATOM 2931 C CA . ALA A 1 385 ? -11.972 -7.609 33.377 1.00 87.88 385 ALA A CA 1
ATOM 2932 C C . ALA A 1 385 ? -11.206 -6.284 33.527 1.00 87.88 385 ALA A C 1
ATOM 2934 O O . ALA A 1 385 ? -10.573 -5.791 32.587 1.00 87.88 385 ALA A O 1
ATOM 2935 N N . HIS A 1 386 ? -11.240 -5.710 34.730 1.00 86.44 386 HIS A N 1
ATOM 2936 C CA . HIS A 1 386 ? -10.51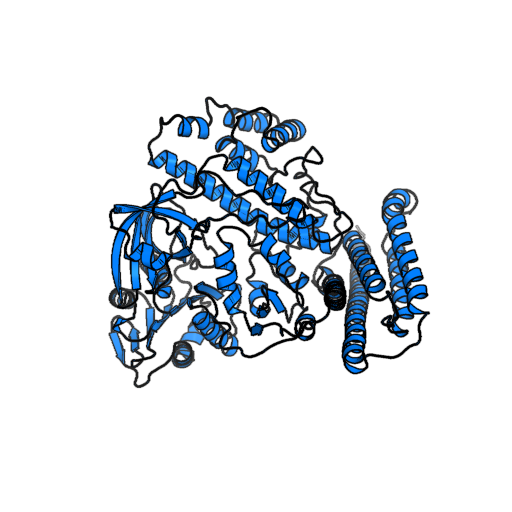5 -4.486 35.064 1.00 86.44 386 HIS A CA 1
ATOM 2937 C C . HIS A 1 386 ? -9.083 -4.798 35.496 1.00 86.44 386 HIS A C 1
ATOM 2939 O O . HIS A 1 386 ? -8.860 -5.646 36.356 1.00 86.44 386 HIS A O 1
ATOM 2945 N N . GLN A 1 387 ? -8.117 -4.059 34.953 1.00 86.25 387 GLN A N 1
ATOM 2946 C CA . GLN A 1 387 ? -6.728 -4.119 35.399 1.00 86.25 387 GLN A CA 1
ATOM 2947 C C . GLN A 1 387 ? -6.444 -3.027 36.432 1.00 86.25 387 GLN A C 1
ATOM 2949 O O . GLN A 1 387 ? -7.093 -1.982 36.467 1.00 86.25 387 GLN A O 1
ATOM 2954 N N . SER A 1 388 ? -5.454 -3.248 37.293 1.00 80.50 388 SER A N 1
ATOM 2955 C CA . SER A 1 388 ? -5.109 -2.304 38.366 1.00 80.50 388 SER A CA 1
ATOM 2956 C C . SER A 1 388 ? -4.333 -1.073 37.880 1.00 80.50 388 SER A C 1
ATOM 2958 O O . SER A 1 388 ? -4.333 -0.046 38.560 1.00 80.50 388 SER A O 1
ATOM 2960 N N . ARG A 1 389 ? -3.709 -1.154 36.699 1.00 89.31 389 ARG A N 1
ATOM 2961 C CA . ARG A 1 389 ? -2.761 -0.166 36.164 1.00 89.31 389 ARG A CA 1
ATOM 2962 C C . ARG A 1 389 ? -3.202 0.445 34.835 1.00 89.31 389 ARG A C 1
ATOM 2964 O O . ARG A 1 389 ? -3.898 -0.176 34.031 1.00 89.31 389 ARG A O 1
ATOM 2971 N N . ILE A 1 390 ? -2.741 1.672 34.613 1.00 91.25 390 ILE A N 1
ATOM 2972 C CA . ILE A 1 390 ? -2.743 2.340 33.310 1.00 91.25 390 ILE A CA 1
ATOM 2973 C C . ILE A 1 390 ? -1.597 1.729 32.495 1.00 91.25 390 ILE A C 1
ATOM 2975 O O . ILE A 1 390 ? -0.474 1.648 32.987 1.00 91.25 390 ILE A O 1
ATOM 2979 N N . MET A 1 391 ? -1.883 1.279 31.275 1.00 91.38 391 MET A N 1
ATOM 2980 C CA . MET A 1 391 ? -0.900 0.686 30.362 1.00 91.38 391 MET A CA 1
ATOM 2981 C C . MET A 1 391 ? -1.085 1.295 28.978 1.00 91.38 391 MET A C 1
ATOM 2983 O O . MET A 1 391 ? -2.217 1.402 28.495 1.00 91.38 391 MET A O 1
ATOM 2987 N N . ARG A 1 392 ? 0.014 1.691 28.328 1.00 93.62 392 ARG A N 1
ATOM 2988 C CA . ARG A 1 392 ? -0.015 2.006 26.896 1.00 93.62 392 ARG A CA 1
ATOM 2989 C C . ARG A 1 392 ? -0.088 0.702 26.099 1.00 93.62 392 ARG A C 1
ATOM 2991 O O . ARG A 1 392 ? 0.045 -0.388 26.650 1.00 93.62 392 ARG A O 1
ATOM 2998 N N . ALA A 1 393 ? -0.331 0.798 24.796 1.00 95.25 393 ALA A N 1
ATOM 2999 C CA . ALA A 1 393 ? -0.550 -0.387 23.967 1.00 95.25 393 ALA A CA 1
ATOM 3000 C C . ALA A 1 393 ? 0.661 -1.320 23.910 1.00 95.25 393 ALA A C 1
ATOM 3002 O O . ALA A 1 393 ? 0.485 -2.531 23.980 1.00 95.25 393 ALA A O 1
ATOM 3003 N N . GLN A 1 394 ? 1.873 -0.766 23.850 1.00 94.31 394 GLN A N 1
ATOM 3004 C CA . GLN A 1 394 ? 3.107 -1.542 23.921 1.00 94.31 394 GLN A CA 1
ATOM 3005 C C . GLN A 1 394 ? 3.259 -2.255 25.272 1.00 94.31 394 GLN A C 1
ATOM 3007 O O . GLN A 1 394 ? 3.649 -3.416 25.304 1.00 94.31 394 GLN A O 1
ATOM 3012 N N . ASP A 1 395 ? 2.875 -1.607 26.376 1.00 93.94 395 ASP A N 1
ATOM 3013 C CA . ASP A 1 395 ? 2.960 -2.204 27.712 1.00 93.94 395 ASP A CA 1
ATOM 3014 C C . ASP A 1 395 ? 1.944 -3.340 27.853 1.00 93.94 395 ASP A C 1
ATOM 3016 O O . ASP A 1 395 ? 2.250 -4.383 28.423 1.00 93.94 395 ASP A O 1
ATOM 3020 N N . LEU A 1 396 ? 0.738 -3.159 27.302 1.00 95.50 396 LEU A N 1
ATOM 3021 C CA . LEU A 1 396 ? -0.290 -4.196 27.286 1.00 95.50 396 LEU A CA 1
ATOM 3022 C C . LEU A 1 396 ? 0.099 -5.371 26.381 1.00 95.50 396 LEU A C 1
ATOM 3024 O O . LEU A 1 396 ? -0.145 -6.516 26.743 1.00 95.50 396 LEU A O 1
ATOM 3028 N N . LEU A 1 397 ? 0.741 -5.106 25.241 1.00 95.94 397 LEU A N 1
ATOM 3029 C CA . LEU A 1 397 ? 1.288 -6.151 24.376 1.00 95.94 397 LEU A CA 1
ATOM 3030 C C . LEU A 1 397 ? 2.316 -7.007 25.129 1.00 95.94 397 LEU A C 1
ATOM 3032 O O . LEU A 1 397 ? 2.253 -8.231 25.071 1.00 95.94 397 LEU A O 1
ATOM 3036 N N . LEU A 1 398 ? 3.216 -6.371 25.883 1.00 94.31 398 LEU A N 1
ATOM 3037 C CA . LEU A 1 398 ? 4.194 -7.069 26.724 1.00 94.31 398 LEU A CA 1
ATOM 3038 C C . LEU A 1 398 ? 3.546 -7.760 27.929 1.00 94.31 398 LEU A C 1
ATOM 3040 O O . LEU A 1 398 ? 3.988 -8.825 28.348 1.00 94.31 398 LEU A O 1
ATOM 3044 N N . HIS A 1 399 ? 2.474 -7.196 28.481 1.00 94.06 399 HIS A N 1
ATOM 3045 C CA . HIS A 1 399 ? 1.712 -7.852 29.538 1.00 94.06 399 HIS A CA 1
ATOM 3046 C C . HIS A 1 399 ? 1.064 -9.157 29.048 1.00 94.06 399 HIS A C 1
ATOM 3048 O O . HIS A 1 399 ? 1.031 -10.127 29.799 1.00 94.06 399 HIS A O 1
ATOM 3054 N N . LEU A 1 400 ? 0.618 -9.192 27.788 1.00 93.56 400 LEU A N 1
ATOM 3055 C CA . LEU A 1 400 ? 0.062 -10.365 27.105 1.00 93.56 400 LEU A CA 1
ATOM 3056 C C . LEU A 1 400 ? 1.135 -11.179 26.361 1.00 93.56 400 LEU A C 1
ATOM 3058 O O . LEU A 1 400 ? 0.839 -11.807 25.342 1.00 93.56 400 LEU A O 1
ATOM 3062 N N . GLN A 1 401 ? 2.394 -11.149 26.808 1.00 94.38 401 GLN A N 1
ATOM 3063 C CA . GLN A 1 401 ? 3.506 -11.727 26.047 1.00 94.38 401 GLN A CA 1
ATOM 3064 C C . GLN A 1 401 ? 3.358 -13.227 25.761 1.00 94.38 401 GLN A C 1
ATOM 3066 O O . GLN A 1 401 ? 3.728 -13.662 24.673 1.00 94.38 401 GLN A O 1
ATOM 3071 N N . GLU A 1 402 ? 2.812 -14.011 26.695 1.00 94.94 402 GLU A N 1
ATOM 3072 C CA . GLU A 1 402 ? 2.657 -15.463 26.537 1.00 94.94 402 GLU A CA 1
ATOM 3073 C C . GLU A 1 402 ? 1.600 -15.786 25.476 1.00 94.94 402 GLU A C 1
ATOM 3075 O O . GLU A 1 402 ? 1.874 -16.533 24.533 1.00 94.94 402 GLU A O 1
ATOM 3080 N N . ASP A 1 403 ? 0.435 -15.139 25.564 1.00 95.00 403 ASP A N 1
ATOM 3081 C CA . ASP A 1 403 ? -0.639 -15.254 24.574 1.00 95.00 403 ASP A CA 1
ATOM 3082 C C . ASP A 1 403 ? -0.174 -14.768 23.199 1.00 95.00 403 ASP A C 1
ATOM 3084 O O . ASP A 1 403 ? -0.382 -15.440 22.188 1.00 95.00 403 ASP A O 1
ATOM 3088 N N . THR A 1 404 ? 0.528 -13.633 23.160 1.00 95.06 404 THR A N 1
ATOM 3089 C CA . THR A 1 404 ? 1.111 -13.068 21.936 1.00 95.06 404 THR A CA 1
ATOM 3090 C C . THR A 1 404 ? 2.112 -14.039 21.318 1.00 95.06 404 THR A C 1
ATOM 3092 O O . THR A 1 404 ? 2.045 -14.325 20.124 1.00 95.06 404 THR A O 1
ATOM 3095 N N . GLN A 1 405 ? 3.023 -14.605 22.113 1.00 95.25 405 GLN A N 1
ATOM 3096 C CA . GLN A 1 405 ? 4.014 -15.559 21.626 1.00 95.25 405 GLN A CA 1
ATOM 3097 C C . GLN A 1 405 ? 3.356 -16.843 21.111 1.00 95.25 405 GLN A C 1
ATOM 3099 O O . GLN A 1 405 ? 3.752 -17.349 20.059 1.00 95.25 405 GLN A O 1
ATOM 3104 N N . SER A 1 406 ? 2.352 -17.359 21.824 1.00 96.06 406 SER A N 1
ATOM 3105 C CA . SER A 1 406 ? 1.563 -18.517 21.395 1.00 96.06 406 SER A CA 1
ATOM 3106 C C . SER A 1 406 ? 0.887 -18.248 20.050 1.00 96.06 406 SER A C 1
ATOM 3108 O O . SER A 1 406 ? 1.043 -19.026 19.107 1.00 96.06 406 SER A O 1
ATOM 3110 N N . LEU A 1 407 ? 0.229 -17.095 19.920 1.00 96.44 407 LEU A N 1
ATOM 3111 C CA . LEU A 1 407 ? -0.457 -16.673 18.705 1.00 96.44 407 LEU A CA 1
ATOM 3112 C C . LEU A 1 407 ? 0.512 -16.555 17.514 1.00 96.44 407 LEU A C 1
ATOM 3114 O O . LEU A 1 407 ? 0.259 -17.099 16.439 1.00 96.44 407 LEU A O 1
ATOM 3118 N N . LEU A 1 408 ? 1.669 -15.916 17.706 1.00 95.19 408 LEU A N 1
ATOM 3119 C CA . LEU A 1 408 ? 2.689 -15.763 16.662 1.00 95.19 408 LEU A CA 1
ATOM 3120 C C . LEU A 1 408 ? 3.284 -17.106 16.205 1.00 95.19 408 LEU A C 1
ATOM 3122 O O . LEU A 1 408 ? 3.528 -17.286 15.004 1.00 95.19 408 LEU A O 1
ATOM 3126 N N . ARG A 1 409 ? 3.482 -18.056 17.133 1.00 94.06 409 ARG A N 1
ATOM 3127 C CA . ARG A 1 409 ? 3.933 -19.430 16.828 1.00 94.06 409 ARG A CA 1
ATOM 3128 C C . ARG A 1 409 ? 2.908 -20.211 16.007 1.00 94.06 409 ARG A C 1
ATOM 3130 O O . ARG A 1 409 ? 3.308 -21.026 15.184 1.00 94.06 409 ARG A O 1
ATOM 3137 N N . GLN A 1 410 ? 1.618 -19.925 16.171 1.00 94.94 410 GLN A N 1
ATOM 3138 C CA . GLN A 1 410 ? 0.535 -20.510 15.368 1.00 94.94 410 GLN A CA 1
ATOM 3139 C C . GLN A 1 410 ? 0.433 -19.914 13.951 1.00 94.94 410 GLN A C 1
ATOM 3141 O O . GLN A 1 410 ? -0.512 -20.206 13.224 1.00 94.94 410 GLN A O 1
ATOM 3146 N N . GLY A 1 411 ? 1.386 -19.074 13.537 1.00 94.75 411 GLY A N 1
ATOM 3147 C CA . GLY A 1 411 ? 1.394 -18.504 12.191 1.00 94.75 411 GLY A CA 1
ATOM 3148 C C . GLY A 1 411 ? 0.569 -17.226 12.058 1.00 94.75 411 GLY A C 1
ATOM 3149 O O . GLY A 1 411 ? 0.204 -16.866 10.942 1.00 94.75 411 GLY A O 1
ATOM 3150 N N . ALA A 1 412 ? 0.279 -16.526 13.161 1.00 96.75 412 ALA A N 1
ATOM 3151 C CA . ALA A 1 412 ? -0.542 -15.323 13.106 1.00 96.75 412 ALA A CA 1
ATOM 3152 C C . ALA A 1 412 ? 0.021 -14.249 12.172 1.00 96.75 412 ALA A C 1
ATOM 3154 O O . ALA A 1 412 ? 1.239 -14.042 12.106 1.00 96.75 412 ALA A O 1
ATOM 3155 N N . HIS A 1 413 ? -0.895 -13.545 11.510 1.00 97.50 413 HIS A N 1
ATOM 3156 C CA . HIS A 1 413 ? -0.600 -12.287 10.836 1.00 97.50 413 HIS A CA 1
ATOM 3157 C C . HIS A 1 413 ? -0.847 -11.118 11.795 1.00 97.50 413 HIS A C 1
ATOM 3159 O O . HIS A 1 413 ? -1.839 -11.092 12.529 1.00 97.50 413 HIS A O 1
ATOM 3165 N N . VAL A 1 414 ? 0.067 -10.152 11.784 1.00 97.69 414 VAL A N 1
ATOM 3166 C CA . VAL A 1 414 ? 0.066 -8.978 12.656 1.00 97.69 414 VAL A CA 1
ATOM 3167 C C . VAL A 1 414 ? -0.344 -7.755 11.852 1.00 97.69 414 VAL A C 1
ATOM 3169 O O . VAL A 1 414 ? 0.269 -7.463 10.828 1.00 97.69 414 VAL A O 1
ATOM 3172 N N . TYR A 1 415 ? -1.349 -7.024 12.325 1.00 97.75 415 TYR A N 1
ATOM 3173 C CA . TYR A 1 415 ? -1.847 -5.813 11.682 1.00 97.75 415 TYR A CA 1
ATOM 3174 C C . TYR A 1 415 ? -1.760 -4.620 12.626 1.00 97.75 415 TYR A C 1
ATOM 3176 O O . TYR A 1 415 ? -2.242 -4.689 13.753 1.00 97.75 415 TYR A O 1
ATOM 3184 N N . VAL A 1 416 ? -1.210 -3.506 12.147 1.00 96.50 416 VAL A N 1
ATOM 3185 C CA . VAL A 1 416 ? -1.087 -2.252 12.899 1.00 96.50 416 VAL A CA 1
ATOM 3186 C C . VAL A 1 416 ? -1.820 -1.132 12.163 1.00 96.50 416 VAL A C 1
ATOM 3188 O O . VAL A 1 416 ? -1.556 -0.887 10.988 1.00 96.50 416 VAL A O 1
ATOM 3191 N N . CYS A 1 417 ? -2.747 -0.448 12.837 1.00 94.69 417 CYS A N 1
ATOM 3192 C CA . CYS A 1 417 ? -3.471 0.689 12.263 1.00 94.69 417 CYS A CA 1
ATOM 3193 C C . CYS A 1 417 ? -3.738 1.780 13.306 1.00 94.69 417 CYS A C 1
ATOM 3195 O O . CYS A 1 417 ? -4.375 1.555 14.336 1.00 94.69 417 CYS A O 1
ATOM 3197 N N . GLY A 1 418 ? -3.288 3.002 13.032 1.00 92.69 418 GLY A N 1
ATOM 3198 C CA . GLY A 1 418 ? -3.376 4.110 13.982 1.00 92.69 418 GLY A CA 1
ATOM 3199 C C . GLY A 1 418 ? -2.637 5.355 13.510 1.00 92.69 418 GLY A C 1
ATOM 3200 O O . GLY A 1 418 ? -2.506 5.580 12.304 1.00 92.69 418 GLY A O 1
ATOM 3201 N N . SER A 1 419 ? -2.158 6.171 14.453 1.00 88.81 419 SER A N 1
ATOM 3202 C CA . SER A 1 419 ? -1.210 7.239 14.133 1.00 88.81 419 SER A CA 1
ATOM 3203 C C . SER A 1 419 ? 0.162 6.673 13.761 1.00 88.81 419 SER A C 1
ATOM 3205 O O . SER A 1 419 ? 0.511 5.552 14.132 1.00 88.81 419 SER A O 1
ATOM 3207 N N . VAL A 1 420 ? 0.970 7.478 13.072 1.00 84.06 420 VAL A N 1
ATOM 3208 C CA . VAL A 1 420 ? 2.376 7.152 12.781 1.00 84.06 420 VAL A CA 1
ATOM 3209 C C . VAL A 1 420 ? 3.164 6.838 14.061 1.00 84.06 420 VAL A C 1
ATOM 3211 O O . VAL A 1 420 ? 3.878 5.842 14.110 1.00 84.06 420 VAL A O 1
ATOM 3214 N N . ASP A 1 421 ? 3.013 7.624 15.128 1.00 84.81 421 ASP A N 1
ATOM 3215 C CA . ASP A 1 421 ? 3.770 7.381 16.367 1.00 84.81 421 ASP A CA 1
ATOM 3216 C C . ASP A 1 421 ? 3.332 6.097 17.080 1.00 84.81 421 ASP A C 1
ATOM 3218 O O . ASP A 1 421 ? 4.160 5.378 17.642 1.00 84.81 421 ASP A O 1
ATOM 3222 N N . PHE A 1 422 ? 2.040 5.763 17.007 1.00 91.56 422 PHE A N 1
ATOM 3223 C CA . PHE A 1 422 ? 1.540 4.477 17.480 1.00 91.56 422 PHE A CA 1
ATOM 3224 C C . PHE A 1 422 ? 2.137 3.319 16.677 1.00 91.56 422 PHE A C 1
ATOM 3226 O O . PHE A 1 422 ? 2.663 2.382 17.274 1.00 91.56 422 PHE A O 1
ATOM 3233 N N . GLY A 1 423 ? 2.119 3.417 15.344 1.00 90.12 423 GLY A N 1
ATOM 3234 C CA . GLY A 1 423 ? 2.734 2.435 14.452 1.00 90.12 423 GLY A CA 1
ATOM 3235 C C . GLY A 1 423 ? 4.200 2.184 14.787 1.00 90.12 423 GLY A C 1
ATOM 3236 O O . GLY A 1 423 ? 4.596 1.043 15.025 1.00 90.12 423 GLY A O 1
ATOM 3237 N N . ARG A 1 424 ? 4.981 3.263 14.935 1.00 85.25 424 ARG A N 1
ATOM 3238 C CA . ARG A 1 424 ? 6.394 3.199 15.333 1.00 85.25 424 ARG A CA 1
ATOM 3239 C C . ARG A 1 424 ? 6.572 2.488 16.676 1.00 85.25 424 ARG A C 1
ATOM 3241 O O . ARG A 1 424 ? 7.364 1.556 16.762 1.00 85.25 424 ARG A O 1
ATOM 3248 N N . SER A 1 425 ? 5.813 2.878 17.703 1.00 90.06 425 SER A N 1
ATOM 3249 C CA . SER A 1 425 ? 5.904 2.264 19.035 1.00 90.06 425 SER A CA 1
ATOM 3250 C C . SER A 1 425 ? 5.580 0.767 19.017 1.00 90.06 425 SER A C 1
ATOM 3252 O O . SER A 1 425 ? 6.270 -0.010 19.676 1.00 90.06 425 SER A O 1
ATOM 3254 N N . MET A 1 426 ? 4.538 0.358 18.287 1.00 94.12 426 MET A N 1
ATOM 3255 C CA . MET A 1 426 ? 4.137 -1.048 18.203 1.00 94.12 426 MET A CA 1
ATOM 3256 C C . MET A 1 426 ? 5.133 -1.873 17.397 1.00 94.12 426 MET A C 1
ATOM 3258 O O . MET A 1 426 ? 5.486 -2.972 17.819 1.00 94.12 426 MET A O 1
ATOM 3262 N N . ARG A 1 427 ? 5.632 -1.335 16.279 1.00 88.62 427 ARG A N 1
ATOM 3263 C CA . ARG A 1 427 ? 6.677 -1.979 15.484 1.00 88.62 427 ARG A CA 1
ATOM 3264 C C . ARG A 1 427 ? 7.925 -2.228 16.322 1.00 88.62 427 ARG A C 1
ATOM 3266 O O . ARG A 1 427 ? 8.411 -3.353 16.337 1.00 88.62 427 ARG A O 1
ATOM 3273 N N . THR A 1 428 ? 8.417 -1.209 17.029 1.00 85.19 428 THR A N 1
ATOM 3274 C CA . THR A 1 428 ? 9.588 -1.355 17.902 1.00 85.19 428 THR A CA 1
ATOM 3275 C C . THR A 1 428 ? 9.352 -2.460 18.927 1.00 85.19 428 THR A C 1
ATOM 3277 O O . THR A 1 428 ? 10.136 -3.397 18.990 1.00 85.19 428 THR A O 1
ATOM 3280 N N . ALA A 1 429 ? 8.231 -2.430 19.655 1.00 91.12 429 ALA A N 1
ATOM 3281 C CA . ALA A 1 429 ? 7.918 -3.470 20.636 1.00 91.12 429 ALA A CA 1
ATOM 3282 C C . ALA A 1 429 ? 7.868 -4.881 20.014 1.00 91.12 429 ALA A C 1
ATOM 3284 O O . ALA A 1 429 ? 8.437 -5.821 20.563 1.00 91.12 429 ALA A O 1
ATOM 3285 N N . LEU A 1 430 ? 7.233 -5.039 18.850 1.00 92.38 430 LEU A N 1
ATOM 3286 C CA . LEU A 1 430 ? 7.120 -6.336 18.182 1.00 92.38 430 LEU A CA 1
ATOM 3287 C C . LEU A 1 430 ? 8.479 -6.895 17.754 1.00 92.38 430 LEU A C 1
ATOM 3289 O O . LEU A 1 430 ? 8.811 -8.022 18.110 1.00 92.38 430 LEU A O 1
ATOM 3293 N N . PHE A 1 431 ? 9.263 -6.111 17.012 1.00 87.12 431 PHE A N 1
ATOM 3294 C CA . PHE A 1 431 ? 10.534 -6.571 16.447 1.00 87.12 431 PHE A CA 1
ATOM 3295 C C . PHE A 1 431 ? 11.666 -6.646 17.481 1.00 87.12 431 PHE A C 1
ATOM 3297 O O . PHE A 1 431 ? 12.641 -7.358 17.255 1.00 87.12 431 PHE A O 1
ATOM 3304 N N . THR A 1 432 ? 11.546 -5.957 18.621 1.00 87.62 432 THR A N 1
ATOM 3305 C CA . THR A 1 432 ? 12.483 -6.111 19.744 1.00 87.62 432 THR A CA 1
ATOM 3306 C C . THR A 1 432 ? 12.262 -7.421 20.501 1.00 87.62 432 THR A C 1
ATOM 3308 O O . THR A 1 432 ? 13.232 -8.045 20.924 1.00 87.62 432 THR A O 1
ATOM 3311 N N . HIS A 1 433 ? 11.010 -7.848 20.685 1.00 89.44 433 HIS A N 1
ATOM 3312 C CA . HIS A 1 433 ? 10.683 -8.975 21.566 1.00 89.44 433 HIS A CA 1
ATOM 3313 C C . HIS A 1 433 ? 10.392 -10.289 20.829 1.00 89.44 433 HIS A C 1
ATOM 3315 O O . HIS A 1 433 ? 10.553 -11.362 21.413 1.00 89.44 433 HIS A O 1
ATOM 3321 N N . TRP A 1 434 ? 9.994 -10.238 19.554 1.00 91.19 434 TRP A N 1
ATOM 3322 C CA . TRP A 1 434 ? 9.642 -11.424 18.776 1.00 91.19 434 TRP A CA 1
ATOM 3323 C C . TRP A 1 434 ? 10.295 -11.434 17.396 1.00 91.19 434 TRP A C 1
ATOM 3325 O O . TRP A 1 434 ? 10.412 -10.417 16.716 1.00 91.19 434 TRP A O 1
ATOM 3335 N N . TYR A 1 435 ? 10.651 -12.636 16.941 1.00 82.31 435 TYR A N 1
ATOM 3336 C CA . TYR A 1 435 ? 10.994 -12.866 15.544 1.00 82.31 435 TYR A CA 1
ATOM 3337 C C . TYR A 1 435 ? 9.710 -12.928 14.710 1.00 82.31 435 TYR A C 1
ATOM 3339 O O . TYR A 1 435 ? 8.945 -13.892 14.804 1.00 82.31 435 TYR A O 1
ATOM 3347 N N . LEU A 1 436 ? 9.478 -11.898 13.897 1.00 81.69 436 LEU A N 1
ATOM 3348 C CA . LEU A 1 436 ? 8.333 -11.802 13.000 1.00 81.69 436 LEU A CA 1
ATOM 3349 C C . LEU A 1 436 ? 8.807 -11.771 11.549 1.00 81.69 436 LEU A C 1
ATOM 3351 O O . LEU A 1 436 ? 9.665 -10.971 11.179 1.00 81.69 436 LEU A O 1
ATOM 3355 N N . GLN A 1 437 ? 8.240 -12.646 10.722 1.00 76.94 437 GLN A N 1
ATOM 3356 C CA . GLN A 1 437 ? 8.510 -12.624 9.289 1.00 76.94 437 GLN A CA 1
ATOM 3357 C C . GLN A 1 437 ? 7.805 -11.421 8.658 1.00 76.94 437 GLN A C 1
ATOM 3359 O O . GLN A 1 437 ? 6.638 -11.155 8.950 1.00 76.94 437 GLN A O 1
ATOM 3364 N N . GLU A 1 438 ? 8.516 -10.696 7.794 1.00 72.25 438 GLU A N 1
ATOM 3365 C CA . GLU A 1 438 ? 8.011 -9.460 7.184 1.00 72.25 438 GLU A CA 1
ATOM 3366 C C . GLU A 1 438 ? 6.724 -9.674 6.364 1.00 72.25 438 GLU A C 1
ATOM 3368 O O . GLU A 1 438 ? 5.892 -8.776 6.297 1.00 72.25 438 GLU A O 1
ATOM 3373 N N . ASP A 1 439 ? 6.515 -10.860 5.785 1.00 80.81 439 ASP A N 1
ATOM 3374 C CA . ASP A 1 439 ? 5.315 -11.208 5.009 1.00 80.81 439 ASP A CA 1
ATOM 3375 C C . ASP A 1 439 ? 4.051 -11.410 5.862 1.00 80.81 439 ASP A C 1
ATOM 3377 O O . ASP A 1 439 ? 2.941 -11.419 5.324 1.00 80.81 439 ASP A O 1
ATOM 3381 N N . ARG A 1 440 ? 4.214 -11.533 7.185 1.00 89.06 440 ARG A N 1
ATOM 3382 C CA . ARG A 1 440 ? 3.130 -11.627 8.172 1.00 89.06 440 ARG A CA 1
ATOM 3383 C C . ARG A 1 440 ? 2.913 -10.334 8.957 1.00 89.06 440 ARG A C 1
ATOM 3385 O O . ARG A 1 440 ? 2.074 -10.320 9.856 1.00 89.06 440 ARG A O 1
ATOM 3392 N N . TYR A 1 441 ? 3.646 -9.263 8.650 1.00 91.44 441 TYR A N 1
ATOM 3393 C CA . TYR A 1 441 ? 3.483 -7.950 9.274 1.00 91.44 441 TYR A CA 1
ATOM 3394 C C . TYR A 1 441 ? 2.852 -6.954 8.299 1.00 91.44 441 TYR A C 1
ATOM 3396 O O . TYR A 1 441 ? 3.375 -6.694 7.216 1.00 91.44 441 TYR A O 1
ATOM 3404 N N . HIS A 1 442 ? 1.739 -6.354 8.709 1.00 92.25 442 HIS A N 1
ATOM 3405 C CA . HIS A 1 442 ? 0.934 -5.455 7.893 1.00 92.25 442 HIS A CA 1
ATOM 3406 C C . HIS A 1 442 ? 0.688 -4.157 8.654 1.00 92.25 442 HIS A C 1
ATOM 3408 O O . HIS A 1 442 ? 0.282 -4.172 9.815 1.00 92.25 442 HIS A O 1
ATOM 3414 N N . GLU A 1 443 ? 0.895 -3.014 8.010 1.00 89.62 443 GLU A N 1
ATOM 3415 C CA . GLU A 1 443 ? 0.757 -1.725 8.681 1.00 89.62 443 GLU A CA 1
ATOM 3416 C C . GLU A 1 443 ? 0.144 -0.665 7.771 1.00 89.62 443 GLU A C 1
ATOM 3418 O O . GLU A 1 443 ? 0.607 -0.459 6.651 1.00 89.62 443 GLU A O 1
ATOM 3423 N N . GLU A 1 444 ? -0.858 0.038 8.298 1.00 88.19 444 GLU A N 1
ATOM 3424 C CA . GLU A 1 444 ? -1.506 1.184 7.663 1.00 88.19 444 GLU A CA 1
ATOM 3425 C C . GLU A 1 444 ? -1.685 2.305 8.703 1.00 88.19 444 GLU A C 1
ATOM 3427 O O . GLU A 1 444 ? -2.679 2.395 9.430 1.00 88.19 444 GLU A O 1
ATOM 3432 N N . CYS A 1 445 ? -0.679 3.172 8.802 1.00 86.38 445 CYS A N 1
ATOM 3433 C CA . CYS A 1 445 ? -0.653 4.278 9.755 1.00 86.38 445 CYS A CA 1
ATOM 3434 C C . CYS A 1 445 ? -0.887 5.620 9.061 1.00 86.38 445 CYS A C 1
ATOM 3436 O O . CYS A 1 445 ? -0.383 5.886 7.971 1.00 86.38 445 CYS A O 1
ATOM 3438 N N . HIS A 1 446 ? -1.648 6.489 9.723 1.00 81.88 446 HIS A N 1
ATOM 3439 C CA . HIS A 1 446 ? -2.115 7.749 9.160 1.00 81.88 446 HIS A CA 1
ATOM 3440 C C . HIS A 1 446 ? -1.548 8.949 9.930 1.00 81.88 446 HIS A C 1
ATOM 3442 O O . HIS A 1 446 ? -1.268 8.882 11.128 1.00 81.88 446 HIS A O 1
ATOM 3448 N N . GLY A 1 447 ? -1.436 10.087 9.241 1.00 70.62 447 GLY A N 1
ATOM 3449 C CA . GLY A 1 447 ? -0.892 11.330 9.796 1.00 70.62 447 GLY A CA 1
ATOM 3450 C C . GLY A 1 447 ? 0.538 11.608 9.331 1.00 70.62 447 GLY A C 1
ATOM 3451 O O . GLY A 1 447 ? 1.085 10.894 8.500 1.00 70.62 447 GLY A O 1
ATOM 3452 N N . ARG A 1 448 ? 1.134 12.696 9.815 1.00 59.84 448 ARG A N 1
ATOM 3453 C CA . ARG A 1 448 ? 2.570 12.958 9.644 1.00 59.84 448 ARG A CA 1
ATOM 3454 C C . ARG A 1 448 ? 3.263 12.548 10.933 1.00 59.84 448 ARG A C 1
ATOM 3456 O O . ARG A 1 448 ? 2.695 12.784 11.996 1.00 59.84 448 ARG A O 1
ATOM 3463 N N . ALA A 1 449 ? 4.478 12.010 10.851 1.00 52.06 449 ALA A N 1
ATOM 3464 C CA . ALA A 1 449 ? 5.327 12.019 12.036 1.00 52.06 449 ALA A CA 1
ATOM 3465 C C . ALA A 1 449 ? 5.508 13.474 12.449 1.00 52.06 449 ALA A C 1
ATOM 3467 O O . ALA A 1 449 ? 5.892 14.322 11.635 1.00 52.06 449 ALA A O 1
ATOM 3468 N N . THR A 1 450 ? 5.266 13.768 13.716 1.00 52.03 450 THR A N 1
ATOM 3469 C CA . THR A 1 450 ? 5.916 14.913 14.322 1.00 52.03 450 THR A CA 1
ATOM 3470 C C . THR A 1 450 ? 7.401 14.584 14.372 1.00 52.03 450 THR A C 1
ATOM 3472 O O . THR A 1 450 ? 7.852 13.866 15.254 1.00 52.03 450 THR A O 1
ATOM 3475 N N . VAL A 1 451 ? 8.186 15.164 13.458 1.00 51.56 451 VAL A N 1
ATOM 3476 C CA . VAL A 1 451 ? 9.668 15.203 13.531 1.00 51.56 451 VAL A CA 1
ATOM 3477 C C . VAL A 1 451 ? 10.145 15.926 14.817 1.00 51.56 451 VAL A C 1
ATOM 3479 O O . VAL A 1 451 ? 11.327 16.079 15.077 1.00 51.56 451 VAL A O 1
ATOM 3482 N N . SER A 1 452 ? 9.204 16.365 15.657 1.00 44.69 452 SER A N 1
ATOM 3483 C CA . SER A 1 452 ? 9.383 17.146 16.873 1.00 44.69 452 SER A CA 1
ATOM 3484 C C . SER A 1 452 ? 10.013 16.394 18.053 1.00 44.69 452 SER A C 1
ATOM 3486 O O . SER A 1 452 ? 10.327 17.058 19.039 1.00 44.69 452 SER A O 1
ATOM 3488 N N . GLU A 1 453 ? 10.194 15.069 18.008 1.00 45.16 453 GLU A N 1
ATOM 3489 C CA . GLU A 1 453 ? 10.779 14.325 19.144 1.00 45.16 453 GLU A CA 1
ATOM 3490 C C . GLU A 1 453 ? 12.194 13.784 18.894 1.00 45.16 453 GLU A C 1
ATOM 3492 O O . GLU A 1 453 ? 12.969 13.674 19.842 1.00 45.16 453 GLU A O 1
ATOM 3497 N N . THR A 1 454 ? 12.606 13.554 17.644 1.00 49.41 454 THR A N 1
ATOM 3498 C CA . THR A 1 454 ? 14.005 13.229 17.330 1.00 49.41 454 THR A CA 1
ATOM 3499 C C . THR A 1 454 ? 14.784 14.528 17.134 1.00 49.41 454 THR A C 1
ATOM 3501 O O . THR A 1 454 ? 14.834 15.079 16.036 1.00 49.41 454 THR A O 1
ATOM 3504 N N . ARG A 1 455 ? 15.385 15.042 18.217 1.00 54.91 455 ARG A N 1
ATOM 3505 C CA . ARG A 1 455 ? 16.335 16.177 18.184 1.00 54.91 455 ARG A CA 1
ATOM 3506 C C . ARG A 1 455 ? 17.658 15.845 17.478 1.00 54.91 455 ARG A C 1
ATOM 3508 O O . ARG A 1 455 ? 18.545 16.692 17.439 1.00 54.91 455 ARG A O 1
ATOM 3515 N N . GLU A 1 456 ? 17.802 14.631 16.963 1.00 77.38 456 GLU A N 1
ATOM 3516 C CA . GLU A 1 456 ? 19.018 14.177 16.308 1.00 77.38 456 GLU A CA 1
ATOM 3517 C C . GLU A 1 456 ? 19.138 14.820 14.924 1.00 77.38 456 GLU A C 1
ATOM 3519 O O . GLU A 1 456 ? 18.283 14.681 14.038 1.00 77.38 456 GLU A O 1
ATOM 3524 N N . SER A 1 457 ? 20.200 15.604 14.779 1.00 84.06 457 SER A N 1
ATOM 3525 C CA . SER A 1 457 ? 20.645 16.143 13.510 1.00 84.06 457 SER A CA 1
ATOM 3526 C C . SER A 1 457 ? 21.779 15.279 12.991 1.00 84.06 457 SER A C 1
ATOM 3528 O O . SER A 1 457 ? 22.695 14.952 13.740 1.00 84.06 457 SER A O 1
ATOM 3530 N N . PHE A 1 458 ? 21.723 14.943 11.712 1.00 86.19 458 PHE A N 1
ATOM 3531 C CA . PHE A 1 458 ? 22.756 14.165 11.047 1.00 86.19 458 PHE A CA 1
ATOM 3532 C C . PHE A 1 458 ? 23.356 14.979 9.908 1.00 86.19 458 PHE A C 1
ATOM 3534 O O . PHE A 1 458 ? 22.691 15.802 9.269 1.00 86.19 458 PHE A O 1
ATOM 3541 N N . THR A 1 459 ? 24.614 14.722 9.607 1.00 83.38 459 THR A N 1
ATOM 3542 C CA . THR A 1 459 ? 25.284 15.285 8.442 1.00 83.38 459 THR A CA 1
ATOM 3543 C C . THR A 1 459 ? 24.959 14.471 7.185 1.00 83.38 459 THR A C 1
ATOM 3545 O O . THR A 1 459 ? 24.512 13.324 7.237 1.00 83.38 459 THR A O 1
ATOM 3548 N N . LEU A 1 460 ? 25.238 15.042 6.009 1.00 79.12 460 LEU A N 1
ATOM 3549 C CA . LEU A 1 460 ? 25.218 14.274 4.756 1.00 79.12 460 LEU A CA 1
ATOM 3550 C C . LEU A 1 460 ? 26.276 13.151 4.746 1.00 79.12 460 LEU A C 1
ATOM 3552 O O . LEU A 1 460 ? 26.141 12.204 3.976 1.00 79.12 460 LEU A O 1
ATOM 3556 N N . LEU A 1 461 ? 27.300 13.244 5.604 1.00 74.75 461 LEU A N 1
ATOM 3557 C CA . LEU A 1 461 ? 28.325 12.214 5.780 1.00 74.75 461 LEU A CA 1
ATOM 3558 C C . LEU A 1 461 ? 27.783 11.013 6.541 1.00 74.75 461 LEU A C 1
ATOM 3560 O O . LEU A 1 461 ? 28.020 9.885 6.121 1.00 74.75 461 LEU A O 1
ATOM 3564 N N . ASP A 1 462 ? 27.038 11.262 7.619 1.00 82.81 462 ASP A N 1
ATOM 3565 C CA . ASP A 1 462 ? 26.376 10.204 8.379 1.00 82.81 462 ASP A CA 1
ATOM 3566 C C . ASP A 1 462 ? 25.441 9.443 7.447 1.00 82.81 462 ASP A C 1
ATOM 3568 O O . ASP A 1 462 ? 25.576 8.236 7.298 1.00 82.81 462 ASP A O 1
ATOM 3572 N N . LEU A 1 463 ? 24.598 10.164 6.696 1.00 86.31 463 LEU A N 1
ATOM 3573 C CA . LEU A 1 463 ? 23.717 9.571 5.691 1.00 86.31 463 LEU A CA 1
ATOM 3574 C C . LEU A 1 463 ? 24.479 8.642 4.728 1.00 86.31 463 LEU A C 1
ATOM 3576 O O . LEU A 1 463 ? 24.081 7.491 4.563 1.00 86.31 463 LEU A O 1
ATOM 3580 N N . ALA A 1 464 ? 25.587 9.105 4.140 1.00 79.88 464 ALA A N 1
ATOM 3581 C CA . ALA A 1 464 ? 26.368 8.365 3.144 1.00 79.88 464 ALA A CA 1
ATOM 3582 C C . ALA A 1 464 ? 26.906 7.002 3.625 1.00 79.88 464 ALA A C 1
ATOM 3584 O O . ALA A 1 464 ? 27.139 6.119 2.799 1.00 79.88 464 ALA A O 1
ATOM 3585 N N . GLN A 1 465 ? 27.076 6.801 4.936 1.00 77.81 465 GLN A N 1
ATOM 3586 C CA . GLN A 1 465 ? 27.561 5.536 5.506 1.00 77.81 465 GLN A CA 1
ATOM 3587 C C . GLN A 1 465 ? 26.501 4.424 5.496 1.00 77.81 465 GLN A C 1
ATOM 3589 O O . GLN A 1 465 ? 26.830 3.238 5.563 1.00 77.81 465 GLN A O 1
ATOM 3594 N N . HIS A 1 466 ? 25.223 4.781 5.375 1.00 85.00 466 HIS A N 1
ATOM 3595 C CA . HIS A 1 466 ? 24.099 3.851 5.440 1.00 85.00 466 HIS A CA 1
ATOM 3596 C C . HIS A 1 466 ? 23.591 3.503 4.032 1.00 85.00 466 HIS A C 1
ATOM 3598 O O . HIS A 1 466 ? 22.431 3.745 3.680 1.00 85.00 466 HIS A O 1
ATOM 3604 N N . ASN A 1 467 ? 24.489 2.929 3.222 1.00 78.19 467 ASN A N 1
ATOM 3605 C CA . ASN A 1 467 ? 24.259 2.583 1.819 1.00 78.19 467 ASN A CA 1
ATOM 3606 C C . ASN A 1 467 ? 24.349 1.074 1.505 1.00 78.19 467 ASN A C 1
ATOM 3608 O O . ASN A 1 467 ? 24.688 0.681 0.392 1.00 78.19 467 ASN A O 1
ATOM 3612 N N . GLN A 1 468 ? 24.069 0.201 2.475 1.00 74.62 468 GLN A N 1
ATOM 3613 C CA . GLN A 1 468 ? 24.208 -1.258 2.332 1.00 74.62 468 GLN A CA 1
ATOM 3614 C C . GLN A 1 468 ? 22.862 -1.974 2.522 1.00 74.62 468 GLN A C 1
ATOM 3616 O O . GLN A 1 468 ? 21.965 -1.433 3.164 1.00 74.62 468 GLN A O 1
ATOM 3621 N N . PRO A 1 469 ? 22.687 -3.228 2.058 1.00 74.75 469 PRO A N 1
ATOM 3622 C CA . PRO A 1 469 ? 21.434 -3.960 2.269 1.00 74.75 469 PRO A CA 1
ATOM 3623 C C . PRO A 1 469 ? 21.021 -4.127 3.735 1.00 74.75 469 PRO A C 1
ATOM 3625 O O . PRO A 1 469 ? 19.832 -4.228 4.042 1.00 74.75 469 PRO A O 1
ATOM 3628 N N . SER A 1 470 ? 22.005 -4.165 4.632 1.00 75.50 470 SER A N 1
ATOM 3629 C CA . SER A 1 470 ? 21.816 -4.241 6.079 1.00 75.50 470 SER A CA 1
ATOM 3630 C C . SER A 1 470 ? 21.559 -2.885 6.738 1.00 75.50 470 SER A C 1
ATOM 3632 O O . SER A 1 470 ? 21.227 -2.865 7.917 1.00 75.50 470 SER A O 1
ATOM 3634 N N . THR A 1 471 ? 21.738 -1.775 6.016 1.00 84.00 471 THR A N 1
ATOM 3635 C CA . THR A 1 471 ? 21.557 -0.415 6.527 1.00 84.00 471 THR A CA 1
ATOM 3636 C C . THR A 1 471 ? 21.239 0.563 5.391 1.00 84.00 471 THR A C 1
ATOM 3638 O O . THR A 1 471 ? 22.126 0.971 4.646 1.00 84.00 471 THR A O 1
ATOM 3641 N N . ILE A 1 472 ? 19.969 0.942 5.258 1.00 90.19 472 ILE A N 1
ATOM 3642 C CA . ILE A 1 472 ? 19.436 1.714 4.130 1.00 90.19 472 ILE A CA 1
ATOM 3643 C C . ILE A 1 472 ? 18.854 3.020 4.659 1.00 90.19 472 ILE A C 1
ATOM 3645 O O . ILE A 1 472 ? 17.697 3.049 5.081 1.00 90.19 472 ILE A O 1
ATOM 3649 N N . TRP A 1 473 ? 19.623 4.105 4.616 1.00 93.62 473 TRP A N 1
ATOM 3650 C CA . TRP A 1 473 ? 19.094 5.430 4.942 1.00 93.62 473 TRP A CA 1
ATOM 3651 C C . TRP A 1 473 ? 18.895 6.263 3.686 1.00 93.62 473 TRP A C 1
ATOM 3653 O O . TRP A 1 473 ? 19.676 6.178 2.742 1.00 93.62 473 TRP A O 1
ATOM 3663 N N . ILE A 1 474 ? 17.852 7.086 3.679 1.00 92.62 474 ILE A N 1
ATOM 3664 C CA . ILE A 1 474 ? 17.628 8.089 2.634 1.00 92.62 474 ILE A CA 1
ATOM 3665 C C . ILE A 1 474 ? 17.236 9.414 3.271 1.00 92.62 474 ILE A C 1
ATOM 3667 O O . ILE A 1 474 ? 16.675 9.435 4.368 1.00 92.62 474 ILE A O 1
ATOM 3671 N N . ALA A 1 475 ? 17.449 10.510 2.553 1.00 90.75 475 ALA A N 1
ATOM 3672 C CA . ALA A 1 475 ? 16.881 11.799 2.923 1.00 90.75 475 ALA A CA 1
ATOM 3673 C C . ALA A 1 475 ? 15.787 12.246 1.949 1.00 90.75 475 ALA A C 1
ATOM 3675 O O . ALA A 1 475 ? 15.953 12.127 0.735 1.00 90.75 475 ALA A O 1
ATOM 3676 N N . LEU A 1 476 ? 14.679 12.767 2.485 1.00 87.00 476 LEU A N 1
ATOM 3677 C CA . LEU A 1 476 ? 13.593 13.397 1.727 1.00 87.00 476 LEU A CA 1
ATOM 3678 C C . LEU A 1 476 ? 13.158 14.679 2.430 1.00 87.00 476 LEU A C 1
ATOM 3680 O O . LEU A 1 476 ? 12.812 14.659 3.611 1.00 87.00 476 LEU A O 1
ATOM 3684 N N . GLY A 1 477 ? 13.165 15.803 1.719 1.00 83.81 477 GLY A N 1
ATOM 3685 C CA . GLY A 1 477 ? 12.764 17.101 2.258 1.00 83.81 477 GLY A CA 1
ATOM 3686 C C . GLY A 1 477 ? 13.570 17.519 3.491 1.00 83.81 477 GLY A C 1
ATOM 3687 O O . GLY A 1 477 ? 13.032 18.192 4.367 1.00 83.81 477 GLY A O 1
ATOM 3688 N N . GLY A 1 478 ? 14.827 17.072 3.595 1.00 85.62 478 GLY A N 1
ATOM 3689 C CA . GLY A 1 478 ? 15.698 17.312 4.750 1.00 85.62 478 GLY A CA 1
ATOM 3690 C C . GLY A 1 478 ? 15.444 16.413 5.968 1.00 85.62 478 GLY A C 1
ATOM 3691 O O . GLY A 1 478 ? 16.107 16.592 6.986 1.00 85.62 478 GLY A O 1
ATOM 3692 N N . VAL A 1 479 ? 14.520 15.452 5.894 1.00 87.44 479 VAL A N 1
ATOM 3693 C CA . VAL A 1 479 ? 14.286 14.436 6.936 1.00 87.44 479 VAL A CA 1
ATOM 3694 C C . VAL A 1 479 ? 14.993 13.145 6.535 1.00 87.44 479 VAL A C 1
ATOM 3696 O O . VAL A 1 479 ? 14.918 12.748 5.373 1.00 87.44 479 VAL A O 1
ATOM 3699 N N . ILE A 1 480 ? 15.668 12.492 7.481 1.00 90.38 480 ILE A N 1
ATOM 3700 C CA . ILE A 1 480 ? 16.348 11.213 7.257 1.00 90.38 480 ILE A CA 1
ATOM 3701 C C . ILE A 1 480 ? 15.454 10.073 7.718 1.00 90.38 480 ILE A C 1
ATOM 3703 O O . ILE A 1 480 ? 14.857 10.124 8.798 1.00 90.38 480 ILE A O 1
ATOM 3707 N N . TYR A 1 481 ? 15.383 9.045 6.881 1.00 90.94 481 TYR A N 1
ATOM 3708 C CA . TYR A 1 481 ? 14.570 7.859 7.076 1.00 90.94 481 TYR A CA 1
ATOM 3709 C C . TYR A 1 481 ? 15.446 6.612 7.071 1.00 90.94 481 TYR A C 1
ATOM 3711 O O . TYR A 1 481 ? 16.147 6.370 6.088 1.00 90.94 481 TYR A O 1
ATOM 3719 N N . ASP A 1 482 ? 15.345 5.794 8.118 1.00 91.94 482 ASP A N 1
ATOM 3720 C CA . ASP A 1 482 ? 15.921 4.452 8.138 1.00 91.94 482 ASP A CA 1
ATOM 3721 C C . ASP A 1 482 ? 14.938 3.448 7.522 1.00 91.94 482 ASP A C 1
ATOM 3723 O O . ASP A 1 482 ? 14.017 2.945 8.168 1.00 91.94 482 ASP A O 1
ATOM 3727 N N . LEU A 1 483 ? 15.134 3.149 6.240 1.00 90.69 483 LEU A N 1
ATOM 3728 C CA . LEU A 1 483 ? 14.312 2.210 5.479 1.00 90.69 483 LEU A CA 1
ATOM 3729 C C . LEU A 1 483 ? 14.799 0.764 5.585 1.00 90.69 483 LEU A C 1
ATOM 3731 O O . LEU A 1 483 ? 14.238 -0.117 4.929 1.00 90.69 483 LEU A O 1
ATOM 3735 N N . THR A 1 484 ? 15.792 0.485 6.430 1.00 86.19 484 THR A N 1
ATOM 3736 C CA . THR A 1 484 ? 16.280 -0.874 6.693 1.00 86.19 484 THR A CA 1
ATOM 3737 C C . THR A 1 484 ? 15.146 -1.841 7.046 1.00 86.19 484 THR A C 1
ATOM 3739 O O . THR A 1 484 ? 15.118 -2.925 6.458 1.00 86.19 484 THR A O 1
ATOM 3742 N N . PRO A 1 485 ? 14.164 -1.486 7.904 1.00 81.12 485 PRO A N 1
ATOM 3743 C CA . PRO A 1 485 ? 13.033 -2.365 8.216 1.00 81.12 485 PRO A CA 1
ATOM 3744 C C . PRO A 1 485 ? 11.947 -2.388 7.124 1.00 81.12 485 PRO A C 1
ATOM 3746 O O . PRO A 1 485 ? 11.025 -3.192 7.186 1.00 81.12 485 PRO A O 1
ATOM 3749 N N . PHE A 1 486 ? 12.010 -1.493 6.132 1.00 79.81 486 PHE A N 1
ATOM 3750 C CA . PHE A 1 486 ? 11.060 -1.429 5.011 1.00 79.81 486 PHE A CA 1
ATOM 3751 C C . PHE A 1 486 ? 11.507 -2.254 3.793 1.00 79.81 486 PHE A C 1
ATOM 3753 O O . PHE A 1 486 ? 10.779 -2.391 2.808 1.00 79.81 486 PHE A O 1
ATOM 3760 N N . ARG A 1 487 ? 12.725 -2.800 3.835 1.00 74.50 487 ARG A N 1
ATOM 3761 C CA . ARG A 1 487 ? 13.423 -3.344 2.668 1.00 74.50 487 ARG A CA 1
ATOM 3762 C C . ARG A 1 487 ? 12.693 -4.492 1.961 1.00 74.50 487 ARG A C 1
ATOM 3764 O O . ARG A 1 487 ? 12.717 -4.530 0.731 1.00 74.50 487 ARG A O 1
ATOM 3771 N N . GLY A 1 488 ? 12.039 -5.403 2.688 1.00 67.62 488 GLY A N 1
ATOM 3772 C CA . GLY A 1 488 ? 11.305 -6.527 2.093 1.00 67.62 488 GLY A CA 1
ATOM 3773 C C . GLY A 1 488 ? 9.819 -6.254 1.853 1.00 67.62 488 GLY A C 1
ATOM 3774 O O . GLY A 1 488 ? 9.180 -6.998 1.111 1.00 67.62 488 GLY A O 1
ATOM 3775 N N . THR A 1 489 ? 9.279 -5.157 2.388 1.00 68.19 489 THR A N 1
ATOM 3776 C CA . THR A 1 489 ? 7.862 -4.776 2.239 1.00 68.19 489 THR A CA 1
ATOM 3777 C C . THR A 1 489 ? 7.635 -3.653 1.225 1.00 68.19 489 THR A C 1
ATOM 3779 O O . THR A 1 489 ? 6.497 -3.406 0.817 1.00 68.19 489 THR A O 1
ATOM 3782 N N . HIS A 1 490 ? 8.699 -2.997 0.749 1.00 75.12 490 HIS A N 1
ATOM 3783 C CA . HIS A 1 490 ? 8.595 -1.974 -0.286 1.00 75.12 490 HIS A CA 1
ATOM 3784 C C . HIS A 1 490 ? 7.976 -2.539 -1.586 1.00 75.12 490 HIS A C 1
ATOM 3786 O O . HIS A 1 490 ? 8.520 -3.482 -2.167 1.00 75.12 490 HIS A O 1
ATOM 3792 N N . PRO A 1 491 ? 6.883 -1.953 -2.127 1.00 66.19 491 PRO A N 1
ATOM 3793 C CA . PRO A 1 491 ? 6.177 -2.495 -3.298 1.00 66.19 491 PRO A CA 1
ATOM 3794 C C . PRO A 1 491 ? 7.003 -2.599 -4.589 1.00 66.19 491 PRO A C 1
ATOM 3796 O O . PRO A 1 491 ? 6.632 -3.352 -5.497 1.00 66.19 491 PRO A O 1
ATOM 3799 N N . GLY A 1 492 ? 8.084 -1.816 -4.692 1.00 63.66 492 GLY A N 1
ATOM 3800 C CA . GLY A 1 492 ? 9.061 -1.872 -5.783 1.00 63.66 492 GLY A CA 1
ATOM 3801 C C . GLY A 1 492 ? 10.200 -2.877 -5.558 1.00 63.66 492 GLY A C 1
ATOM 3802 O O . GLY A 1 492 ? 11.091 -2.969 -6.399 1.00 63.66 492 GLY A O 1
ATOM 3803 N N . GLY A 1 493 ? 10.184 -3.610 -4.441 1.00 68.88 493 GLY A N 1
ATOM 3804 C CA . GLY A 1 493 ? 11.277 -4.456 -3.964 1.00 68.88 493 GLY A CA 1
ATOM 3805 C C . GLY A 1 493 ? 12.379 -3.662 -3.259 1.00 68.88 493 GLY A C 1
ATOM 3806 O O . GLY A 1 493 ? 12.344 -2.433 -3.204 1.00 68.88 493 GLY A O 1
ATOM 3807 N N . ILE A 1 494 ? 13.385 -4.367 -2.744 1.00 72.88 494 ILE A N 1
ATOM 3808 C CA . ILE A 1 494 ? 14.526 -3.760 -2.039 1.00 72.88 494 ILE A CA 1
ATOM 3809 C C . ILE A 1 494 ? 15.429 -2.930 -2.964 1.00 72.88 494 ILE A C 1
ATOM 3811 O O . ILE A 1 494 ? 15.994 -1.917 -2.559 1.00 72.88 494 ILE A O 1
ATOM 3815 N N . LYS A 1 495 ? 15.554 -3.341 -4.229 1.00 71.94 495 LYS A N 1
ATOM 3816 C CA . LYS A 1 495 ? 16.564 -2.815 -5.153 1.00 71.94 495 LYS A CA 1
ATOM 3817 C C . LYS A 1 495 ? 16.459 -1.299 -5.412 1.00 71.94 495 LYS A C 1
ATOM 3819 O O . LYS A 1 495 ? 17.498 -0.650 -5.338 1.00 71.94 495 LYS A O 1
ATOM 3824 N N . PRO A 1 496 ? 15.266 -0.701 -5.629 1.00 72.69 496 PRO A N 1
ATOM 3825 C CA . PRO A 1 496 ? 15.136 0.752 -5.753 1.00 72.69 496 PRO A CA 1
ATOM 3826 C C . PRO A 1 496 ? 15.543 1.537 -4.499 1.00 72.69 496 PRO A C 1
ATOM 3828 O O . PRO A 1 496 ? 15.938 2.689 -4.630 1.00 72.69 496 PRO A O 1
ATOM 3831 N N . LEU A 1 497 ? 15.414 0.948 -3.301 1.00 78.38 497 LEU A N 1
ATOM 3832 C CA . LEU A 1 497 ? 15.796 1.607 -2.045 1.00 78.38 497 LEU A CA 1
ATOM 3833 C C . LEU A 1 497 ? 17.313 1.618 -1.878 1.00 78.38 497 LEU A C 1
ATOM 3835 O O . LEU A 1 497 ? 17.912 2.637 -1.570 1.00 78.38 497 LEU A O 1
ATOM 3839 N N . ILE A 1 498 ? 17.923 0.466 -2.132 1.00 77.12 498 ILE A N 1
ATOM 3840 C CA . ILE A 1 498 ? 19.349 0.214 -1.963 1.00 77.12 498 ILE A CA 1
ATOM 3841 C C . ILE A 1 498 ? 20.226 1.015 -2.954 1.00 77.12 498 ILE A C 1
ATOM 3843 O O . ILE A 1 498 ? 21.378 1.315 -2.661 1.00 77.12 498 ILE A O 1
ATOM 3847 N N . GLU A 1 499 ? 19.704 1.363 -4.133 1.00 73.94 499 GLU A N 1
ATOM 3848 C CA . GLU A 1 499 ? 20.432 2.172 -5.125 1.00 73.94 499 GLU A CA 1
ATOM 3849 C C . GLU A 1 499 ? 20.525 3.652 -4.774 1.00 73.94 499 GLU A C 1
ATOM 3851 O O . GLU A 1 499 ? 21.456 4.314 -5.216 1.00 73.94 499 GLU A O 1
ATOM 3856 N N . ILE A 1 500 ? 19.566 4.162 -4.002 1.00 80.62 500 ILE A N 1
ATOM 3857 C CA . ILE A 1 500 ? 19.556 5.552 -3.532 1.00 80.62 500 ILE A CA 1
ATOM 3858 C C . ILE A 1 500 ? 19.951 5.641 -2.049 1.00 80.62 500 ILE A C 1
ATOM 3860 O O . ILE A 1 500 ? 19.862 6.703 -1.435 1.00 80.62 500 ILE A O 1
ATOM 3864 N N . ALA A 1 501 ? 20.357 4.513 -1.460 1.00 87.56 501 ALA A N 1
ATOM 3865 C CA . ALA A 1 501 ? 20.760 4.432 -0.069 1.00 87.56 501 ALA A CA 1
ATOM 3866 C C . ALA A 1 501 ? 22.009 5.287 0.166 1.00 87.56 501 ALA A C 1
ATOM 3868 O O . ALA A 1 501 ? 22.912 5.344 -0.668 1.00 87.56 501 ALA A O 1
ATOM 3869 N N . GLY A 1 502 ? 22.033 5.974 1.298 1.00 86.38 502 GLY A N 1
ATOM 3870 C CA . GLY A 1 502 ? 23.042 6.959 1.654 1.00 86.38 502 GLY A CA 1
ATOM 3871 C C . GLY A 1 502 ? 22.967 8.270 0.873 1.00 86.38 502 GLY A C 1
ATOM 3872 O O . GLY A 1 502 ? 23.932 9.032 0.860 1.00 86.38 502 GLY A O 1
ATOM 3873 N N . MET A 1 503 ? 21.840 8.559 0.217 1.00 87.38 503 MET A N 1
ATOM 3874 C CA . MET A 1 503 ? 21.682 9.752 -0.613 1.00 87.38 503 MET A CA 1
ATOM 3875 C C . MET A 1 503 ? 20.377 10.497 -0.343 1.00 87.38 503 MET A C 1
ATOM 3877 O O . MET A 1 503 ? 19.423 10.004 0.264 1.00 87.38 503 MET A O 1
ATOM 3881 N N . GLU A 1 504 ? 20.332 11.720 -0.856 1.00 89.00 504 GLU A N 1
ATOM 3882 C CA . GLU A 1 504 ? 19.113 12.510 -0.939 1.00 89.00 504 GLU A CA 1
ATOM 3883 C C . GLU A 1 504 ? 18.274 12.038 -2.119 1.00 89.00 504 GLU A C 1
ATOM 3885 O O . GLU A 1 504 ? 18.718 12.047 -3.270 1.00 89.00 504 GLU A O 1
ATOM 3890 N N . ALA A 1 505 ? 17.054 11.615 -1.822 1.00 86.56 505 ALA A N 1
ATOM 3891 C CA . ALA A 1 505 ? 16.205 10.888 -2.745 1.00 86.56 505 ALA A CA 1
ATOM 3892 C C . ALA A 1 505 ? 15.019 11.724 -3.250 1.00 86.56 505 ALA A C 1
ATOM 3894 O O . ALA A 1 505 ? 14.143 11.167 -3.904 1.00 86.56 505 ALA A O 1
ATOM 3895 N N . ASP A 1 506 ? 14.962 13.036 -2.992 1.00 83.31 506 ASP A N 1
ATOM 3896 C CA . ASP A 1 506 ? 13.824 13.911 -3.324 1.00 83.31 506 ASP A CA 1
ATOM 3897 C C . ASP A 1 506 ? 13.361 13.794 -4.779 1.00 83.31 506 ASP A C 1
ATOM 3899 O O . ASP A 1 506 ? 12.179 13.580 -5.060 1.00 83.31 506 ASP A O 1
ATOM 3903 N N . ASP A 1 507 ? 14.295 13.905 -5.721 1.00 74.31 507 ASP A N 1
ATOM 3904 C CA . ASP A 1 507 ? 13.995 13.830 -7.152 1.00 74.31 507 ASP A CA 1
ATOM 3905 C C . ASP A 1 507 ? 13.487 12.442 -7.529 1.00 74.31 507 ASP A C 1
ATOM 3907 O O . ASP A 1 507 ? 12.512 12.297 -8.270 1.00 74.31 507 ASP A O 1
ATOM 3911 N N . ARG A 1 508 ? 14.123 11.411 -6.972 1.00 73.06 508 ARG A N 1
ATOM 3912 C CA . ARG A 1 508 ? 13.782 10.011 -7.207 1.00 73.06 508 ARG A CA 1
ATOM 3913 C C . ARG A 1 508 ? 12.401 9.674 -6.651 1.00 73.06 508 ARG A C 1
ATOM 3915 O O . ARG A 1 508 ? 11.598 9.022 -7.319 1.00 73.06 508 ARG A O 1
ATOM 3922 N N . PHE A 1 509 ? 12.110 10.166 -5.457 1.00 79.56 509 PHE A N 1
ATOM 3923 C CA . PHE A 1 509 ? 10.847 9.988 -4.771 1.00 79.56 509 PHE A CA 1
ATOM 3924 C C . PHE A 1 509 ? 9.717 10.695 -5.518 1.00 79.56 509 PHE A C 1
ATOM 3926 O O . PHE A 1 509 ? 8.703 10.064 -5.804 1.00 79.56 509 PHE A O 1
ATOM 3933 N N . ARG A 1 510 ? 9.905 11.960 -5.929 1.00 75.44 510 ARG A N 1
ATOM 3934 C CA . ARG A 1 510 ? 8.912 12.709 -6.723 1.00 75.44 510 ARG A CA 1
ATOM 3935 C C . ARG A 1 510 ? 8.578 12.024 -8.050 1.00 75.44 510 ARG A C 1
ATOM 3937 O O . ARG A 1 510 ? 7.420 12.023 -8.461 1.00 75.44 510 ARG A O 1
ATOM 3944 N N . GLN A 1 511 ? 9.558 11.403 -8.707 1.00 67.69 511 GLN A N 1
ATOM 3945 C CA . GLN A 1 511 ? 9.336 10.680 -9.967 1.00 67.69 511 GLN A CA 1
ATOM 3946 C C . GLN A 1 511 ? 8.411 9.468 -9.804 1.00 67.69 511 GLN A C 1
ATOM 3948 O O . GLN A 1 511 ? 7.556 9.207 -10.652 1.00 67.69 511 GLN A O 1
ATOM 3953 N N . VAL A 1 512 ? 8.587 8.710 -8.724 1.00 69.12 512 VAL A N 1
ATOM 3954 C CA . VAL A 1 512 ? 7.866 7.448 -8.522 1.00 69.12 512 VAL A CA 1
ATOM 3955 C C . VAL A 1 512 ? 6.551 7.671 -7.772 1.00 69.12 512 VAL A C 1
ATOM 3957 O O . VAL A 1 512 ? 5.534 7.078 -8.132 1.00 69.12 512 VAL A O 1
ATOM 3960 N N . HIS A 1 513 ? 6.550 8.563 -6.783 1.00 73.31 513 HIS A N 1
ATOM 3961 C CA . HIS A 1 513 ? 5.471 8.772 -5.817 1.00 73.31 513 HIS A CA 1
ATOM 3962 C C . HIS A 1 513 ? 4.780 10.135 -5.982 1.00 73.31 513 HIS A C 1
ATOM 3964 O O . HIS A 1 513 ? 4.450 10.787 -4.996 1.00 73.31 513 HIS A O 1
ATOM 3970 N N . SER A 1 514 ? 4.581 10.587 -7.222 1.00 66.56 514 SER A N 1
ATOM 3971 C CA . SER A 1 514 ? 3.796 11.788 -7.550 1.00 66.56 514 SER A CA 1
ATOM 3972 C C . SER A 1 514 ? 2.288 11.500 -7.632 1.00 66.56 514 SER A C 1
ATOM 3974 O O . SER A 1 514 ? 1.846 10.355 -7.556 1.00 66.56 514 SER A O 1
ATOM 3976 N N . GLY A 1 515 ? 1.485 12.559 -7.776 1.00 67.62 515 GLY A N 1
ATOM 3977 C CA . GLY A 1 515 ? 0.031 12.470 -7.933 1.00 67.62 515 GLY A CA 1
ATOM 3978 C C . GLY A 1 515 ? -0.746 12.429 -6.615 1.00 67.62 515 GLY A C 1
ATOM 3979 O O . GLY A 1 515 ? -0.228 12.768 -5.549 1.00 67.62 515 GLY A O 1
ATOM 3980 N N . ASP A 1 516 ? -2.015 12.026 -6.704 1.00 62.59 516 ASP A N 1
ATOM 3981 C CA . ASP A 1 516 ? -2.977 12.084 -5.592 1.00 62.59 516 ASP A CA 1
ATOM 3982 C C . ASP A 1 516 ? -2.590 11.192 -4.394 1.00 62.59 516 ASP A C 1
ATOM 3984 O O . ASP A 1 516 ? -2.929 11.511 -3.256 1.00 62.59 516 ASP A O 1
ATOM 3988 N N . ASP A 1 517 ? -1.833 10.114 -4.632 1.00 64.94 517 ASP A N 1
ATOM 3989 C CA . ASP A 1 517 ? -1.407 9.152 -3.602 1.00 64.94 517 ASP A CA 1
ATOM 3990 C C . ASP A 1 517 ? -0.109 9.575 -2.870 1.00 64.94 517 ASP A C 1
ATOM 3992 O O . ASP A 1 517 ? 0.244 8.994 -1.839 1.00 64.94 517 ASP A O 1
ATOM 3996 N N . ALA A 1 518 ? 0.611 10.597 -3.358 1.00 67.50 518 ALA A N 1
ATOM 3997 C CA . ALA A 1 518 ? 1.932 11.006 -2.855 1.00 67.50 518 ALA A CA 1
ATOM 3998 C C . ALA A 1 518 ? 1.951 11.264 -1.340 1.00 67.50 518 ALA A C 1
ATOM 4000 O O . ALA A 1 518 ? 2.891 10.915 -0.623 1.00 67.50 518 ALA A O 1
ATOM 4001 N N . GLN A 1 519 ? 0.880 11.876 -0.835 1.00 65.50 519 GLN A N 1
ATOM 4002 C CA . GLN A 1 519 ? 0.773 12.244 0.570 1.00 65.50 519 GLN A CA 1
ATOM 4003 C C . GLN A 1 519 ? 0.561 11.030 1.482 1.00 65.50 519 GLN A C 1
ATOM 4005 O O . GLN A 1 519 ? 1.039 11.051 2.616 1.00 65.50 519 GLN A O 1
ATOM 4010 N N . GLY A 1 520 ? -0.111 9.982 0.990 1.00 65.50 520 GLY A N 1
ATOM 4011 C CA . GLY A 1 520 ? -0.232 8.705 1.692 1.00 65.50 520 GLY A CA 1
ATOM 4012 C C . GLY A 1 520 ? 1.123 8.009 1.824 1.00 65.50 520 GLY A C 1
ATOM 4013 O O . GLY A 1 520 ? 1.471 7.539 2.903 1.00 65.50 520 GLY A O 1
ATOM 4014 N N . VAL A 1 521 ? 1.944 8.045 0.768 1.00 73.69 521 VAL A N 1
ATOM 4015 C CA . VAL A 1 521 ? 3.299 7.467 0.799 1.00 73.69 521 VAL A CA 1
ATOM 4016 C C . VAL A 1 521 ? 4.194 8.191 1.810 1.00 73.69 521 VAL A C 1
ATOM 4018 O O . VAL A 1 521 ? 4.856 7.542 2.612 1.00 73.69 521 VAL A O 1
ATOM 4021 N N . ILE A 1 522 ? 4.185 9.528 1.836 1.00 72.12 522 ILE A N 1
ATOM 4022 C CA . ILE A 1 522 ? 4.969 10.308 2.816 1.00 72.12 522 ILE A CA 1
ATOM 4023 C C . ILE A 1 522 ? 4.495 10.041 4.255 1.00 72.12 522 ILE A C 1
ATOM 4025 O O . ILE A 1 522 ? 5.313 9.942 5.173 1.00 72.12 522 ILE A O 1
ATOM 4029 N N . ALA A 1 523 ? 3.181 9.914 4.465 1.00 69.12 523 ALA A N 1
ATOM 4030 C CA . ALA A 1 523 ? 2.618 9.548 5.764 1.00 69.12 523 ALA A CA 1
ATOM 4031 C C . ALA A 1 523 ? 3.135 8.179 6.233 1.00 69.12 523 ALA A C 1
ATOM 4033 O O . ALA A 1 523 ? 3.576 8.049 7.370 1.00 69.12 523 ALA A O 1
ATOM 4034 N N . GLN A 1 524 ? 3.188 7.192 5.339 1.00 74.69 524 GLN A N 1
ATOM 4035 C CA . GLN A 1 524 ? 3.748 5.878 5.644 1.00 74.69 524 GLN A CA 1
ATOM 4036 C C . GLN A 1 524 ? 5.261 5.938 5.909 1.00 74.69 524 GLN A C 1
ATOM 4038 O O . GLN A 1 524 ? 5.743 5.358 6.879 1.00 74.69 524 GLN A O 1
ATOM 4043 N N . LEU A 1 525 ? 6.023 6.689 5.105 1.00 79.00 525 LEU A N 1
ATOM 4044 C CA . LEU A 1 525 ? 7.466 6.852 5.314 1.00 79.00 525 LEU A CA 1
ATOM 4045 C C . LEU A 1 525 ? 7.802 7.491 6.659 1.00 79.00 525 LEU A C 1
ATOM 4047 O O . LEU A 1 525 ? 8.832 7.185 7.249 1.00 79.00 525 LEU A O 1
ATOM 4051 N N . SER A 1 526 ? 6.914 8.336 7.175 1.00 78.81 526 SER A N 1
ATOM 4052 C CA . SER A 1 526 ? 7.085 9.009 8.462 1.00 78.81 526 SER A CA 1
ATOM 4053 C C . SER A 1 526 ? 7.354 8.041 9.626 1.00 78.81 526 SER A C 1
ATOM 4055 O O . SER A 1 526 ? 8.017 8.420 10.590 1.00 78.81 526 SER A O 1
ATOM 4057 N N . LEU A 1 527 ? 6.918 6.781 9.527 1.00 75.88 527 LEU A N 1
ATOM 4058 C CA . LEU A 1 527 ? 7.220 5.721 10.497 1.00 75.88 527 LEU A CA 1
ATOM 4059 C C . LEU A 1 527 ? 8.720 5.479 10.682 1.00 75.88 527 LEU A C 1
ATOM 4061 O O . LEU A 1 527 ? 9.158 5.126 11.774 1.00 75.88 527 LEU A O 1
ATOM 4065 N N . TYR A 1 528 ? 9.485 5.692 9.618 1.00 85.62 528 TYR A N 1
ATOM 4066 C CA . TYR A 1 528 ? 10.909 5.398 9.516 1.00 85.62 528 TYR A CA 1
ATOM 4067 C C . TYR A 1 528 ? 11.790 6.632 9.727 1.00 85.62 528 TYR A C 1
ATOM 4069 O O . TYR A 1 528 ? 13.003 6.536 9.591 1.00 85.62 528 TYR A O 1
ATOM 4077 N N . ALA A 1 529 ? 11.201 7.798 10.009 1.00 86.56 529 ALA A N 1
ATOM 4078 C CA . ALA A 1 529 ? 11.962 9.018 10.254 1.00 86.56 529 ALA A CA 1
ATOM 4079 C C . ALA A 1 529 ? 12.804 8.882 11.534 1.00 86.56 529 ALA A C 1
ATOM 4081 O O . ALA A 1 529 ? 12.260 8.524 12.581 1.00 86.56 529 ALA A O 1
ATOM 4082 N N . ILE A 1 530 ? 14.097 9.197 11.438 1.00 88.00 530 ILE A N 1
ATOM 4083 C CA . ILE A 1 530 ? 15.061 9.124 12.551 1.00 88.00 530 ILE A CA 1
ATOM 4084 C C . ILE A 1 530 ? 15.643 10.489 12.943 1.00 88.00 530 ILE A C 1
ATOM 4086 O O . ILE A 1 530 ? 16.135 10.644 14.052 1.00 88.00 530 ILE A O 1
ATOM 4090 N N . GLY A 1 531 ? 15.560 11.498 12.071 1.00 87.62 531 GLY A N 1
ATOM 4091 C CA . GLY A 1 531 ? 16.050 12.845 12.365 1.00 87.62 531 GLY A CA 1
ATOM 4092 C C . GLY A 1 531 ? 16.064 13.751 11.142 1.00 87.62 531 GLY A C 1
ATOM 4093 O O . GLY A 1 531 ? 15.376 13.491 10.152 1.00 87.62 531 GLY A O 1
ATOM 4094 N N . THR A 1 532 ? 16.840 14.833 11.202 1.00 88.88 532 THR A N 1
ATOM 4095 C CA . THR A 1 532 ? 16.934 15.821 10.109 1.00 88.88 532 THR A CA 1
ATOM 4096 C C . THR A 1 532 ? 18.370 16.062 9.672 1.00 88.88 532 THR A C 1
ATOM 4098 O O . THR A 1 532 ? 19.295 15.908 10.465 1.00 88.88 532 THR A O 1
ATOM 4101 N N . ILE A 1 533 ? 18.558 16.458 8.413 1.00 86.62 533 ILE A N 1
ATOM 4102 C CA . ILE A 1 533 ? 19.861 16.906 7.924 1.00 86.62 533 ILE A CA 1
ATOM 4103 C C . ILE A 1 533 ? 20.201 18.245 8.585 1.00 86.62 533 ILE A C 1
ATOM 4105 O O . ILE A 1 533 ? 19.393 19.180 8.588 1.00 86.62 533 ILE A O 1
ATOM 4109 N N . GLU A 1 534 ? 21.415 18.350 9.119 1.00 83.69 534 GLU A N 1
ATOM 4110 C CA . GLU A 1 534 ? 21.959 19.595 9.648 1.00 83.69 534 GLU A CA 1
ATOM 4111 C C . GLU A 1 534 ? 21.858 20.741 8.633 1.00 83.69 534 GLU A C 1
ATOM 4113 O O . GLU A 1 534 ? 22.240 20.624 7.470 1.00 83.69 534 GLU A O 1
ATOM 4118 N N . LYS A 1 535 ? 21.414 21.916 9.093 1.00 66.56 535 LYS A N 1
ATOM 4119 C CA . LYS A 1 535 ? 21.319 23.119 8.247 1.00 66.56 535 LYS A CA 1
ATOM 4120 C C . LYS A 1 535 ? 22.683 23.702 7.850 1.00 66.56 535 LYS A C 1
ATOM 4122 O O . LYS A 1 535 ? 22.726 24.635 7.049 1.00 66.56 535 LYS A O 1
ATOM 4127 N N . ARG A 1 536 ? 23.793 23.211 8.420 1.00 63.78 536 ARG A N 1
ATOM 4128 C CA . ARG A 1 536 ? 25.141 23.667 8.058 1.00 63.78 536 ARG A CA 1
ATOM 4129 C C . ARG A 1 536 ? 25.436 23.271 6.612 1.00 63.78 536 ARG A C 1
ATOM 4131 O O . ARG A 1 536 ? 25.442 22.103 6.243 1.00 63.78 536 ARG A O 1
ATOM 4138 N N . SER A 1 537 ? 25.656 24.287 5.786 1.00 56.00 537 SER A N 1
ATOM 4139 C CA . SER A 1 537 ? 25.779 24.154 4.340 1.00 56.00 537 SER A CA 1
ATOM 4140 C C . SER A 1 537 ? 27.132 23.556 3.948 1.00 56.00 537 SER A C 1
ATOM 4142 O O . SER A 1 537 ? 28.116 24.282 3.819 1.00 56.00 537 SER A O 1
ATOM 4144 N N . MET A 1 538 ? 27.173 22.250 3.668 1.00 67.94 538 MET A N 1
ATOM 4145 C CA . MET A 1 538 ? 28.174 21.721 2.738 1.00 67.94 538 MET A CA 1
ATOM 4146 C C . MET A 1 538 ? 27.991 22.425 1.386 1.00 67.94 538 MET A C 1
ATOM 4148 O O . MET A 1 538 ? 26.861 22.597 0.924 1.00 67.94 538 MET A O 1
ATOM 4152 N N . SER A 1 539 ? 29.085 22.848 0.749 1.00 69.81 539 SER A N 1
ATOM 4153 C CA . SER A 1 539 ? 28.993 23.509 -0.556 1.00 69.81 539 SER A CA 1
ATOM 4154 C C . SER A 1 539 ? 28.320 22.591 -1.587 1.00 69.81 539 SER A C 1
ATOM 4156 O O . SER A 1 539 ? 28.466 21.365 -1.543 1.00 69.81 539 SER A O 1
ATOM 4158 N N . SER A 1 540 ? 27.592 23.176 -2.542 1.00 72.88 540 SER A N 1
ATOM 4159 C CA . SER A 1 540 ? 26.917 22.434 -3.622 1.00 72.88 540 SER A CA 1
ATOM 4160 C C . SER A 1 540 ? 27.872 21.497 -4.373 1.00 72.88 540 SER A C 1
ATOM 4162 O O . SER A 1 540 ? 27.497 20.386 -4.746 1.00 72.88 540 SER A O 1
ATOM 4164 N N . ARG A 1 541 ? 29.135 21.914 -4.514 1.00 66.81 541 ARG A N 1
ATOM 4165 C CA . ARG A 1 541 ? 30.227 21.138 -5.106 1.00 66.81 541 ARG A CA 1
ATOM 4166 C C . ARG A 1 541 ? 30.548 19.870 -4.314 1.00 66.81 541 ARG A C 1
ATOM 4168 O O . ARG A 1 541 ? 30.507 18.783 -4.881 1.00 66.81 541 ARG A O 1
ATOM 4175 N N . LEU A 1 542 ? 30.838 19.989 -3.016 1.00 65.50 542 LEU A N 1
ATOM 4176 C CA . LEU A 1 542 ? 31.177 18.838 -2.166 1.00 65.50 542 LEU A CA 1
ATOM 4177 C C . LEU A 1 542 ? 29.987 17.875 -2.042 1.00 65.50 542 LEU A C 1
ATOM 4179 O O . LEU A 1 542 ? 30.165 16.661 -2.091 1.00 65.50 542 LEU A O 1
ATOM 4183 N N . ARG A 1 543 ? 28.764 18.417 -2.002 1.00 75.00 543 ARG A N 1
ATOM 4184 C CA . ARG A 1 543 ? 27.517 17.643 -2.041 1.00 75.00 543 ARG A CA 1
ATOM 4185 C C . ARG A 1 543 ? 27.367 16.826 -3.323 1.00 75.00 543 ARG A C 1
ATOM 4187 O O . ARG A 1 543 ? 26.959 15.671 -3.254 1.00 75.00 543 ARG A O 1
ATOM 4194 N N . SER A 1 544 ? 27.734 17.393 -4.474 1.00 71.12 544 SER A N 1
ATOM 4195 C CA . SER A 1 544 ? 27.750 16.670 -5.751 1.00 71.12 544 SER A CA 1
ATOM 4196 C C . SER A 1 544 ? 28.810 15.567 -5.779 1.00 71.12 544 SER A C 1
ATOM 4198 O O . SER A 1 544 ? 28.528 14.479 -6.267 1.00 71.12 544 SER A O 1
ATOM 4200 N N . ILE A 1 545 ? 30.010 15.826 -5.249 1.00 65.56 545 ILE A N 1
ATOM 4201 C CA . ILE A 1 545 ? 31.092 14.830 -5.203 1.00 65.56 545 ILE A CA 1
ATOM 4202 C C . ILE A 1 545 ? 30.705 13.653 -4.303 1.00 65.56 545 ILE A C 1
ATOM 4204 O O . ILE A 1 545 ? 30.830 12.505 -4.717 1.00 65.56 545 ILE A O 1
ATOM 4208 N N . LEU A 1 546 ? 30.197 13.929 -3.097 1.00 69.31 546 LEU A N 1
ATOM 4209 C CA . LEU A 1 546 ? 29.734 12.895 -2.171 1.00 69.31 546 LEU A CA 1
ATOM 4210 C C . LEU A 1 546 ? 28.633 12.036 -2.799 1.00 69.31 546 LEU A C 1
ATOM 4212 O O . LEU A 1 546 ? 28.703 10.812 -2.742 1.00 69.31 546 LEU A O 1
ATOM 4216 N N . ARG A 1 547 ? 27.658 12.674 -3.457 1.00 77.25 547 ARG A N 1
ATOM 4217 C CA . ARG A 1 547 ? 26.605 11.984 -4.208 1.00 77.25 547 ARG A CA 1
ATOM 4218 C C . ARG A 1 547 ? 27.189 11.022 -5.243 1.00 77.25 547 ARG A C 1
ATOM 4220 O O . ARG A 1 547 ? 26.809 9.859 -5.254 1.00 77.25 547 ARG A O 1
ATOM 4227 N N . ASP A 1 548 ? 28.132 11.486 -6.062 1.00 68.50 548 ASP A N 1
ATOM 4228 C CA . ASP A 1 548 ? 28.751 10.657 -7.101 1.00 68.50 548 ASP A CA 1
ATOM 4229 C C . ASP A 1 548 ? 29.572 9.491 -6.513 1.00 68.50 548 ASP A C 1
ATOM 4231 O O . ASP A 1 548 ? 29.609 8.410 -7.105 1.00 68.50 548 ASP A O 1
ATOM 4235 N N . ILE A 1 549 ? 30.213 9.679 -5.351 1.00 65.69 549 ILE A N 1
ATOM 4236 C CA . ILE A 1 549 ? 30.930 8.612 -4.631 1.00 65.69 549 ILE A CA 1
ATOM 4237 C C . ILE A 1 549 ? 29.949 7.542 -4.143 1.00 65.69 549 ILE A C 1
ATOM 4239 O O . ILE A 1 549 ? 30.165 6.359 -4.410 1.00 65.69 549 ILE A O 1
ATOM 4243 N N . VAL A 1 550 ? 28.876 7.945 -3.457 1.00 71.25 550 VAL A N 1
ATOM 4244 C CA . VAL A 1 550 ? 27.858 7.018 -2.937 1.00 71.25 550 VAL A CA 1
ATOM 4245 C C . VAL A 1 550 ? 27.145 6.300 -4.085 1.00 71.25 550 VAL A C 1
ATOM 4247 O O . VAL A 1 550 ? 26.958 5.089 -4.013 1.00 71.25 550 VAL A O 1
ATOM 4250 N N . ASP A 1 551 ? 26.852 6.993 -5.188 1.00 74.12 551 ASP A N 1
ATOM 4251 C CA . ASP A 1 551 ? 26.331 6.384 -6.417 1.00 74.12 551 ASP A CA 1
ATOM 4252 C C . ASP A 1 551 ? 27.274 5.299 -6.958 1.00 74.12 551 ASP A C 1
ATOM 4254 O O . ASP A 1 551 ? 26.830 4.198 -7.284 1.00 74.12 551 ASP A O 1
ATOM 4258 N N . CYS A 1 552 ? 28.584 5.570 -7.036 1.00 67.56 552 CYS A N 1
ATOM 4259 C CA . CYS A 1 552 ? 29.566 4.565 -7.460 1.00 67.56 552 CYS A CA 1
ATOM 4260 C C . CYS A 1 552 ? 29.574 3.359 -6.520 1.00 67.56 552 CYS A C 1
ATOM 4262 O O . CYS A 1 552 ? 29.606 2.219 -6.986 1.00 67.56 552 CYS A O 1
ATOM 4264 N N . GLN A 1 553 ? 29.536 3.600 -5.207 1.00 66.94 553 GLN A N 1
ATOM 4265 C CA . GLN A 1 553 ? 29.456 2.534 -4.213 1.00 66.94 553 GLN A CA 1
ATOM 4266 C C . GLN A 1 553 ? 28.199 1.702 -4.431 1.00 66.94 553 GLN A C 1
ATOM 4268 O O . GLN A 1 553 ? 28.329 0.506 -4.639 1.00 66.94 553 GLN A O 1
ATOM 4273 N N . ASN A 1 554 ? 27.019 2.313 -4.525 1.00 72.38 554 ASN A N 1
ATOM 4274 C CA . ASN A 1 554 ? 25.762 1.612 -4.774 1.00 72.38 554 ASN A CA 1
ATOM 4275 C C . ASN A 1 554 ? 25.802 0.820 -6.095 1.00 72.38 554 ASN A C 1
ATOM 4277 O O . ASN A 1 554 ? 25.437 -0.355 -6.149 1.00 72.38 554 ASN A O 1
ATOM 4281 N N . VAL A 1 555 ? 26.312 1.398 -7.182 1.00 66.56 555 VAL A N 1
ATOM 4282 C CA . VAL A 1 555 ? 26.432 0.678 -8.461 1.00 66.56 555 VAL A CA 1
ATOM 4283 C C . VAL A 1 555 ? 27.342 -0.550 -8.338 1.00 66.56 555 VAL A C 1
ATOM 4285 O O . VAL A 1 555 ? 27.074 -1.560 -8.990 1.00 66.56 555 VAL A O 1
ATOM 4288 N N . LEU A 1 556 ? 28.377 -0.502 -7.500 1.00 60.09 556 LEU A N 1
ATOM 4289 C CA . LEU A 1 556 ? 29.338 -1.590 -7.325 1.00 60.09 556 LEU A CA 1
ATOM 4290 C C . LEU A 1 556 ? 28.961 -2.594 -6.224 1.00 60.09 556 LEU A C 1
ATOM 4292 O O . LEU A 1 556 ? 29.275 -3.768 -6.388 1.00 60.09 556 LEU A O 1
ATOM 4296 N N . THR A 1 557 ? 28.334 -2.164 -5.121 1.00 60.12 557 THR A N 1
ATOM 4297 C CA . THR A 1 557 ? 28.018 -2.974 -3.920 1.00 60.12 557 THR A CA 1
ATOM 4298 C C . THR A 1 557 ? 26.594 -3.497 -3.914 1.00 60.12 557 THR A C 1
ATOM 4300 O O . THR A 1 557 ? 26.279 -4.433 -3.187 1.00 60.12 557 THR A O 1
ATOM 4303 N N . ASN A 1 558 ? 25.714 -2.872 -4.689 1.00 61.22 558 ASN A N 1
ATOM 4304 C CA . ASN A 1 558 ? 24.283 -3.067 -4.548 1.00 61.22 558 ASN A CA 1
ATOM 4305 C C . ASN A 1 558 ? 23.600 -3.478 -5.857 1.00 61.22 558 ASN A C 1
ATOM 4307 O O . ASN A 1 558 ? 22.400 -3.772 -5.866 1.00 61.22 558 ASN A O 1
ATOM 4311 N N . ASN A 1 559 ? 24.327 -3.513 -6.980 1.00 60.97 559 ASN A N 1
ATOM 4312 C CA . ASN A 1 559 ? 23.857 -4.168 -8.199 1.00 60.97 559 ASN A CA 1
ATOM 4313 C C . ASN A 1 559 ? 23.844 -5.686 -8.065 1.00 60.97 559 ASN A C 1
ATOM 4315 O O . ASN A 1 559 ? 24.425 -6.258 -7.150 1.00 60.97 559 ASN A O 1
ATOM 4319 N N . THR A 1 560 ? 23.113 -6.334 -8.969 1.00 51.12 560 THR A N 1
ATOM 4320 C CA . THR A 1 560 ? 22.646 -7.737 -8.935 1.00 51.12 560 THR A CA 1
ATOM 4321 C C . THR A 1 560 ? 23.724 -8.817 -8.855 1.00 51.12 560 THR A C 1
ATOM 4323 O O . THR A 1 560 ? 23.445 -10.012 -8.817 1.00 51.12 560 THR A O 1
ATOM 4326 N N . TRP A 1 561 ? 24.960 -8.378 -8.715 1.00 47.75 561 TRP A N 1
ATOM 4327 C CA . TRP A 1 561 ? 26.125 -9.132 -8.335 1.00 47.75 561 TRP A CA 1
ATOM 4328 C C . TRP A 1 561 ? 25.998 -9.922 -7.008 1.00 47.75 561 TRP A C 1
ATOM 4330 O O . TRP A 1 561 ? 26.433 -11.073 -6.956 1.00 47.75 561 TRP A O 1
ATOM 4340 N N . PHE A 1 562 ? 25.377 -9.371 -5.951 1.00 44.50 562 PHE A N 1
ATOM 4341 C CA . PHE A 1 562 ? 25.443 -9.945 -4.583 1.00 44.50 562 PHE A CA 1
ATOM 4342 C C . PHE A 1 562 ? 24.368 -10.982 -4.237 1.00 44.50 562 PHE A C 1
ATOM 4344 O O . PHE A 1 562 ? 24.384 -11.540 -3.141 1.00 44.50 562 PHE A O 1
ATOM 4351 N N . ALA A 1 563 ? 23.459 -11.300 -5.161 1.00 43.81 563 ALA A N 1
ATOM 4352 C CA . ALA A 1 563 ? 22.636 -12.495 -5.020 1.00 43.81 563 ALA A CA 1
ATOM 4353 C C . ALA A 1 563 ? 23.534 -13.708 -5.305 1.00 43.81 563 ALA A C 1
ATOM 4355 O O . ALA A 1 563 ? 23.839 -14.002 -6.464 1.00 43.81 563 ALA A O 1
ATOM 4356 N N . SER A 1 564 ? 23.992 -14.401 -4.261 1.00 42.00 564 SER A N 1
ATOM 4357 C CA . SER A 1 564 ? 24.928 -15.541 -4.306 1.00 42.00 564 SER A CA 1
ATOM 4358 C C . SER A 1 564 ? 24.459 -16.720 -5.174 1.00 42.00 564 SER A C 1
ATOM 4360 O O . SER A 1 564 ? 25.261 -17.572 -5.566 1.00 42.00 564 SER A O 1
ATOM 4362 N N . ASP A 1 565 ? 23.210 -16.705 -5.636 1.00 48.88 565 ASP A N 1
ATOM 4363 C CA . ASP A 1 565 ? 22.510 -17.924 -6.028 1.00 48.88 565 ASP A CA 1
ATOM 4364 C C . ASP A 1 565 ? 22.261 -18.057 -7.546 1.00 48.88 565 ASP A C 1
ATOM 4366 O O . ASP A 1 565 ? 21.554 -18.980 -7.955 1.00 48.88 565 ASP A O 1
ATOM 4370 N N . ARG A 1 566 ? 22.785 -17.158 -8.412 1.00 45.41 566 ARG A N 1
ATOM 4371 C CA . ARG A 1 566 ? 22.453 -17.153 -9.863 1.00 45.41 566 ARG A CA 1
ATOM 4372 C C . ARG A 1 566 ? 23.566 -16.757 -10.838 1.00 45.41 566 ARG A C 1
ATOM 4374 O O . ARG A 1 566 ? 24.364 -15.881 -10.520 1.00 45.41 566 ARG A O 1
ATOM 4381 N N . PRO A 1 567 ? 23.580 -17.334 -12.059 1.00 45.34 567 PRO A N 1
ATOM 4382 C CA . PRO A 1 567 ? 24.430 -16.865 -13.152 1.00 45.34 567 PRO A CA 1
ATOM 4383 C C . PRO A 1 567 ? 23.907 -15.535 -13.729 1.00 45.34 567 PRO A C 1
ATOM 4385 O O . PRO A 1 567 ? 22.714 -15.408 -14.004 1.00 45.34 567 PRO A O 1
ATOM 4388 N N . VAL A 1 568 ? 24.803 -14.563 -13.937 1.00 49.09 568 VAL A N 1
ATOM 4389 C CA . VAL A 1 568 ? 24.504 -13.244 -14.529 1.00 49.09 568 VAL A CA 1
ATOM 4390 C C . VAL A 1 568 ? 25.272 -13.098 -15.855 1.00 49.09 568 VAL A C 1
ATOM 4392 O O . VAL A 1 568 ? 26.459 -13.425 -15.883 1.00 49.09 568 VAL A O 1
ATOM 4395 N N . PRO A 1 569 ? 24.650 -12.619 -16.951 1.00 48.72 569 PRO A N 1
ATOM 4396 C CA . PRO A 1 569 ? 25.337 -12.430 -18.234 1.00 48.72 569 PRO A CA 1
ATOM 4397 C C . PRO A 1 569 ? 26.425 -11.337 -18.215 1.00 48.72 569 PRO A C 1
ATOM 4399 O O . PRO A 1 569 ? 26.242 -10.286 -17.603 1.00 48.72 569 PRO A O 1
ATOM 4402 N N . PHE A 1 570 ? 27.519 -11.530 -18.964 1.00 48.44 570 PHE A N 1
ATOM 4403 C CA . PHE A 1 570 ? 28.682 -10.621 -19.007 1.00 48.44 570 PHE A CA 1
ATOM 4404 C C . PHE A 1 570 ? 28.356 -9.164 -19.380 1.00 48.44 570 PHE A C 1
ATOM 4406 O O . PHE A 1 570 ? 28.893 -8.240 -18.771 1.00 48.44 570 PHE A O 1
ATOM 4413 N N . PHE A 1 571 ? 27.444 -8.937 -20.331 1.00 48.44 571 PHE A N 1
ATOM 4414 C CA . PHE A 1 571 ? 27.066 -7.581 -20.754 1.00 48.44 571 PHE A CA 1
ATOM 4415 C C . PHE A 1 571 ? 26.507 -6.737 -19.596 1.00 48.44 571 PHE A C 1
ATOM 4417 O O . PHE A 1 571 ? 26.604 -5.513 -19.610 1.00 48.44 571 PHE A O 1
ATOM 4424 N N . VAL A 1 572 ? 25.964 -7.381 -18.554 1.00 48.50 572 VAL A N 1
ATOM 4425 C CA . VAL A 1 572 ? 25.492 -6.689 -17.353 1.00 48.50 572 VAL A CA 1
ATOM 4426 C C . VAL A 1 572 ? 26.657 -6.066 -16.577 1.00 48.50 572 VAL A C 1
ATOM 4428 O O . VAL A 1 572 ? 26.510 -4.960 -16.067 1.00 48.50 572 VAL A O 1
ATOM 4431 N N . ILE A 1 573 ? 27.804 -6.749 -16.537 1.00 50.78 573 ILE A N 1
ATOM 4432 C CA . ILE A 1 573 ? 29.020 -6.357 -15.810 1.00 50.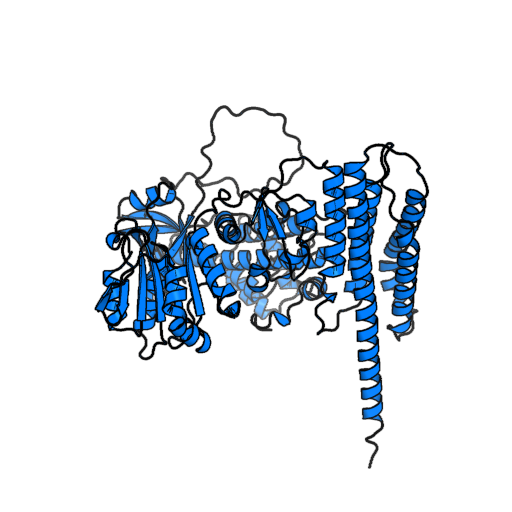78 573 ILE A CA 1
ATOM 4433 C C . ILE A 1 573 ? 29.739 -5.216 -16.537 1.00 50.78 573 ILE A C 1
ATOM 4435 O O . ILE A 1 573 ? 30.081 -4.209 -15.919 1.00 50.78 573 ILE A O 1
ATOM 4439 N N . ALA A 1 574 ? 29.930 -5.353 -17.852 1.00 51.09 574 ALA A N 1
ATOM 4440 C CA . ALA A 1 574 ? 30.617 -4.353 -18.672 1.00 51.09 574 ALA A CA 1
ATOM 4441 C C . ALA A 1 574 ? 29.932 -2.974 -18.600 1.00 51.09 574 ALA A C 1
ATOM 4443 O O . ALA A 1 574 ? 30.585 -1.941 -18.459 1.00 51.09 574 ALA A O 1
ATOM 4444 N N . GLU A 1 575 ? 28.601 -2.962 -18.623 1.00 53.47 575 GLU A N 1
ATOM 4445 C CA . GLU A 1 575 ? 27.805 -1.739 -18.554 1.00 53.47 575 GLU A CA 1
ATOM 4446 C C . GLU A 1 575 ? 27.843 -1.068 -17.165 1.00 53.47 575 GLU A C 1
ATOM 4448 O O . GLU A 1 575 ? 27.949 0.158 -17.086 1.00 53.47 575 GLU A O 1
ATOM 4453 N N . SER A 1 576 ? 27.844 -1.838 -16.067 1.00 54.28 576 SER A N 1
ATOM 4454 C CA . SER A 1 576 ? 28.025 -1.294 -14.710 1.00 54.28 576 SER A CA 1
ATOM 4455 C C . SER A 1 576 ? 29.398 -0.639 -14.533 1.00 54.28 576 SER A C 1
ATOM 4457 O O . SER A 1 576 ? 29.491 0.439 -13.951 1.00 54.28 576 SER A O 1
ATOM 4459 N N . LEU A 1 577 ? 30.460 -1.241 -15.079 1.00 54.59 577 LEU A N 1
ATOM 4460 C CA . LEU A 1 577 ? 31.808 -0.662 -15.053 1.00 54.59 577 LEU A CA 1
ATOM 4461 C C . LEU A 1 577 ? 31.895 0.641 -15.862 1.00 54.59 577 LEU A C 1
ATOM 4463 O O . LEU A 1 577 ? 32.556 1.589 -15.434 1.00 54.59 577 LEU A O 1
ATOM 4467 N N . LEU A 1 578 ? 31.187 0.725 -16.992 1.00 54.97 578 LEU A N 1
ATOM 4468 C CA . LEU A 1 578 ? 31.120 1.938 -17.809 1.00 54.97 578 LEU A CA 1
ATOM 4469 C C . LEU A 1 578 ? 30.404 3.089 -17.083 1.00 54.97 578 LEU A C 1
ATOM 4471 O O . LEU A 1 578 ? 30.872 4.229 -17.122 1.00 54.97 578 LEU A O 1
ATOM 4475 N N . VAL A 1 579 ? 29.294 2.809 -16.392 1.00 57.25 579 VAL A N 1
ATOM 4476 C CA . VAL A 1 579 ? 28.598 3.817 -15.570 1.00 57.25 579 VAL A CA 1
ATOM 4477 C C . VAL A 1 579 ? 29.503 4.310 -14.444 1.00 57.25 579 VAL A C 1
ATOM 4479 O O . VAL A 1 579 ? 29.667 5.521 -14.283 1.00 57.25 579 VAL A O 1
ATOM 4482 N N . THR A 1 580 ? 30.152 3.393 -13.724 1.00 55.97 580 THR A N 1
ATOM 4483 C CA . THR A 1 580 ? 31.128 3.728 -12.678 1.00 55.97 580 THR A CA 1
ATOM 4484 C C . THR A 1 580 ? 32.251 4.607 -13.227 1.00 55.97 580 THR A C 1
ATOM 4486 O O . THR A 1 580 ? 32.587 5.619 -12.621 1.00 55.97 580 THR A O 1
ATOM 4489 N N . SER A 1 581 ? 32.778 4.300 -14.414 1.00 55.28 581 SER A N 1
ATOM 4490 C CA . SER A 1 581 ? 33.789 5.124 -15.088 1.00 55.28 581 SER A CA 1
ATOM 4491 C C . SER A 1 581 ? 33.339 6.564 -15.302 1.00 55.28 581 SER A C 1
ATOM 4493 O O . SER A 1 581 ? 34.020 7.510 -14.910 1.00 55.28 581 SER A O 1
ATOM 4495 N N . ARG A 1 582 ? 32.148 6.750 -15.882 1.00 60.81 582 ARG A N 1
ATOM 4496 C CA . ARG A 1 582 ? 31.588 8.079 -16.156 1.00 60.81 582 ARG A CA 1
ATOM 4497 C C . ARG A 1 582 ? 31.354 8.868 -14.870 1.00 60.81 582 ARG A C 1
ATOM 4499 O O . ARG A 1 582 ? 31.537 10.084 -14.861 1.00 60.81 582 ARG A O 1
ATOM 4506 N N . SER A 1 583 ? 30.961 8.200 -13.790 1.00 61.34 583 SER A N 1
ATOM 4507 C CA . SER A 1 583 ? 30.803 8.825 -12.474 1.00 61.34 583 SER A CA 1
ATOM 4508 C C . SER A 1 583 ? 32.147 9.202 -11.852 1.00 61.34 583 SER A C 1
ATOM 4510 O O . SER A 1 583 ? 32.296 10.337 -11.408 1.00 61.34 583 SER A O 1
ATOM 4512 N N . ILE A 1 584 ? 33.166 8.342 -11.938 1.00 56.38 584 ILE A N 1
ATOM 4513 C CA . ILE A 1 584 ? 34.539 8.684 -11.534 1.00 56.38 584 ILE A CA 1
ATOM 4514 C C . ILE A 1 584 ? 35.041 9.903 -12.326 1.00 56.38 584 ILE A C 1
ATOM 4516 O O . ILE A 1 584 ? 35.557 10.845 -11.730 1.00 56.38 584 ILE A O 1
ATOM 4520 N N . ALA A 1 585 ? 34.790 9.968 -13.638 1.00 56.50 585 ALA A N 1
ATOM 4521 C CA . ALA A 1 585 ? 35.118 11.132 -14.468 1.00 56.50 585 ALA A CA 1
ATOM 4522 C C . ALA A 1 585 ? 34.519 12.444 -13.940 1.00 56.50 585 ALA A C 1
ATOM 4524 O O . ALA A 1 585 ? 35.155 13.501 -13.981 1.00 56.50 585 ALA A O 1
ATOM 4525 N N . ARG A 1 586 ? 33.267 12.387 -13.468 1.00 61.31 586 ARG A N 1
ATOM 4526 C CA . ARG A 1 586 ? 32.563 13.534 -12.879 1.00 61.31 586 ARG A CA 1
ATOM 4527 C C . ARG A 1 586 ? 33.171 13.930 -11.538 1.00 61.31 586 ARG A C 1
ATOM 4529 O O . ARG A 1 586 ? 33.440 15.117 -11.366 1.00 61.31 586 ARG A O 1
ATOM 4536 N N . ILE A 1 587 ? 33.483 12.962 -10.671 1.00 58.00 587 ILE A N 1
ATOM 4537 C CA . ILE A 1 587 ? 34.176 13.188 -9.390 1.00 58.00 587 ILE A CA 1
ATOM 4538 C C . ILE A 1 587 ? 35.478 13.960 -9.620 1.00 58.00 587 ILE A C 1
ATOM 4540 O O . ILE A 1 587 ? 35.729 14.970 -8.968 1.00 58.00 587 ILE A O 1
ATOM 4544 N N . GLN A 1 588 ? 36.276 13.547 -10.603 1.00 53.94 588 GLN A N 1
ATOM 4545 C CA . GLN A 1 588 ? 37.557 14.192 -10.887 1.00 53.94 588 GLN A CA 1
ATOM 4546 C C . GLN A 1 588 ? 37.424 15.611 -11.430 1.00 53.94 588 GLN A C 1
ATOM 4548 O O . GLN A 1 588 ? 38.129 16.507 -10.972 1.00 53.94 588 GLN A O 1
ATOM 4553 N N . ARG A 1 589 ? 36.523 15.842 -12.397 1.00 59.75 589 ARG A N 1
ATOM 4554 C CA . ARG A 1 589 ? 36.239 17.200 -12.898 1.00 59.75 589 ARG A CA 1
ATOM 4555 C C . ARG A 1 589 ? 35.727 18.091 -11.768 1.00 59.75 589 ARG A C 1
ATOM 4557 O O . ARG A 1 589 ? 36.126 19.244 -11.644 1.00 59.75 589 ARG A O 1
ATOM 4564 N N . GLY A 1 590 ? 34.885 17.524 -10.908 1.00 55.16 590 GLY A N 1
ATOM 4565 C CA . GLY A 1 590 ? 34.400 18.157 -9.693 1.00 55.16 590 GLY A CA 1
ATOM 4566 C C . GLY A 1 590 ? 35.510 18.471 -8.692 1.00 55.16 590 GLY A C 1
ATOM 4567 O O . GLY A 1 590 ? 35.373 19.442 -7.966 1.00 55.16 590 GLY A O 1
ATOM 4568 N N . ALA A 1 591 ? 36.627 17.746 -8.671 1.00 52.38 591 ALA A N 1
ATOM 4569 C CA . ALA A 1 591 ? 37.730 17.955 -7.728 1.00 52.38 591 ALA A CA 1
ATOM 4570 C C . ALA A 1 591 ? 38.818 18.950 -8.201 1.00 52.38 591 ALA A C 1
ATOM 4572 O O . ALA A 1 591 ? 39.669 19.326 -7.401 1.00 52.38 591 ALA A O 1
ATOM 4573 N N . THR A 1 592 ? 38.804 19.399 -9.465 1.00 49.78 592 THR A N 1
ATOM 4574 C CA . THR A 1 592 ? 39.989 19.988 -10.140 1.00 49.78 592 THR A CA 1
ATOM 4575 C C . THR A 1 592 ? 39.863 21.455 -10.600 1.00 49.78 592 THR A C 1
ATOM 4577 O O . THR A 1 592 ? 40.455 21.826 -11.608 1.00 49.78 592 THR A O 1
ATOM 4580 N N . THR A 1 593 ? 39.155 22.351 -9.892 1.00 43.47 593 THR A N 1
ATOM 4581 C CA . THR A 1 593 ? 39.090 23.778 -10.319 1.00 43.47 593 THR A CA 1
ATOM 4582 C C . THR A 1 593 ? 39.365 24.806 -9.216 1.00 43.47 593 THR A C 1
ATOM 4584 O O . THR A 1 593 ? 38.736 24.761 -8.158 1.00 43.47 593 THR A O 1
ATOM 4587 N N . ASN A 1 594 ? 40.281 25.727 -9.567 1.00 40.97 594 ASN A N 1
ATOM 4588 C CA . ASN A 1 594 ? 40.865 26.905 -8.904 1.00 40.97 594 ASN A CA 1
ATOM 4589 C C . ASN A 1 594 ? 41.431 26.720 -7.481 1.00 40.97 594 ASN A C 1
ATOM 4591 O O . ASN A 1 594 ? 40.720 26.749 -6.483 1.00 40.97 594 ASN A O 1
ATOM 4595 N N . ASN A 1 595 ? 42.762 26.594 -7.456 1.00 44.75 595 ASN A N 1
ATOM 4596 C CA . ASN A 1 595 ? 43.729 26.646 -6.353 1.00 44.75 595 ASN A CA 1
ATOM 4597 C C . ASN A 1 595 ? 43.635 25.672 -5.173 1.00 44.75 595 ASN A C 1
ATOM 4599 O O . ASN A 1 595 ? 44.654 25.525 -4.519 1.00 44.75 595 ASN A O 1
ATOM 4603 N N . ASN A 1 596 ? 42.545 24.930 -4.959 1.00 48.00 596 ASN A N 1
ATOM 4604 C CA . ASN A 1 596 ? 42.511 23.843 -3.965 1.00 48.00 596 ASN A CA 1
ATOM 4605 C C . ASN A 1 596 ? 41.976 22.547 -4.595 1.00 48.00 596 ASN A C 1
ATOM 4607 O O . ASN A 1 596 ? 40.788 22.230 -4.514 1.00 48.00 596 ASN A O 1
ATOM 4611 N N . SER A 1 597 ? 42.859 21.810 -5.271 1.00 44.09 597 SER A N 1
ATOM 4612 C CA . SER A 1 597 ? 42.593 20.460 -5.776 1.00 44.09 597 SER A CA 1
ATOM 4613 C C . SER A 1 597 ? 42.654 19.444 -4.640 1.00 44.09 597 SER A C 1
ATOM 4615 O O . SER A 1 597 ? 43.653 19.358 -3.932 1.00 44.09 597 SER A O 1
ATOM 4617 N N . LEU A 1 598 ? 41.609 18.637 -4.498 1.00 42.00 598 LEU A N 1
ATOM 4618 C CA . LEU A 1 598 ? 41.601 17.497 -3.587 1.00 42.00 598 LEU A CA 1
ATOM 4619 C C . LEU A 1 598 ? 42.436 16.365 -4.190 1.00 42.00 598 LEU A C 1
ATOM 4621 O O . LEU A 1 598 ? 42.055 15.790 -5.210 1.00 42.00 598 LEU A O 1
ATOM 4625 N N . THR A 1 599 ? 43.583 16.069 -3.587 1.00 40.44 599 THR A N 1
ATOM 4626 C CA . THR A 1 599 ? 44.442 14.939 -3.954 1.00 40.44 599 THR A CA 1
ATOM 4627 C C . THR A 1 599 ? 43.734 13.622 -3.624 1.00 40.44 599 THR A C 1
ATOM 4629 O O . THR A 1 599 ? 43.303 13.402 -2.495 1.00 40.44 599 THR A O 1
ATOM 4632 N N . ALA A 1 600 ? 43.580 12.740 -4.617 1.00 41.31 600 ALA A N 1
ATOM 4633 C CA . ALA A 1 600 ? 43.187 11.355 -4.359 1.00 41.31 600 ALA A CA 1
ATOM 4634 C C . ALA A 1 600 ? 44.419 10.537 -3.914 1.00 41.31 600 ALA A C 1
ATOM 4636 O O . ALA A 1 600 ? 45.537 10.890 -4.293 1.00 41.31 600 ALA A O 1
ATOM 4637 N N . PRO A 1 601 ? 44.238 9.444 -3.153 1.00 42.00 601 PRO A N 1
ATOM 4638 C CA . PRO A 1 601 ? 45.340 8.681 -2.564 1.00 42.00 601 PRO A CA 1
ATOM 4639 C C . PRO A 1 601 ? 46.182 7.987 -3.648 1.00 42.00 601 PRO A C 1
ATOM 4641 O O . PRO A 1 601 ? 45.615 7.343 -4.539 1.00 42.00 601 PRO A O 1
ATOM 4644 N N . GLU A 1 602 ? 47.516 8.064 -3.565 1.00 43.00 602 GLU A N 1
ATOM 4645 C CA . GLU A 1 602 ? 48.462 7.389 -4.482 1.00 43.00 602 GLU A CA 1
ATOM 4646 C C . GLU A 1 602 ? 48.228 5.859 -4.548 1.00 43.00 602 GLU A C 1
ATOM 4648 O O . GLU A 1 602 ? 48.471 5.203 -5.564 1.00 43.00 602 GLU A O 1
ATOM 4653 N N . ASP A 1 603 ? 47.640 5.300 -3.494 1.00 41.56 603 ASP A N 1
ATOM 4654 C CA . ASP A 1 603 ? 47.322 3.890 -3.277 1.00 41.56 603 ASP A CA 1
ATOM 4655 C C . ASP A 1 603 ? 46.202 3.328 -4.182 1.00 41.56 603 ASP A C 1
ATOM 4657 O O . ASP A 1 603 ? 46.003 2.112 -4.224 1.00 41.56 603 ASP A O 1
ATOM 4661 N N . LEU A 1 604 ? 45.487 4.161 -4.954 1.00 38.97 604 LEU A N 1
ATOM 4662 C CA . LEU A 1 604 ? 44.458 3.697 -5.904 1.00 38.97 604 LEU A CA 1
ATOM 4663 C C . LEU A 1 604 ? 45.013 3.272 -7.270 1.00 38.97 604 LEU A C 1
ATOM 4665 O O . LEU A 1 604 ? 44.369 2.518 -8.003 1.00 38.97 604 LEU A O 1
ATOM 4669 N N . GLN A 1 605 ? 46.214 3.729 -7.626 1.00 45.41 605 GLN A N 1
ATOM 4670 C CA . GLN A 1 605 ? 46.826 3.491 -8.935 1.00 45.41 605 GLN A CA 1
ATOM 4671 C C . GLN A 1 605 ? 47.140 2.007 -9.241 1.00 45.41 605 GLN A C 1
ATOM 4673 O O . GLN A 1 605 ? 46.875 1.577 -10.369 1.00 45.41 605 GLN A O 1
ATOM 4678 N N . PRO A 1 606 ? 47.646 1.193 -8.292 1.00 44.66 606 PRO A N 1
ATOM 4679 C CA . PRO A 1 606 ? 47.868 -0.239 -8.512 1.00 44.66 606 PRO A CA 1
ATOM 4680 C C . PRO A 1 606 ? 46.554 -0.998 -8.737 1.00 44.66 606 PRO A C 1
ATOM 4682 O O . PRO A 1 606 ? 46.473 -1.872 -9.596 1.00 44.66 606 PRO A O 1
ATOM 4685 N N . ILE A 1 607 ? 45.498 -0.591 -8.029 1.00 41.06 607 ILE A N 1
ATOM 4686 C CA . ILE A 1 607 ? 44.184 -1.246 -8.020 1.00 41.06 607 ILE A CA 1
ATOM 4687 C C . ILE A 1 607 ? 43.477 -1.084 -9.368 1.00 41.06 607 ILE A C 1
ATOM 4689 O O . ILE A 1 607 ? 42.915 -2.042 -9.897 1.00 41.06 607 ILE A O 1
ATOM 4693 N N . PHE A 1 608 ? 43.540 0.106 -9.977 1.00 44.97 608 PHE A N 1
ATOM 4694 C CA . PHE A 1 608 ? 42.996 0.310 -11.323 1.00 44.97 608 PHE A CA 1
ATOM 4695 C C . PHE A 1 608 ? 43.705 -0.552 -12.377 1.00 44.97 608 PHE A C 1
ATOM 4697 O O . PHE A 1 608 ? 43.063 -1.014 -13.323 1.00 44.97 608 PHE A O 1
ATOM 4704 N N . GLN A 1 609 ? 45.008 -0.803 -12.211 1.00 47.00 609 GLN A N 1
ATOM 4705 C CA . GLN A 1 609 ? 45.755 -1.677 -13.116 1.00 47.00 609 GLN A CA 1
ATOM 4706 C C . GLN A 1 609 ? 45.488 -3.161 -12.891 1.00 47.00 609 GLN A C 1
ATOM 4708 O O . GLN A 1 609 ? 45.431 -3.920 -13.861 1.00 47.00 609 GLN A O 1
ATOM 4713 N N . GLU A 1 610 ? 45.273 -3.571 -11.647 1.00 45.31 610 GLU A N 1
ATOM 4714 C CA . GLU A 1 610 ? 44.861 -4.929 -11.310 1.00 45.31 610 GLU A CA 1
ATOM 4715 C C . GLU A 1 610 ? 43.462 -5.225 -11.869 1.00 45.31 610 GLU A C 1
ATOM 4717 O O . GLU A 1 610 ? 43.296 -6.187 -12.618 1.00 45.31 610 GLU A O 1
ATOM 4722 N N . LEU A 1 611 ? 42.492 -4.322 -11.663 1.00 42.25 611 LEU A N 1
ATOM 4723 C CA . LEU A 1 611 ? 41.139 -4.423 -12.227 1.00 42.25 611 LEU A CA 1
ATOM 4724 C C . LEU A 1 611 ? 41.162 -4.565 -13.756 1.00 42.25 611 LEU A C 1
ATOM 4726 O O . LEU A 1 611 ? 40.483 -5.426 -14.320 1.00 42.25 611 LEU A O 1
ATOM 4730 N N . LYS A 1 612 ? 41.962 -3.729 -14.432 1.00 43.84 612 LYS A N 1
ATOM 4731 C CA . LYS A 1 612 ? 42.159 -3.799 -15.882 1.00 43.84 612 LYS A CA 1
ATOM 4732 C C . LYS A 1 612 ? 42.674 -5.184 -16.281 1.00 43.84 612 LYS A C 1
ATOM 4734 O O . LYS A 1 612 ? 42.101 -5.821 -17.161 1.00 43.84 612 LYS A O 1
ATOM 4739 N N . THR A 1 613 ? 43.747 -5.642 -15.644 1.00 47.34 613 THR A N 1
ATOM 4740 C CA . THR A 1 613 ? 44.413 -6.913 -15.963 1.00 47.34 613 THR A CA 1
ATOM 4741 C C . THR A 1 613 ? 43.480 -8.107 -15.748 1.00 47.34 613 THR A C 1
ATOM 4743 O O . THR A 1 613 ? 43.422 -9.012 -16.582 1.00 47.34 613 THR A O 1
ATOM 4746 N N . GLU A 1 614 ? 42.680 -8.087 -14.684 1.00 43.09 614 GLU A N 1
ATOM 4747 C CA . GLU A 1 614 ? 41.701 -9.133 -14.393 1.00 43.09 614 GLU A CA 1
ATOM 4748 C C . GLU A 1 614 ? 40.519 -9.156 -15.365 1.00 43.09 614 GLU A C 1
ATOM 4750 O O . GLU A 1 614 ? 40.128 -10.236 -15.807 1.00 43.09 614 GLU A O 1
ATOM 4755 N N . CYS A 1 615 ? 39.995 -7.993 -15.769 1.00 42.66 615 CYS A N 1
ATOM 4756 C CA . CYS A 1 615 ? 38.947 -7.909 -16.793 1.00 42.66 615 CYS A CA 1
ATOM 4757 C C . CYS A 1 615 ? 39.419 -8.505 -18.131 1.00 42.66 615 CYS A C 1
ATOM 4759 O O . CYS A 1 615 ? 38.674 -9.239 -18.781 1.00 42.66 615 CYS A O 1
ATOM 4761 N N . TRP A 1 616 ? 40.674 -8.248 -18.516 1.00 40.53 616 TRP A N 1
ATOM 4762 C CA . TRP A 1 616 ? 41.293 -8.823 -19.717 1.00 40.53 616 TRP A CA 1
ATOM 4763 C C . TRP A 1 616 ? 41.516 -10.333 -19.611 1.00 40.53 616 TRP A C 1
ATOM 4765 O O . TRP A 1 616 ? 41.255 -11.069 -20.561 1.00 40.53 616 TRP A O 1
ATOM 4775 N N . THR A 1 617 ? 41.957 -10.802 -18.446 1.00 43.56 617 THR A N 1
ATOM 4776 C CA . THR A 1 617 ? 42.166 -12.232 -18.170 1.00 43.56 617 THR A CA 1
ATOM 4777 C C . THR A 1 617 ? 40.835 -12.995 -18.227 1.00 43.56 617 THR A C 1
ATOM 4779 O O . THR A 1 617 ? 40.753 -14.058 -18.831 1.00 43.56 617 THR A O 1
ATOM 4782 N N . PHE A 1 618 ? 39.764 -12.412 -17.680 1.00 39.03 618 PHE A N 1
ATOM 4783 C CA . PHE A 1 618 ? 38.405 -12.951 -17.735 1.00 39.03 618 PHE A CA 1
ATOM 4784 C C . PHE A 1 618 ? 37.850 -13.054 -19.167 1.00 39.03 618 PHE A C 1
ATOM 4786 O O . PHE A 1 618 ? 37.300 -14.089 -19.543 1.00 39.03 618 PHE A O 1
ATOM 4793 N N . LEU A 1 619 ? 38.004 -11.993 -19.969 1.00 38.53 619 LEU A N 1
ATOM 4794 C CA . LEU A 1 619 ? 37.545 -11.946 -21.363 1.00 38.53 619 LEU A CA 1
ATOM 4795 C C . LEU A 1 619 ? 38.214 -13.013 -22.233 1.00 38.53 619 LEU A C 1
ATOM 4797 O O . LEU A 1 619 ? 37.557 -13.628 -23.071 1.00 38.53 619 LEU A O 1
ATOM 4801 N N . ARG A 1 620 ? 39.506 -13.245 -21.997 1.00 42.50 620 ARG A N 1
ATOM 4802 C CA . ARG A 1 620 ? 40.294 -14.274 -22.677 1.00 42.50 620 ARG A CA 1
ATOM 4803 C C . ARG A 1 620 ? 39.845 -15.693 -22.303 1.00 42.50 620 ARG A C 1
ATOM 4805 O O . ARG A 1 620 ? 39.812 -16.556 -23.169 1.00 42.50 620 ARG A O 1
ATOM 4812 N N . ASP A 1 621 ? 39.489 -15.930 -21.039 1.00 40.88 621 ASP A N 1
ATOM 4813 C CA . ASP A 1 621 ? 39.299 -17.286 -20.503 1.00 40.88 621 ASP A CA 1
ATOM 4814 C C . ASP A 1 621 ? 37.841 -17.812 -20.560 1.00 40.88 621 ASP A C 1
ATOM 4816 O O . ASP A 1 621 ? 37.641 -19.017 -20.414 1.00 40.88 621 ASP A O 1
ATOM 4820 N N . TYR A 1 622 ? 36.814 -16.959 -20.738 1.00 36.25 622 TYR A N 1
ATOM 4821 C CA . TYR A 1 622 ? 35.388 -17.366 -20.667 1.00 36.25 622 TYR A CA 1
ATOM 4822 C C . TYR A 1 622 ? 34.689 -17.594 -22.024 1.00 36.25 622 TYR A C 1
ATOM 4824 O O . TYR A 1 622 ? 33.609 -18.178 -22.053 1.00 36.25 622 TYR A O 1
ATOM 4832 N N . MET A 1 623 ? 35.241 -17.125 -23.149 1.00 36.09 623 MET A N 1
ATOM 4833 C CA . MET A 1 623 ? 34.480 -17.035 -24.410 1.00 36.09 623 MET A CA 1
ATOM 4834 C C . MET A 1 623 ? 34.633 -18.202 -25.398 1.00 36.09 623 MET A C 1
ATOM 4836 O O . MET A 1 623 ? 33.921 -18.162 -26.391 1.00 36.09 623 MET A O 1
ATOM 4840 N N . ASP A 1 624 ? 35.494 -19.194 -25.138 1.00 43.91 624 ASP A N 1
ATOM 4841 C CA . ASP A 1 624 ? 35.757 -20.462 -25.874 1.00 43.91 624 ASP A CA 1
ATOM 4842 C C . ASP A 1 624 ? 35.099 -20.673 -27.273 1.00 43.91 624 ASP A C 1
ATOM 4844 O O . ASP A 1 624 ? 34.464 -21.689 -27.554 1.00 43.91 624 ASP A O 1
ATOM 4848 N N . ILE A 1 625 ? 35.216 -19.686 -28.169 1.00 34.75 625 ILE A N 1
ATOM 4849 C CA . ILE A 1 625 ? 34.703 -19.638 -29.548 1.00 34.75 625 ILE A CA 1
ATOM 4850 C C . ILE A 1 625 ? 35.681 -18.755 -30.333 1.00 34.75 625 ILE A C 1
ATOM 4852 O O . ILE A 1 625 ? 36.124 -17.725 -29.819 1.00 34.75 625 ILE A O 1
ATOM 4856 N N . SER A 1 626 ? 36.026 -19.132 -31.571 1.00 40.72 626 SER A N 1
ATOM 4857 C CA . SER A 1 626 ? 36.978 -18.353 -32.371 1.00 40.72 626 SER A CA 1
ATOM 4858 C C . SER A 1 626 ? 36.488 -16.917 -32.609 1.00 40.72 626 SER A C 1
ATOM 4860 O O . SER A 1 626 ? 35.317 -16.653 -32.901 1.00 40.72 626 SER A O 1
ATOM 4862 N N . LEU A 1 627 ? 37.421 -15.984 -32.422 1.00 37.19 627 LEU A N 1
ATOM 4863 C CA . LEU A 1 627 ? 37.182 -14.556 -32.232 1.00 37.19 627 LEU A CA 1
ATOM 4864 C C . LEU A 1 627 ? 36.652 -13.842 -33.497 1.00 37.19 627 LEU A C 1
ATOM 4866 O O . LEU A 1 627 ? 35.841 -12.927 -33.410 1.00 37.19 627 LEU A O 1
ATOM 4870 N N . ASP A 1 628 ? 36.960 -14.321 -34.695 1.00 40.56 628 ASP A N 1
ATOM 4871 C CA . ASP A 1 628 ? 37.012 -13.462 -35.888 1.00 40.56 628 ASP A CA 1
ATOM 4872 C C . ASP A 1 628 ? 35.666 -12.864 -36.391 1.00 40.56 628 ASP A C 1
ATOM 4874 O O . ASP A 1 628 ? 35.638 -11.802 -37.020 1.00 40.56 628 ASP A O 1
ATOM 4878 N N . GLN A 1 629 ? 34.516 -13.499 -36.106 1.00 38.03 629 GLN A N 1
ATOM 4879 C CA . GLN A 1 629 ? 33.193 -13.042 -36.591 1.00 38.03 629 GLN A CA 1
ATOM 4880 C C . GLN A 1 629 ? 32.312 -12.343 -35.542 1.00 38.03 629 GLN A C 1
ATOM 4882 O O . GLN A 1 629 ? 31.486 -11.506 -35.910 1.00 38.03 629 GLN A O 1
ATOM 4887 N N . LYS A 1 630 ? 32.476 -12.637 -34.245 1.00 38.88 630 LYS A N 1
ATOM 4888 C CA . LYS A 1 630 ? 31.721 -11.972 -33.158 1.00 38.88 630 LYS A CA 1
ATOM 4889 C C . LYS A 1 630 ? 32.510 -10.844 -32.497 1.00 38.88 630 LYS A C 1
ATOM 4891 O O . LYS A 1 630 ? 31.898 -9.889 -32.015 1.00 38.88 630 LYS A O 1
ATOM 4896 N N . GLU A 1 631 ? 33.841 -10.906 -32.544 1.00 37.91 631 GLU A N 1
ATOM 4897 C CA . GLU A 1 631 ? 34.731 -9.834 -32.100 1.00 37.91 631 GLU A CA 1
ATOM 4898 C C . GLU A 1 631 ? 34.448 -8.565 -32.913 1.00 37.91 631 GLU A C 1
ATOM 4900 O O . GLU A 1 631 ? 34.147 -7.538 -32.331 1.00 37.91 631 GLU A O 1
ATOM 4905 N N . LYS A 1 632 ? 34.285 -8.617 -34.239 1.00 40.31 632 LYS A N 1
ATOM 4906 C CA . LYS A 1 632 ? 33.956 -7.404 -35.020 1.00 40.31 632 LYS A CA 1
ATOM 4907 C C . LYS A 1 632 ? 32.658 -6.687 -34.622 1.00 40.31 632 LYS A C 1
ATOM 4909 O O . LYS A 1 632 ? 32.573 -5.488 -34.838 1.00 40.31 632 LYS A O 1
ATOM 4914 N N . GLN A 1 633 ? 31.662 -7.360 -34.042 1.00 38.38 633 GLN A N 1
ATOM 4915 C CA . GLN A 1 633 ? 30.392 -6.718 -33.660 1.00 38.38 633 GLN A CA 1
ATOM 4916 C C . GLN A 1 633 ? 30.363 -6.282 -32.192 1.00 38.38 633 GLN A C 1
ATOM 4918 O O . GLN A 1 633 ? 29.917 -5.178 -31.884 1.00 38.38 633 GLN A O 1
ATOM 4923 N N . VAL A 1 634 ? 30.869 -7.119 -31.283 1.00 35.34 634 VAL A N 1
ATOM 4924 C CA . VAL A 1 634 ? 30.919 -6.810 -29.844 1.00 35.34 634 VAL A CA 1
ATOM 4925 C C . VAL A 1 634 ? 32.111 -5.901 -29.529 1.00 35.34 634 VAL A C 1
ATOM 4927 O O . VAL A 1 634 ? 31.963 -4.925 -28.801 1.00 35.34 634 VAL A O 1
ATOM 4930 N N . PHE A 1 635 ? 33.273 -6.151 -30.133 1.00 36.84 635 PHE A N 1
ATOM 4931 C CA . PHE A 1 635 ? 34.467 -5.312 -30.007 1.00 36.84 635 PHE A CA 1
ATOM 4932 C C . PHE A 1 635 ? 34.259 -3.956 -30.695 1.00 36.84 635 PHE A C 1
ATOM 4934 O O . PHE A 1 635 ? 34.586 -2.945 -30.098 1.00 36.84 635 PHE A O 1
ATOM 4941 N N . ALA A 1 636 ? 33.617 -3.855 -31.867 1.00 41.84 636 ALA A N 1
ATOM 4942 C CA . ALA A 1 636 ? 33.328 -2.531 -32.447 1.00 41.84 636 ALA A CA 1
ATOM 4943 C C . ALA A 1 636 ? 32.361 -1.689 -31.591 1.00 41.84 636 ALA A C 1
ATOM 4945 O O . ALA A 1 636 ? 32.509 -0.470 -31.515 1.00 41.84 636 ALA A O 1
ATOM 4946 N N . PHE A 1 637 ? 31.391 -2.320 -30.917 1.00 38.00 637 PHE A N 1
ATOM 4947 C CA . PHE A 1 637 ? 30.435 -1.611 -30.062 1.00 38.00 637 PHE A CA 1
ATOM 4948 C C . PHE A 1 637 ? 31.030 -1.223 -28.695 1.00 38.00 637 PHE A C 1
ATOM 4950 O O . PHE A 1 637 ? 30.757 -0.132 -28.189 1.00 38.00 637 PHE A O 1
ATOM 4957 N N . TYR A 1 638 ? 31.864 -2.085 -28.100 1.00 37.22 638 TYR A N 1
ATOM 4958 C CA . TYR A 1 638 ? 32.388 -1.895 -26.741 1.00 37.22 638 TYR A CA 1
ATOM 4959 C C . TYR A 1 638 ? 33.862 -1.446 -26.666 1.00 37.22 638 TYR A C 1
ATOM 4961 O O . TYR A 1 638 ? 34.245 -0.888 -25.641 1.00 37.22 638 TYR A O 1
ATOM 4969 N N . SER A 1 639 ? 34.678 -1.593 -27.719 1.00 39.03 639 SER A N 1
ATOM 4970 C CA . SER A 1 639 ? 36.069 -1.091 -27.763 1.00 39.03 639 SER A CA 1
ATOM 4971 C C . SER A 1 639 ? 36.122 0.434 -27.777 1.00 39.03 639 SER A C 1
ATOM 4973 O O . SER A 1 639 ? 36.952 1.008 -27.086 1.00 39.03 639 SER A O 1
ATOM 4975 N N . SER A 1 640 ? 35.191 1.109 -28.460 1.00 38.72 640 SER A N 1
ATOM 4976 C CA . SER A 1 640 ? 35.096 2.580 -28.444 1.00 38.72 640 SER A CA 1
ATOM 4977 C C . SER A 1 640 ? 34.844 3.133 -27.034 1.00 38.72 640 SER A C 1
ATOM 4979 O O . SER A 1 640 ? 35.464 4.106 -26.611 1.00 38.72 640 SER A O 1
ATOM 4981 N N . HIS A 1 641 ? 33.994 2.454 -26.263 1.00 38.97 641 HIS A N 1
ATOM 4982 C CA . HIS A 1 641 ? 33.716 2.773 -24.862 1.00 38.97 641 HIS A CA 1
ATOM 4983 C C . HIS A 1 641 ? 34.868 2.372 -23.921 1.00 38.97 641 HIS A C 1
ATOM 4985 O O . HIS A 1 641 ? 35.027 2.949 -22.843 1.00 38.97 641 HIS A O 1
ATOM 4991 N N . TRP A 1 642 ? 35.684 1.393 -24.319 1.00 41.28 642 TRP A N 1
ATOM 4992 C CA . TRP A 1 642 ? 36.853 0.943 -23.566 1.00 41.28 642 TRP A CA 1
ATOM 4993 C C . TRP A 1 642 ? 38.062 1.859 -23.763 1.00 41.28 642 TRP A C 1
ATOM 4995 O O . TRP A 1 642 ? 38.760 2.142 -22.795 1.00 41.28 642 TRP A O 1
ATOM 5005 N N . ASP A 1 643 ? 38.265 2.400 -24.963 1.00 44.12 643 ASP A N 1
ATOM 5006 C CA . ASP A 1 643 ? 39.266 3.437 -25.226 1.00 44.12 643 ASP A CA 1
ATOM 5007 C C . ASP A 1 643 ? 38.920 4.744 -24.489 1.00 44.12 643 ASP A C 1
ATOM 5009 O O . ASP A 1 643 ? 39.807 5.398 -23.933 1.00 44.12 643 ASP A O 1
ATOM 5013 N N . GLU A 1 644 ? 37.626 5.077 -24.360 1.00 42.22 644 GLU A N 1
ATOM 5014 C CA . GLU A 1 644 ? 37.148 6.146 -23.468 1.00 42.22 644 GLU A CA 1
ATOM 5015 C C . GLU A 1 644 ? 37.479 5.867 -21.993 1.00 42.22 644 GLU A C 1
ATOM 5017 O O . GLU A 1 644 ? 38.002 6.748 -21.303 1.00 42.22 644 GLU A O 1
ATOM 5022 N N . PHE A 1 645 ? 37.226 4.645 -21.508 1.00 39.59 645 PHE A N 1
ATOM 5023 C CA . PHE A 1 645 ? 37.580 4.205 -20.151 1.00 39.59 645 PHE A CA 1
ATOM 5024 C C . PHE A 1 645 ? 39.096 4.284 -19.911 1.00 39.59 645 PHE A C 1
ATOM 5026 O O . PHE A 1 645 ? 39.561 4.749 -18.867 1.00 39.59 645 PHE A O 1
ATOM 5033 N N . HIS A 1 646 ? 39.885 3.886 -20.908 1.00 42.28 646 HIS A N 1
ATOM 5034 C CA . HIS A 1 646 ? 41.337 3.896 -20.859 1.00 42.28 646 HIS A CA 1
ATOM 5035 C C . HIS A 1 646 ? 41.926 5.306 -20.854 1.00 42.28 646 HIS A C 1
ATOM 5037 O O . HIS A 1 646 ? 42.825 5.604 -20.059 1.00 42.28 646 HIS A O 1
ATOM 5043 N N . GLY A 1 647 ? 41.400 6.177 -21.715 1.00 44.00 647 GLY A N 1
ATOM 5044 C CA . GLY A 1 647 ? 41.738 7.593 -21.760 1.00 44.00 647 GLY A CA 1
ATOM 5045 C C . GLY A 1 647 ? 41.326 8.315 -20.479 1.00 44.00 647 GLY A C 1
ATOM 5046 O O . GLY A 1 647 ? 42.053 9.192 -20.015 1.00 44.00 647 GLY A O 1
ATOM 5047 N N . LEU A 1 648 ? 40.215 7.914 -19.852 1.00 41.00 648 LEU A N 1
ATOM 5048 C CA . LEU A 1 648 ? 39.807 8.424 -18.548 1.00 41.00 648 LEU A CA 1
ATOM 5049 C C . LEU A 1 648 ? 40.803 8.042 -17.449 1.00 41.00 648 LEU A C 1
ATOM 5051 O O . LEU A 1 648 ? 41.230 8.919 -16.707 1.00 41.00 648 LEU A O 1
ATOM 5055 N N . LEU A 1 649 ? 41.218 6.774 -17.369 1.00 40.16 649 LEU A N 1
ATOM 5056 C CA . LEU A 1 649 ? 42.215 6.310 -16.394 1.00 40.16 649 LEU A CA 1
ATOM 5057 C C . LEU A 1 649 ? 43.576 7.007 -16.561 1.00 40.16 649 LEU A C 1
ATOM 5059 O O . LEU A 1 649 ? 44.268 7.276 -15.579 1.00 40.16 649 LEU A O 1
ATOM 5063 N N . GLN A 1 650 ? 43.961 7.353 -17.792 1.00 44.19 650 GLN A N 1
ATOM 5064 C CA . GLN A 1 650 ? 45.162 8.156 -18.031 1.00 44.19 650 GLN A CA 1
ATOM 5065 C C . GLN A 1 650 ? 44.975 9.639 -17.677 1.00 44.19 650 GLN A C 1
ATOM 5067 O O . GLN A 1 650 ? 45.891 10.251 -17.132 1.00 44.19 650 GLN A O 1
ATOM 5072 N N . LYS A 1 651 ? 43.790 10.214 -17.911 1.00 41.44 651 LYS A N 1
ATOM 5073 C CA . LYS A 1 651 ? 43.453 11.580 -17.472 1.00 41.44 651 LYS A CA 1
ATOM 5074 C C . LYS A 1 651 ? 43.351 11.678 -15.940 1.00 41.44 651 LYS A C 1
ATOM 5076 O O . LYS A 1 651 ? 43.858 12.642 -15.388 1.00 41.44 651 LYS A O 1
ATOM 5081 N N . LEU A 1 652 ? 42.827 10.650 -15.253 1.00 36.66 652 LEU A N 1
ATOM 5082 C CA . LEU A 1 652 ? 42.990 10.385 -13.803 1.00 36.66 652 LEU A CA 1
ATOM 5083 C C . LEU A 1 652 ? 44.440 10.520 -13.389 1.00 36.66 652 LEU A C 1
ATOM 5085 O O . LEU A 1 652 ? 44.768 11.366 -12.566 1.00 36.66 652 LEU A O 1
ATOM 5089 N N . LYS A 1 653 ? 45.300 9.704 -13.992 1.00 39.91 653 LYS A N 1
ATOM 5090 C CA . LYS A 1 653 ? 46.721 9.653 -13.672 1.00 39.91 653 LYS A CA 1
ATOM 5091 C C . LYS A 1 653 ? 47.398 11.019 -13.833 1.00 39.91 653 LYS A C 1
ATOM 5093 O O . LYS A 1 653 ? 48.258 11.363 -13.033 1.00 39.91 653 LYS A O 1
ATOM 5098 N N . HIS A 1 654 ? 47.011 11.792 -14.848 1.00 38.94 654 HIS A N 1
ATOM 5099 C CA . HIS A 1 654 ? 47.600 13.100 -15.129 1.00 38.94 654 HIS A CA 1
ATOM 5100 C C . HIS A 1 654 ? 47.061 14.213 -14.215 1.00 38.94 654 HIS A C 1
ATOM 5102 O O . HIS A 1 654 ? 47.847 14.971 -13.660 1.00 38.94 654 HIS A O 1
ATOM 5108 N N . SER A 1 655 ? 45.744 14.280 -13.993 1.00 34.03 655 SER A N 1
ATOM 5109 C CA . SER A 1 655 ? 45.113 15.284 -13.120 1.00 34.03 655 SER A CA 1
ATOM 5110 C C . SER A 1 655 ? 45.404 15.083 -11.628 1.00 34.03 655 SER A C 1
ATOM 5112 O O . SER A 1 655 ? 45.264 16.027 -10.860 1.00 34.03 655 SER A O 1
ATOM 5114 N N . LEU A 1 656 ? 45.798 13.874 -11.210 1.00 36.25 656 LEU A N 1
ATOM 5115 C CA . LEU A 1 656 ? 46.147 13.545 -9.822 1.00 36.25 656 LEU A CA 1
ATOM 5116 C C . LEU A 1 656 ? 47.625 13.799 -9.476 1.00 36.25 656 LEU A C 1
ATOM 5118 O O . LEU A 1 656 ? 47.962 13.874 -8.301 1.00 36.25 656 LEU A O 1
ATOM 5122 N N . GLY A 1 657 ? 48.501 13.948 -10.476 1.00 35.88 657 GLY A N 1
ATOM 5123 C CA . GLY A 1 657 ? 49.946 14.121 -10.283 1.00 35.88 657 GLY A CA 1
ATOM 5124 C C . GLY A 1 657 ? 50.423 15.569 -10.116 1.00 35.88 657 GLY A C 1
ATOM 5125 O O . GLY A 1 657 ? 51.626 15.789 -9.996 1.00 35.88 657 GLY A O 1
ATOM 5126 N N . SER A 1 658 ? 49.531 16.568 -10.137 1.00 35.97 658 SER A N 1
ATOM 5127 C CA . SER A 1 658 ? 49.924 17.984 -10.128 1.00 35.97 658 SER A CA 1
ATOM 5128 C C . SER A 1 658 ? 49.093 18.843 -9.167 1.00 35.97 658 SER A C 1
ATOM 5130 O O . SER A 1 658 ? 48.104 19.436 -9.590 1.00 35.97 658 SER A O 1
ATOM 5132 N N . ALA A 1 659 ? 49.510 18.939 -7.899 1.00 31.14 659 ALA A N 1
ATOM 5133 C CA . ALA A 1 659 ? 49.418 20.153 -7.067 1.00 31.14 659 ALA A CA 1
ATOM 5134 C C . ALA A 1 659 ? 49.922 19.900 -5.632 1.00 31.14 659 ALA A C 1
ATOM 5136 O O . ALA A 1 659 ? 49.553 18.918 -4.993 1.00 31.14 659 ALA A O 1
ATOM 5137 N N . LYS A 1 660 ? 50.730 20.836 -5.120 1.00 41.44 660 LYS A N 1
ATOM 5138 C CA . LYS A 1 660 ? 51.037 21.037 -3.695 1.00 41.44 660 LYS A CA 1
ATOM 5139 C C . LYS A 1 660 ? 50.342 22.326 -3.247 1.00 41.44 660 LYS A C 1
ATOM 5141 O O . LYS A 1 660 ? 50.446 23.313 -3.971 1.00 41.44 660 LYS A O 1
ATOM 5146 N N . GLY A 1 661 ? 49.734 22.345 -2.060 1.00 37.81 661 GLY A N 1
ATOM 5147 C CA . GLY A 1 661 ? 49.349 23.596 -1.394 1.00 37.81 661 GLY A CA 1
ATOM 5148 C C . GLY A 1 661 ? 48.230 23.460 -0.360 1.00 37.81 661 GLY A C 1
ATOM 5149 O O . GLY A 1 661 ? 47.161 22.952 -0.679 1.00 37.81 661 GLY A O 1
ATOM 5150 N N . ASP A 1 662 ? 48.516 23.926 0.859 1.00 41.62 662 ASP A N 1
ATOM 5151 C CA . ASP A 1 662 ? 47.632 24.036 2.028 1.00 41.62 662 ASP A CA 1
ATOM 5152 C C . ASP A 1 662 ? 46.652 25.222 1.935 1.00 41.62 662 ASP A C 1
ATOM 5154 O O . ASP A 1 662 ? 47.034 26.283 1.454 1.00 41.62 662 ASP A O 1
ATOM 5158 N N . GLU A 1 663 ? 45.428 25.039 2.462 1.00 42.44 663 GLU A N 1
ATOM 5159 C CA . GLU A 1 663 ? 44.685 25.949 3.374 1.00 42.44 663 GLU A CA 1
ATOM 5160 C C . GLU A 1 663 ? 43.162 25.655 3.369 1.00 42.44 663 GLU A C 1
ATOM 5162 O O . GLU A 1 663 ? 42.416 26.131 2.514 1.00 42.44 663 GLU A O 1
ATOM 5167 N N . LEU A 1 664 ? 42.713 24.831 4.337 1.00 36.53 664 LEU A N 1
ATOM 5168 C CA . LEU A 1 664 ? 41.372 24.757 4.978 1.00 36.53 664 LEU A CA 1
ATOM 5169 C C . LEU A 1 664 ? 41.333 23.508 5.894 1.00 36.53 664 LEU A C 1
ATOM 5171 O O . LEU A 1 664 ? 40.615 22.538 5.662 1.00 36.53 664 LEU A O 1
ATOM 5175 N N . GLY A 1 665 ? 42.183 23.505 6.927 1.00 43.12 665 GLY A N 1
ATOM 5176 C CA . GLY A 1 665 ? 42.727 22.287 7.551 1.00 43.12 665 GLY A CA 1
ATOM 5177 C C . GLY A 1 665 ? 41.754 21.293 8.202 1.00 43.12 665 GLY A C 1
ATOM 5178 O O . GLY A 1 665 ? 42.065 20.112 8.236 1.00 43.12 665 GLY A O 1
ATOM 5179 N N . TRP A 1 666 ? 40.576 21.689 8.692 1.00 39.59 666 TRP A N 1
ATOM 5180 C CA . TRP A 1 666 ? 39.686 20.736 9.388 1.00 39.59 666 TRP A CA 1
ATOM 5181 C C . TRP A 1 666 ? 38.577 20.162 8.492 1.00 39.59 666 TRP A C 1
ATOM 5183 O O . TRP A 1 666 ? 38.373 18.950 8.459 1.00 39.59 666 TRP A O 1
ATOM 5193 N N . LEU A 1 667 ? 37.920 21.008 7.689 1.00 39.34 667 LEU A N 1
ATOM 5194 C CA . LEU A 1 667 ? 36.943 20.561 6.687 1.00 39.34 667 LEU A CA 1
ATOM 5195 C C . LEU A 1 667 ? 37.618 19.771 5.558 1.00 39.34 667 LEU A C 1
ATOM 5197 O O . LEU A 1 667 ? 37.050 18.772 5.126 1.00 39.34 667 LEU A O 1
ATOM 5201 N N . ASN A 1 668 ? 38.835 20.149 5.138 1.00 47.78 668 ASN A N 1
ATOM 5202 C CA . ASN A 1 668 ? 39.590 19.367 4.156 1.00 47.78 668 ASN A CA 1
ATOM 5203 C C . ASN A 1 668 ? 40.035 18.020 4.719 1.00 47.78 668 ASN A C 1
ATOM 5205 O O . ASN A 1 668 ? 39.954 17.049 3.989 1.00 47.78 668 ASN A O 1
ATOM 5209 N N . MET A 1 669 ? 40.446 17.910 5.986 1.00 46.88 669 MET A N 1
ATOM 5210 C CA . MET A 1 669 ? 40.886 16.620 6.542 1.00 46.88 669 MET A CA 1
ATOM 5211 C C . MET A 1 669 ? 39.735 15.621 6.693 1.00 46.88 669 MET A C 1
ATOM 5213 O O . MET A 1 669 ? 39.877 14.473 6.285 1.00 46.88 669 MET A O 1
ATOM 5217 N N . VAL A 1 670 ? 38.575 16.053 7.205 1.00 44.09 670 VAL A N 1
ATOM 5218 C CA . VAL A 1 670 ? 37.374 15.195 7.284 1.00 44.09 670 VAL A CA 1
ATOM 5219 C C . VAL A 1 670 ? 36.901 14.797 5.884 1.00 44.09 670 VAL A C 1
ATOM 5221 O O . VAL A 1 670 ? 36.526 13.650 5.649 1.00 44.09 670 VAL A O 1
ATOM 5224 N N . PHE A 1 671 ? 36.959 15.727 4.931 1.00 48.12 671 PHE A N 1
ATOM 5225 C CA . PHE A 1 671 ? 36.560 15.476 3.552 1.00 48.12 671 PHE A CA 1
ATOM 5226 C C . PHE A 1 671 ? 37.563 14.591 2.783 1.00 48.12 671 PHE A C 1
ATOM 5228 O O . PHE A 1 671 ? 37.142 13.727 2.018 1.00 48.12 671 PHE A O 1
ATOM 5235 N N . ILE A 1 672 ? 38.870 14.745 3.011 1.00 52.22 672 ILE A N 1
ATOM 5236 C CA . ILE A 1 672 ? 39.926 13.874 2.479 1.00 52.22 672 ILE A CA 1
ATOM 5237 C C . ILE A 1 672 ? 39.740 12.474 3.058 1.00 52.22 672 ILE A C 1
ATOM 5239 O O . ILE A 1 672 ? 39.568 11.533 2.292 1.00 52.22 672 ILE A O 1
ATOM 5243 N N . GLU A 1 673 ? 39.648 12.321 4.379 1.00 51.91 673 GLU A N 1
ATOM 5244 C CA . GLU A 1 673 ? 39.435 11.017 5.018 1.00 51.91 673 GLU A CA 1
ATOM 5245 C C . GLU A 1 673 ? 38.153 10.330 4.512 1.00 51.91 673 GLU A C 1
ATOM 5247 O O . GLU A 1 673 ? 38.147 9.125 4.269 1.00 51.91 673 GLU A O 1
ATOM 5252 N N . MET A 1 674 ? 37.088 11.093 4.244 1.00 51.19 674 MET A N 1
ATOM 5253 C CA . MET A 1 674 ? 35.858 10.601 3.617 1.00 51.19 674 MET A CA 1
ATOM 5254 C C . MET A 1 674 ? 36.068 10.176 2.160 1.00 51.19 674 MET A C 1
ATOM 5256 O O . MET A 1 674 ? 35.569 9.130 1.759 1.00 51.19 674 MET A O 1
ATOM 5260 N N . ILE A 1 675 ? 36.812 10.940 1.359 1.00 50.62 675 ILE A N 1
ATOM 5261 C CA . ILE A 1 675 ? 37.223 10.519 0.017 1.00 50.62 675 ILE A CA 1
ATOM 5262 C C . ILE A 1 675 ? 38.026 9.211 0.106 1.00 50.62 675 ILE A C 1
ATOM 5264 O O . ILE A 1 675 ? 37.747 8.271 -0.639 1.00 50.62 675 ILE A O 1
ATOM 5268 N N . HIS A 1 676 ? 38.953 9.099 1.060 1.00 54.00 676 HIS A N 1
ATOM 5269 C CA . HIS A 1 676 ? 39.718 7.881 1.323 1.00 54.00 676 HIS A CA 1
ATOM 5270 C C . HIS A 1 676 ? 38.815 6.714 1.749 1.00 54.00 676 HIS A C 1
ATOM 5272 O O . HIS A 1 676 ? 39.031 5.589 1.305 1.00 54.00 676 HIS A O 1
ATOM 5278 N N . GLN A 1 677 ? 37.813 6.927 2.605 1.00 54.00 677 GLN A N 1
ATOM 5279 C CA . GLN A 1 677 ? 36.847 5.895 3.010 1.00 54.00 677 GLN A CA 1
ATOM 5280 C C . GLN A 1 677 ? 35.913 5.508 1.858 1.00 54.00 677 GLN A C 1
ATOM 5282 O O . GLN A 1 677 ? 35.667 4.325 1.634 1.00 54.00 677 GLN A O 1
ATOM 5287 N N . GLY A 1 678 ? 35.463 6.488 1.077 1.00 52.97 678 GLY A N 1
ATOM 5288 C CA . GLY A 1 678 ? 34.661 6.321 -0.127 1.00 52.97 678 GLY A CA 1
ATOM 5289 C C . GLY A 1 678 ? 35.371 5.443 -1.150 1.00 52.97 678 GLY A C 1
ATOM 5290 O O . GLY A 1 678 ? 34.835 4.420 -1.584 1.00 52.97 678 GLY A O 1
ATOM 5291 N N . PHE A 1 679 ? 36.624 5.788 -1.452 1.00 52.59 679 PHE A N 1
ATOM 5292 C CA . PHE A 1 679 ? 37.497 5.017 -2.328 1.00 52.59 679 PHE A CA 1
ATOM 5293 C C . PHE A 1 679 ? 37.889 3.655 -1.743 1.00 52.59 679 PHE A C 1
ATOM 5295 O O . PHE A 1 679 ? 37.922 2.682 -2.492 1.00 52.59 679 PHE A O 1
ATOM 5302 N N . ARG A 1 680 ? 38.108 3.530 -0.424 1.00 54.06 680 ARG A N 1
ATOM 5303 C CA . ARG A 1 680 ? 38.282 2.226 0.249 1.00 54.06 680 ARG A CA 1
ATOM 5304 C C . ARG A 1 680 ? 37.037 1.348 0.114 1.00 54.06 680 ARG A C 1
ATOM 5306 O O . ARG A 1 680 ? 37.170 0.159 -0.155 1.00 54.06 680 ARG A O 1
ATOM 5313 N N . GLY A 1 681 ? 35.839 1.917 0.234 1.00 51.56 681 GLY A N 1
ATOM 5314 C CA . GLY A 1 681 ? 34.574 1.210 0.021 1.00 51.56 681 GLY A CA 1
ATOM 5315 C C . GLY A 1 681 ? 34.394 0.764 -1.432 1.00 51.56 681 GLY A C 1
ATOM 5316 O O . GLY A 1 681 ? 34.043 -0.388 -1.684 1.00 51.56 681 GLY A O 1
ATOM 5317 N N . ILE A 1 682 ? 34.721 1.635 -2.395 1.00 49.53 682 ILE A N 1
ATOM 5318 C CA . ILE A 1 682 ? 34.759 1.301 -3.829 1.00 49.53 682 ILE A CA 1
ATOM 5319 C C . ILE A 1 682 ? 35.752 0.157 -4.081 1.00 49.53 682 ILE A C 1
ATOM 5321 O O . ILE A 1 682 ? 35.391 -0.823 -4.729 1.00 49.53 682 ILE A O 1
ATOM 5325 N N . ARG A 1 683 ? 36.964 0.236 -3.512 1.00 51.25 683 ARG A N 1
ATOM 5326 C CA . ARG A 1 683 ? 38.000 -0.807 -3.572 1.00 51.25 683 ARG A CA 1
ATOM 5327 C C . ARG A 1 683 ? 37.492 -2.141 -3.030 1.00 51.25 683 ARG A C 1
ATOM 5329 O O . ARG A 1 683 ? 37.517 -3.127 -3.754 1.00 51.25 683 ARG A O 1
ATOM 5336 N N . GLN A 1 684 ? 36.986 -2.174 -1.798 1.00 52.25 684 GLN A N 1
ATOM 5337 C CA . GLN A 1 684 ? 36.450 -3.398 -1.193 1.00 52.25 684 GLN A CA 1
ATOM 5338 C C . GLN A 1 684 ? 35.299 -3.974 -2.024 1.00 52.25 684 GLN A C 1
ATOM 5340 O O . GLN A 1 684 ? 35.168 -5.188 -2.162 1.00 52.25 684 GLN A O 1
ATOM 5345 N N . SER A 1 685 ? 34.457 -3.118 -2.608 1.00 49.72 685 SER A N 1
ATOM 5346 C CA . SER A 1 685 ? 33.379 -3.565 -3.488 1.00 49.72 685 SER A CA 1
ATOM 5347 C C . SER A 1 685 ? 33.896 -4.210 -4.766 1.00 49.72 685 SER A C 1
ATOM 5349 O O . SER A 1 685 ? 33.402 -5.261 -5.178 1.00 49.72 685 SER A O 1
ATOM 5351 N N . VAL A 1 686 ? 34.895 -3.586 -5.383 1.00 48.22 686 VAL A N 1
ATOM 5352 C CA . VAL A 1 686 ? 35.601 -4.096 -6.554 1.00 48.22 686 VAL A CA 1
ATOM 5353 C C . VAL A 1 686 ? 36.262 -5.441 -6.243 1.00 48.22 686 VAL A C 1
ATOM 5355 O O . VAL A 1 686 ? 36.034 -6.404 -6.969 1.00 48.22 686 VAL A O 1
ATOM 5358 N N . GLU A 1 687 ? 37.004 -5.542 -5.140 1.00 48.56 687 GLU A N 1
ATOM 5359 C CA . GLU A 1 687 ? 37.706 -6.759 -4.711 1.00 48.56 687 GLU A CA 1
ATOM 5360 C C . GLU A 1 687 ? 36.725 -7.901 -4.419 1.00 48.56 687 GLU A C 1
ATOM 5362 O O . GLU A 1 687 ? 36.921 -9.025 -4.881 1.00 48.56 687 GLU A O 1
ATOM 5367 N N . ARG A 1 688 ? 35.609 -7.621 -3.727 1.00 50.25 688 ARG A N 1
ATOM 5368 C CA . ARG A 1 688 ? 34.517 -8.594 -3.536 1.00 50.25 688 ARG A CA 1
ATOM 5369 C C . ARG A 1 688 ? 33.906 -9.031 -4.865 1.00 50.25 688 ARG A C 1
ATOM 5371 O O . ARG A 1 688 ? 33.553 -10.202 -5.014 1.00 50.25 688 ARG A O 1
ATOM 5378 N N . SER A 1 689 ? 33.788 -8.111 -5.824 1.00 45.91 689 SER A N 1
ATOM 5379 C CA . SER A 1 689 ? 33.242 -8.408 -7.150 1.00 45.91 689 SER A CA 1
ATOM 5380 C C . SER A 1 689 ? 34.158 -9.335 -7.940 1.00 45.91 689 SER A C 1
ATOM 5382 O O . SER A 1 689 ? 33.744 -10.393 -8.404 1.00 45.91 689 SER A O 1
ATOM 5384 N N . VAL A 1 690 ? 35.441 -9.007 -7.976 1.00 46.53 690 VAL A N 1
ATOM 5385 C CA . VAL A 1 690 ? 36.511 -9.847 -8.514 1.00 46.53 690 VAL A CA 1
ATOM 5386 C C . VAL A 1 690 ? 36.542 -11.236 -7.853 1.00 46.53 690 VAL A C 1
ATOM 5388 O O . VAL A 1 690 ? 36.548 -12.261 -8.538 1.00 46.53 690 VAL A O 1
ATOM 5391 N N . ALA A 1 691 ? 36.518 -11.307 -6.520 1.00 48.38 691 ALA A N 1
ATOM 5392 C CA . ALA A 1 691 ? 36.636 -12.563 -5.781 1.00 48.38 691 ALA A CA 1
ATOM 5393 C C . ALA A 1 691 ? 35.425 -13.486 -5.991 1.00 48.38 691 ALA A C 1
ATOM 5395 O O . ALA A 1 691 ? 35.587 -14.685 -6.228 1.00 48.38 691 ALA A O 1
ATOM 5396 N N . ALA A 1 692 ? 34.206 -12.940 -5.972 1.00 45.19 692 ALA A N 1
ATOM 5397 C CA . ALA A 1 692 ? 32.993 -13.704 -6.256 1.00 45.19 692 ALA A CA 1
ATOM 5398 C C . ALA A 1 692 ? 32.955 -14.206 -7.713 1.00 45.19 692 ALA A C 1
ATOM 5400 O O . ALA A 1 692 ? 32.459 -15.308 -7.972 1.00 45.19 692 ALA A O 1
ATOM 5401 N N . LEU A 1 693 ? 33.524 -13.443 -8.657 1.00 44.06 693 LEU A N 1
ATOM 5402 C CA . LEU A 1 693 ? 33.654 -13.836 -10.060 1.00 44.06 693 LEU A CA 1
ATOM 5403 C C . LEU A 1 693 ? 34.589 -15.044 -10.160 1.00 44.06 693 LEU A C 1
ATOM 5405 O O . LEU A 1 693 ? 34.205 -16.072 -10.716 1.00 44.06 693 LEU A O 1
ATOM 5409 N N . ARG A 1 694 ? 35.764 -14.966 -9.519 1.00 48.56 694 ARG A N 1
ATOM 5410 C CA . ARG A 1 694 ? 36.733 -16.070 -9.405 1.00 48.56 694 ARG A CA 1
ATOM 5411 C C . ARG A 1 694 ? 36.114 -17.330 -8.792 1.00 48.56 694 ARG A C 1
ATOM 5413 O O . ARG A 1 694 ? 36.259 -18.416 -9.351 1.00 48.56 694 ARG A O 1
ATOM 5420 N N . GLN A 1 695 ? 35.377 -17.202 -7.686 1.00 49.59 695 GLN A N 1
ATOM 5421 C CA . GLN A 1 695 ? 34.740 -18.335 -7.003 1.00 49.59 695 GLN A CA 1
ATOM 5422 C C . GLN A 1 695 ? 33.651 -19.002 -7.863 1.00 49.59 695 GLN A C 1
ATOM 5424 O O . GLN A 1 695 ? 33.557 -20.232 -7.913 1.00 49.59 695 GLN A O 1
ATOM 5429 N N . ARG A 1 696 ? 32.837 -18.215 -8.580 1.00 47.31 696 ARG A N 1
ATOM 5430 C CA . ARG A 1 696 ? 31.825 -18.743 -9.512 1.00 47.31 696 ARG A CA 1
ATOM 5431 C C . ARG A 1 696 ? 32.443 -19.409 -10.734 1.00 47.31 696 ARG A C 1
ATOM 5433 O O . ARG A 1 696 ? 31.952 -20.461 -11.136 1.00 47.31 696 ARG A O 1
ATOM 5440 N N . LEU A 1 697 ? 33.517 -18.847 -11.282 1.00 43.84 697 LEU A N 1
ATOM 5441 C CA . LEU A 1 697 ? 34.278 -19.447 -12.380 1.00 43.84 697 LEU A CA 1
ATOM 5442 C C . LEU A 1 697 ? 34.889 -20.786 -11.971 1.00 43.84 697 LEU A C 1
ATOM 5444 O O . LEU A 1 697 ? 34.791 -21.752 -12.723 1.00 43.84 697 LEU A O 1
ATOM 5448 N N . ALA A 1 698 ? 35.432 -20.879 -10.754 1.00 47.16 698 ALA A N 1
ATOM 5449 C CA . ALA A 1 698 ? 35.911 -22.139 -10.197 1.00 47.16 698 ALA A CA 1
ATOM 5450 C C . ALA A 1 698 ? 34.775 -23.172 -10.072 1.00 47.16 698 ALA A C 1
ATOM 5452 O O . ALA A 1 698 ? 34.949 -24.324 -10.462 1.00 47.16 698 ALA A O 1
ATOM 5453 N N . LYS A 1 699 ? 33.583 -22.758 -9.613 1.00 45.19 699 LYS A N 1
ATOM 5454 C CA . LYS A 1 699 ? 32.399 -23.627 -9.465 1.00 45.19 699 LYS A CA 1
ATOM 5455 C C . LYS A 1 699 ? 31.796 -24.067 -10.811 1.00 45.19 699 LYS A C 1
ATOM 5457 O O . LYS A 1 699 ? 31.353 -25.206 -10.927 1.00 45.19 699 LYS A O 1
ATOM 5462 N N . GLN A 1 700 ? 31.802 -23.205 -11.835 1.00 44.09 700 GLN A N 1
ATOM 5463 C CA . GLN A 1 700 ? 31.368 -23.548 -13.199 1.00 44.09 700 GLN A CA 1
ATOM 5464 C C . GLN A 1 700 ? 32.387 -24.427 -13.937 1.00 44.09 700 GLN A C 1
ATOM 5466 O O . GLN A 1 700 ? 31.972 -25.394 -14.571 1.00 44.09 700 GLN A O 1
ATOM 5471 N N . ARG A 1 701 ? 33.700 -24.179 -13.787 1.00 40.62 701 ARG A N 1
ATOM 5472 C CA . ARG A 1 701 ? 34.749 -25.113 -14.242 1.00 40.62 701 ARG A CA 1
ATOM 5473 C C . ARG A 1 701 ? 34.589 -26.485 -13.585 1.00 40.62 701 ARG A C 1
ATOM 5475 O O . ARG A 1 701 ? 34.675 -27.487 -14.283 1.00 40.62 701 ARG A O 1
ATOM 5482 N N . LEU A 1 702 ? 34.275 -26.541 -12.285 1.00 37.41 702 LEU A N 1
ATOM 5483 C CA . LEU A 1 702 ? 33.992 -27.799 -11.582 1.00 37.41 702 LEU A CA 1
ATOM 5484 C C . LEU A 1 702 ? 32.765 -28.526 -12.162 1.00 37.41 702 LEU A C 1
ATOM 5486 O O . LEU A 1 702 ? 32.814 -29.732 -12.355 1.00 37.41 702 LEU A O 1
ATOM 5490 N N . LEU A 1 703 ? 31.681 -27.807 -12.478 1.00 35.62 703 LEU A N 1
ATOM 5491 C CA . LEU A 1 703 ? 30.472 -28.375 -13.095 1.00 35.62 703 LEU A CA 1
ATOM 5492 C C . LEU A 1 703 ? 30.703 -28.858 -14.539 1.00 35.62 703 LEU A C 1
ATOM 5494 O O . LEU A 1 703 ? 30.140 -29.886 -14.915 1.00 35.62 703 LEU A O 1
ATOM 5498 N N . CYS A 1 704 ? 31.536 -28.168 -15.329 1.00 35.69 704 CYS A N 1
ATOM 5499 C CA . CYS A 1 704 ? 31.990 -28.656 -16.639 1.00 35.69 704 CYS A CA 1
ATOM 5500 C C . CYS A 1 704 ? 32.843 -29.924 -16.498 1.00 35.69 704 CYS A C 1
ATOM 5502 O O . CYS A 1 704 ? 32.533 -30.925 -17.135 1.00 35.69 704 CYS A O 1
ATOM 5504 N N . LEU A 1 705 ? 33.823 -29.932 -15.587 1.00 35.38 705 LEU A N 1
ATOM 5505 C CA . LEU A 1 705 ? 34.667 -31.102 -15.301 1.00 35.38 705 LEU A CA 1
ATOM 5506 C C . LEU A 1 705 ? 33.860 -32.295 -14.747 1.00 35.38 705 LEU A C 1
ATOM 5508 O O . LEU A 1 705 ? 34.175 -33.451 -15.028 1.00 35.38 705 LEU A O 1
ATOM 5512 N N . MET A 1 706 ? 32.796 -32.046 -13.974 1.00 31.98 706 MET A N 1
ATOM 5513 C CA . MET A 1 706 ? 31.879 -33.087 -13.487 1.00 31.98 706 MET A CA 1
ATOM 5514 C C . MET A 1 706 ? 30.951 -33.618 -14.590 1.00 31.98 706 MET A C 1
ATOM 5516 O O . MET A 1 706 ? 30.661 -34.814 -14.599 1.00 31.98 706 MET A O 1
ATOM 5520 N N . ARG A 1 707 ? 30.514 -32.775 -15.539 1.00 33.56 707 ARG A N 1
ATOM 5521 C CA . ARG A 1 707 ? 29.759 -33.220 -16.725 1.00 33.56 707 ARG A CA 1
ATOM 5522 C C . ARG A 1 707 ? 30.625 -34.041 -17.677 1.00 33.56 707 ARG A C 1
ATOM 5524 O O . ARG A 1 707 ? 30.159 -35.080 -18.137 1.00 33.56 707 ARG A O 1
ATOM 5531 N N . GLU A 1 708 ? 31.882 -33.653 -17.883 1.00 32.56 708 GLU A N 1
ATOM 5532 C CA . GLU A 1 708 ? 32.855 -34.454 -18.636 1.00 32.56 708 GLU A CA 1
ATOM 5533 C C . GLU A 1 708 ? 33.110 -35.811 -17.965 1.00 32.56 708 GLU A C 1
ATOM 5535 O O . GLU A 1 708 ? 33.064 -36.837 -18.636 1.00 32.56 708 GLU A O 1
ATOM 5540 N N . ARG A 1 709 ? 33.250 -35.873 -16.631 1.00 31.11 709 ARG A N 1
ATOM 5541 C CA . ARG A 1 709 ? 33.387 -37.162 -15.923 1.00 31.11 709 ARG A CA 1
ATOM 5542 C C . ARG A 1 709 ? 32.142 -38.053 -15.995 1.00 31.11 709 ARG A C 1
ATOM 5544 O O . ARG A 1 709 ? 32.296 -39.268 -16.019 1.00 31.11 709 ARG A O 1
ATOM 5551 N N . SER A 1 710 ? 30.933 -37.488 -16.067 1.00 30.23 710 SER A N 1
ATOM 5552 C CA . SER A 1 710 ? 29.696 -38.276 -16.231 1.00 30.23 710 SER A CA 1
ATOM 5553 C C . SER A 1 710 ? 29.479 -38.814 -17.651 1.00 30.23 710 SER A C 1
ATOM 5555 O O . SER A 1 710 ? 28.741 -39.779 -17.826 1.00 30.23 710 SER A O 1
ATOM 5557 N N . PHE A 1 711 ? 30.131 -38.225 -18.660 1.00 29.41 711 PHE A N 1
ATOM 5558 C CA . PHE A 1 711 ? 30.036 -38.681 -20.051 1.00 29.41 711 PHE A CA 1
ATOM 5559 C C . PHE A 1 711 ? 30.998 -39.839 -20.373 1.00 29.41 711 PHE A C 1
ATOM 5561 O O . PHE A 1 711 ? 30.754 -40.579 -21.319 1.00 29.41 711 PHE A O 1
ATOM 5568 N N . TYR A 1 712 ? 32.047 -40.045 -19.567 1.00 30.56 712 TYR A N 1
ATOM 5569 C CA . TYR A 1 712 ? 33.055 -41.094 -19.782 1.00 30.56 712 TYR A CA 1
ATOM 5570 C C . TYR A 1 712 ? 32.862 -42.374 -18.945 1.00 30.56 712 TYR A C 1
ATOM 5572 O O . TYR A 1 712 ? 33.683 -43.280 -19.050 1.00 30.56 712 TYR A O 1
ATOM 5580 N N . SER A 1 713 ? 31.800 -42.497 -18.135 1.00 29.89 713 SER A N 1
ATOM 5581 C CA . SER A 1 713 ? 31.554 -43.709 -17.326 1.00 29.89 713 SER A CA 1
ATOM 5582 C C . SER A 1 713 ? 30.407 -44.602 -17.813 1.00 29.89 713 SER A C 1
ATOM 5584 O O . SER A 1 713 ? 30.127 -45.600 -17.162 1.00 29.89 713 SER A O 1
ATOM 5586 N N . ASN A 1 714 ? 29.756 -44.280 -18.935 1.00 30.53 714 ASN A N 1
ATOM 5587 C CA . ASN A 1 714 ? 28.729 -45.130 -19.548 1.00 30.53 714 ASN A CA 1
ATOM 5588 C C . ASN A 1 714 ? 29.060 -45.386 -21.022 1.00 30.53 714 ASN A C 1
ATOM 5590 O O . ASN A 1 714 ? 28.497 -44.768 -21.922 1.00 30.53 714 ASN A O 1
ATOM 5594 N N . THR A 1 715 ? 29.973 -46.324 -21.255 1.00 29.33 715 THR A N 1
ATOM 5595 C CA . THR A 1 715 ? 30.156 -46.981 -22.553 1.00 29.33 715 THR A CA 1
ATOM 5596 C C . THR A 1 715 ? 29.796 -48.463 -22.448 1.00 29.33 715 THR A C 1
ATOM 5598 O O . THR A 1 715 ? 30.534 -49.217 -21.817 1.00 29.33 715 THR A O 1
ATOM 5601 N N . CYS A 1 716 ? 28.712 -48.815 -23.154 1.00 25.33 716 CYS A N 1
ATOM 5602 C CA . CYS A 1 716 ? 28.351 -50.111 -23.760 1.00 25.33 716 CYS A CA 1
ATOM 5603 C C . CYS A 1 716 ? 27.953 -51.293 -22.850 1.00 25.33 716 CYS A C 1
ATOM 5605 O O . CYS A 1 716 ? 28.324 -51.330 -21.678 1.00 25.33 716 CYS A O 1
ATOM 5607 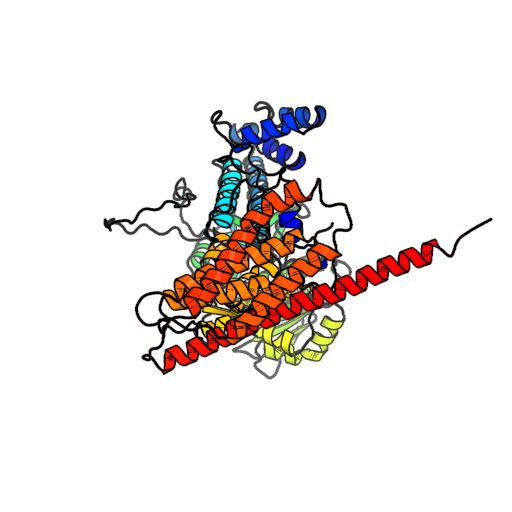N N . PRO A 1 717 ? 27.151 -52.258 -23.354 1.00 29.61 717 PRO A N 1
ATOM 5608 C CA . PRO A 1 717 ? 27.060 -52.751 -24.742 1.00 29.61 717 PRO A CA 1
ATOM 5609 C C . PRO A 1 717 ? 26.197 -51.933 -25.705 1.00 29.61 717 PRO A C 1
ATOM 5611 O O . PRO A 1 717 ? 25.124 -51.442 -25.294 1.00 29.61 717 PRO A O 1
#

Foldseek 3Di:
DPPVVVVPDALQQCLQPPDLLQEQPDLPAFTLLSPLDLVVLLVCLQLDQDPPDPPPRNVVRSLVSCVVPPDPVSSVNSVVSNPLVNHPNNVLVVVVDDLQSVLVSLLVLLVVLLVSLLSLLQQLLSNLLNVLLFDQAGSHNAGDDLDSQCRSVVSLVSSVVSSCSSCPQPDNWAWWFFADWDDQFPFKIKTKTFGSYWHLDFQFWKKWFFLDDDPPPPRDDDPDPPPDDDDDDDDDDPDPDPDRGFTDIFGFLGQPDHDDSTGRMTITMAGHDPDSRSVSSVPPDGGDITIMDTGGDVLRDDDPDQQAEAEAEEEQSQCRSVLHNLVVSLVDPHHHAYEYEYEDADPRSHGNPVSLLVSLLRDNYWYWYQHQNDFIWIHHNSDIDTDPDRGHSLRVCVVCVVVNVVSVVSVYAYEHEEALVSVLSNVCSDVVRDDDDPSRYGYQHDDAQPLVPQPDADALLNQLVQQAQCGFWEDEPQWIFTCNSVQCVPSNHNQSRNLQGSHHCHSVLCSSQPDSCNNSVNSNRNSGTNHGYDPPDDDPLLNLLSSLLSNLLSLLRPRPLPSLPDDDDPVSVLSSVLSSLSSVLVNLVSQQDDDHHQAADPVCLVLVVVLVVLVVVCVVPPPPDDCDPVCCVVVVVCVVSVVVSVVSSVVVVVRNPDDDDDDDPPVSVVSSVSSVVSVVSSSVSSVVSSVSVVVVVVVVVVVVVVVVVVVPPDDDD

Radius of gyration: 29.43 Å; chains: 1; bounding box: 80×93×77 Å

Organism: Aspergillus flavus (NCBI:txid5059)

InterPro domains:
  IPR001199 Cytochrome b5-like heme/steroid binding domain [PF00173] (462-532)
  IPR001199 Cytochrome b5-like heme/steroid binding domain [PS50255] (455-534)
  IPR001199 Cytochrome b5-like heme/steroid binding domain [SM01117] (458-534)
  IPR001433 Oxidoreductase FAD/NAD(P)-binding [PF00175] (312-424)
  IPR001709 Flavoprotein pyridine nucleotide cytochrome reductase [PR00371] (248-255)
  IPR001709 Flavoprotein pyridine nucleotide cytochrome reductase [PR00371] (311-330)
  IPR001709 Flavoprotein pyridine nucleotide cytochrome reductase [PR00371] (413-421)
  IPR017927 FAD-binding domain, ferredoxin reductase-type [PS51384] (171-303)
  IPR017938 Riboflavin synthase-like beta-barrel [SSF63380] (158-303)
  IPR036400 Cytochrome b5-like heme/steroid binding domain superfamily [G3DSA:3.10.120.10] (449-539)
  IPR036400 Cytochrome b5-like heme/steroid binding domain superfamily [SSF55856] (451-536)
  IPR037217 Tryptophan/Indoleamine 2,3-dioxygenase-like [SSF140959] (32-139)
  IPR039261 Ferredoxin-NADP reductase (FNR), nucleotide-binding domain [G3DSA:3.40.50.80] (298-446)
  IPR039261 Ferredoxin-NADP reductase (FNR), nucleotide-binding domain [SSF52343] (299-445)
  IPR050415 Multicomponent Reductase Electron Transfer [PTHR47354] (113-455)

Secondary structure (DSSP, 8-state):
--TT-GGG--HHHHHHHS-GGG--SSTTPPP-TT--SHHHHHHHHHT----SSTT-HHHHHHHHHHHHHS-HHHHHHHHHHH-TTT-HHHHHHTT-S-HHHHHHHHHHHHHHHHHHHHHHHHHHHHHHHHHHTT--B-TTS-B--SSTTSHHHHHHHHHHHHHHHHHTT--SSEEEEEEEEEEEETTEEEEEEEEEEEES--TT-EEEE---S-SSTTSS----------PPP----SS---PPPPPEEEEEEEEEEEETTEEEEEEEEEE--S-HHHHHHHHSPTT-EEEEEEE--GGGSPPSSTTS-EEEEEEGGGGHHHHHHHHHHHTSSS---EEEEEEESSGGG-TTHHHHHHHHHHSSEEEEEEESSS--EEEETTEEEEPSS---HHHHHHHTHHHHHHHHHTT-EEEEEEEHHHHHHHHHHHHHHS---GGGEEEEEES---TTS---EE-HHHHHH-EETTEEEEEETTEEEE-GGGTTT-TT-SHHHHTSTTEE-HHHHHHHS-STTHHHHHHHHGGGEEEEE-SS---HHHHHHHHHHHHHHHHHHSSGGG-TT----HHHHHHHHHHHHHHHHHHHHHH-SSS---PPPGGGHHHHHHHHHHHHHHHHHH--S-GGGTHHHHHHHHHHHHHHHHHHHHHHHHHTS-------HHHHHHHHHHHHHHHHHHHHHHHHHHHHHHHHHHHHHHHHHHHHHHHSS----

pLDDT: mean 71.1, std 21.55, range [23.69, 98.62]

Sequence (717 aa):
MSFRDLGKFDPVIWGKSYPEIGRPITANGLANSGVNSPLFHAVDAFIGMHQTSDEDELFRQQRIRRLAVLPALVRQFIEALAEPEHSVRSYVNNGRVSPCAAAAFDALVHSYIWLLEKHRIRAIGTVSIASASGRVTTAGGAQLETSSLYFSQRLNAQMMQSMASRLATRPRSMAATLVSRSPIGRRAIAVTLHFPCLLPIRAGDRVLVWPTADEDACTREECLFDGANGDPTPTTPTTPAILPVRPRHYSVSKVTQGNGRLAQQVTLSVADSEGMSVRFLRERPVGQSIRIRASPAPHFWPPAEPQTPLLLLGQGAGVGPFLGFLTERRASPTVGAIILILAARTIGDVPYLSDLEVLSQTLPLTVGLALSRDKCRILTQGAIAHQSRIMRAQDLLLHLQEDTQSLLRQGAHVYVCGSVDFGRSMRTALFTHWYLQEDRYHEECHGRATVSETRESFTLLDLAQHNQPSTIWIALGGVIYDLTPFRGTHPGGIKPLIEIAGMEADDRFRQVHSGDDAQGVIAQLSLYAIGTIEKRSMSSRLRSILRDIVDCQNVLTNNTWFASDRPVPFFVIAESLLVTSRSIARIQRGATTNNNSLTAPEDLQPIFQELKTECWTFLRDYMDISLDQKEKQVFAFYSSHWDEFHGLLQKLKHSLGSAKGDELGWLNMVFIEMIHQGFRGIRQSVERSVAALRQRLAKQRLLCLMRERSFYSNTCP